Protein 2FQ1 (pdb70)

Nearest PDB structures (foldseek):
  2fq1-assembly1_B  TM=1.004E+00  e=4.757E-61  Escherichia coli
  3r77-assembly1_A  TM=9.710E-01  e=7.853E-27  Pseudomonas fluorescens
  1nf9-assembly1_A-2  TM=9.712E-01  e=9.460E-27  Pseudomonas aeruginosa
  1nf8-assembly1_A-2  TM=9.714E-01  e=1.290E-26  Pseudomonas aeruginosa
  7l6j-assembly1_A  TM=9.712E-01  e=1.363E-25  Stenotrophomonas maltophilia K279a

GO terms:
  GO:0000287 magnesium ion binding (F, IDA)
  GO:0031177 phosphopantetheine binding (F, IDA)
  GO:0008908 isochorismatase activity (F, IDA)
  GO:0009239 enterobactin biosynthetic process (P, IDA)
  GO:0047527 2,3-dihydroxybenzoate-serine ligase activity (F, IDA)
  GO:0005737 cytoplasm (C, EXP)
  GO:0008908 isochorismatase activity (F, EXP)
  GO:0047527 2,3-dihydroxybenzoate-serine ligase activity (F, EXP)
  GO:0042802 identical protein binding (F, IPI)
  GO:0005515 protein binding (F, IPI)
  GO:0005829 cytosol (C, IDA)
  GO:0005886 plasma membrane (C, IDA)
  GO:0016765 transferase activity, transferring alkyl or aryl (other than methyl) groups (F, IMP)

Secondary structure (DSSP, 8-state):
-----PPP-GGGSPPPS------GGGEEEEEE--BHHHHTTS-TT-HHHHHHHHHHHHHHHHHHHTT--EEEEE--S---HHHHTTHHHHHTTGGGG-GGG-SBPGGG---TTSEEEE--SSSTTTTSSHHHHHHHTT--EEEEEEE-IIIIIHHHHHHHHHTT-EEEEEEEEEE-SSHHHHHHHHHHHHHHT-EEE-HHHHSSSPPPSSHHHHHHHHGGG---SSPPPTTS-SGGGT--TTHHHHHHHHHTTT-TT--HHHHHTS-SHHHHHHHHH--/----------GGGSPPPS--PPP-GGGEEEEEE--BHHHHTTS-TT-HHHHHHHHHHHHHHHHHHHTT--EEEEE--S---HHHHTHHHHHHTTGGGG-GGG-SBPGGG---TTSEEEE--SSSTTTTSSHHHHHHHTT--EEEEEES-IIIIIHHHHHHHHHTT-EEEEEEEEE--SSHHHHHHHHHHHHHHT-EEE-HHHHSPPPS-SSHHHHHHHHGGG--SSSPPPTTS-STTTT--TTHHHHHHHHHTTTSTT--HHHHHTS--HHHHHHHH--

Structure (mmCIF, N/CA/C/O backbone):
data_2FQ1
#
_entry.id   2FQ1
#
_cell.length_a   50.889
_cell.length_b   82.331
_cell.length_c   164.730
_cell.angle_alpha   90.00
_cell.angle_beta   90.00
_cell.angle_gamma   90.00
#
_symmetry.space_group_name_H-M   'P 21 21 21'
#
loop_
_entity.id
_entity.type
_entity.pdbx_description
1 polymer Isochorismatase
2 non-polymer 'MAGNESIUM ION'
3 non-polymer 'CHLORIDE ION'
4 non-polymer 1,2-ETHANEDIOL
5 water water
#
loop_
_atom_site.group_PDB
_atom_site.id
_atom_site.type_symbol
_atom_site.label_atom_id
_atom_site.label_alt_id
_atom_site.label_comp_id
_atom_site.label_asym_id
_atom_site.label_entity_id
_atom_site.label_seq_id
_atom_site.pdbx_PDB_ins_code
_atom_site.Cartn_x
_atom_site.Cartn_y
_atom_site.Cartn_z
_atom_site.occupancy
_atom_site.B_iso_or_equiv
_atom_site.auth_seq_id
_atom_site.auth_comp_id
_atom_site.auth_asym_id
_atom_site.auth_atom_id
_atom_site.pdbx_PDB_model_num
ATOM 1 N N . LYS A 1 7 ? -7.311 9.268 32.745 1.00 79.33 5 LYS A N 1
ATOM 2 C CA . LYS A 1 7 ? -8.120 9.593 33.953 1.00 78.80 5 LYS A CA 1
ATOM 3 C C . LYS A 1 7 ? -9.604 9.817 33.616 1.00 77.59 5 LYS A C 1
ATOM 4 O O . LYS A 1 7 ? -9.946 10.342 32.54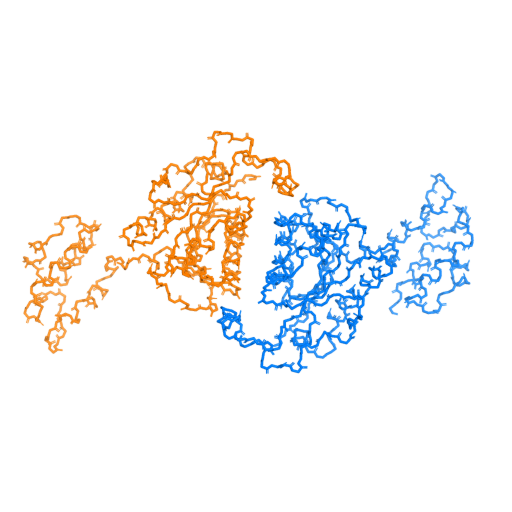8 1.00 77.27 5 LYS A O 1
ATOM 6 N N . LEU A 1 8 ? -10.469 9.389 34.536 1.00 68.61 6 LEU A N 1
ATOM 7 C CA . LEU A 1 8 ? -11.896 9.683 34.493 1.00 61.75 6 LEU A CA 1
ATOM 8 C C . LEU A 1 8 ? -12.242 10.595 35.658 1.00 61.24 6 LEU A C 1
ATOM 9 O O . LEU A 1 8 ? -11.658 10.481 36.737 1.00 60.61 6 LEU A O 1
ATOM 14 N N . GLN A 1 9 ? -13.186 11.505 35.431 1.00 63.71 7 GLN A N 1
ATOM 15 C CA . GLN A 1 9 ? -13.622 12.447 36.462 1.00 59.55 7 GLN A CA 1
ATOM 16 C C . GLN A 1 9 ? -14.959 12.022 37.067 1.00 54.52 7 GLN A C 1
ATOM 17 O O . GLN A 1 9 ? -15.873 11.626 36.347 1.00 55.35 7 GLN A O 1
ATOM 19 N N . ALA A 1 10 ? -15.053 12.095 38.392 1.00 49.94 8 ALA A N 1
ATOM 20 C CA . ALA A 1 10 ? -16.284 11.784 39.113 1.00 44.45 8 ALA A CA 1
ATOM 21 C C . ALA A 1 10 ? -17.389 12.797 38.823 1.00 42.84 8 ALA A C 1
ATOM 22 O O . ALA A 1 10 ? -17.115 13.960 38.530 1.00 45.17 8 ALA A O 1
ATOM 24 N N . TYR A 1 11 ? -18.632 12.322 38.902 1.00 41.47 9 TYR A N 1
ATOM 25 C CA . TYR A 1 11 ? -19.839 13.104 38.640 1.00 37.94 9 TYR A CA 1
ATOM 26 C C . TYR A 1 11 ? -20.937 12.763 39.663 1.00 37.19 9 TYR A C 1
ATOM 27 O O . TYR A 1 11 ? -20.782 11.844 40.462 1.00 39.51 9 TYR A O 1
ATOM 36 N N . ALA A 1 12 ? -22.038 13.509 39.648 1.00 41.41 10 ALA A N 1
ATOM 37 C CA . ALA A 1 12 ? -23.167 13.218 40.529 1.00 39.52 10 ALA A CA 1
ATOM 38 C C . ALA A 1 12 ? -23.910 11.982 40.025 1.00 38.56 10 ALA A C 1
ATOM 39 O O . ALA A 1 12 ? -24.409 11.972 38.900 1.00 44.58 10 ALA A O 1
ATOM 41 N N . LEU A 1 13 ? -23.984 10.947 40.854 1.00 41.48 11 LEU A N 1
ATOM 42 C CA . LEU A 1 13 ? -24.758 9.745 40.523 1.00 43.03 11 LEU A CA 1
ATOM 43 C C . LEU A 1 13 ? -26.249 10.055 40.362 1.00 43.17 11 LEU A C 1
ATOM 44 O O . LEU A 1 13 ? -26.760 10.966 41.005 1.00 43.26 11 LEU A O 1
ATOM 49 N N . PRO A 1 14 ? -26.947 9.309 39.484 1.00 45.25 12 PRO A N 1
ATOM 50 C CA . PRO A 1 14 ? -28.379 9.521 39.254 1.00 46.77 12 PRO A CA 1
ATOM 51 C C . PRO A 1 14 ? -29.245 9.286 40.489 1.00 46.05 12 PRO A C 1
ATOM 52 O O . PRO A 1 14 ? -28.925 8.428 41.317 1.00 47.20 12 PRO A O 1
ATOM 56 N N . GLU A 1 15 ? -30.325 10.062 40.596 1.00 44.28 13 GLU A N 1
ATOM 57 C CA . GLU A 1 15 ? -31.309 9.912 41.666 1.00 42.45 13 GLU A CA 1
ATOM 58 C C . GLU A 1 15 ? -32.647 9.460 41.097 1.00 41.97 13 GLU A C 1
ATOM 59 O O . GLU A 1 15 ? -32.816 9.424 39.881 1.00 42.15 13 GLU A O 1
ATOM 65 N N . SER A 1 16 ? -33.593 9.105 41.967 1.00 44.51 14 SER A N 1
ATOM 66 C CA . SER A 1 16 ? -34.893 8.574 41.530 1.00 46.81 14 SER A CA 1
ATOM 67 C C . SER A 1 16 ? -35.484 9.335 40.330 1.00 47.88 14 SER A C 1
ATOM 68 O O . SER A 1 16 ? -35.934 8.712 39.361 1.00 45.41 14 SER A O 1
ATOM 71 N N . HIS A 1 17 ? -35.460 10.671 40.396 1.00 44.02 15 HIS A N 1
ATOM 72 C CA . HIS A 1 17 ? -36.033 11.528 39.351 1.00 47.56 15 HIS A CA 1
ATOM 73 C C . HIS A 1 17 ? -35.270 11.488 38.012 1.00 47.54 15 HIS A C 1
ATOM 74 O O . HIS A 1 17 ? -35.802 11.911 36.983 1.00 45.51 15 HIS A O 1
ATOM 81 N N . ASP A 1 18 ? -34.040 10.966 38.038 1.00 50.10 16 ASP A N 1
ATOM 82 C CA . ASP A 1 18 ? -33.187 10.844 36.844 1.00 47.28 16 ASP A CA 1
ATOM 83 C C . ASP A 1 18 ? -33.456 9.556 36.070 1.00 51.20 16 ASP A C 1
ATOM 84 O O . ASP A 1 18 ? -32.974 9.393 34.942 1.00 52.50 16 ASP A O 1
ATOM 89 N N . ILE A 1 19 ? -34.200 8.634 36.686 1.00 50.90 17 ILE A N 1
ATOM 90 C CA . ILE A 1 19 ? -34.656 7.418 36.001 1.00 45.63 17 ILE A CA 1
ATOM 91 C C . ILE A 1 19 ? -35.905 7.762 35.189 1.00 43.78 17 ILE A C 1
ATOM 92 O O . ILE A 1 19 ? -36.926 8.184 35.759 1.00 41.23 17 ILE A O 1
ATOM 97 N N . PRO A 1 20 ? -35.835 7.563 33.861 1.00 42.56 18 PRO A N 1
ATOM 98 C CA . PRO A 1 20 ? -37.004 7.829 33.031 1.00 43.19 18 PRO A CA 1
ATOM 99 C C . PRO A 1 20 ? -38.013 6.724 33.260 1.00 42.72 18 PRO A C 1
ATOM 100 O O . PRO A 1 20 ? -37.627 5.609 33.634 1.00 50.10 18 PRO A O 1
ATOM 104 N N . GLN A 1 21 ? -39.289 7.017 33.040 1.00 43.55 19 GLN A N 1
ATOM 105 C CA . GLN A 1 21 ? -40.330 6.016 33.217 1.00 47.31 19 GLN A CA 1
ATOM 106 C C . GLN A 1 21 ? -40.048 4.777 32.364 1.00 47.23 19 GLN A C 1
ATOM 107 O O . GLN A 1 21 ? -39.778 4.883 31.167 1.00 47.11 19 GLN A O 1
ATOM 113 N N . ASN A 1 22 ? -40.091 3.611 33.005 1.00 46.44 20 ASN A N 1
ATOM 114 C CA . ASN A 1 22 ? -39.816 2.338 32.347 1.00 46.01 20 ASN A CA 1
ATOM 115 C C . ASN A 1 22 ? -41.019 1.931 31.505 1.00 45.15 20 ASN A C 1
ATOM 116 O O . ASN A 1 22 ? -42.146 2.123 31.932 1.00 40.60 20 ASN A O 1
ATOM 121 N N . LYS A 1 23 ? -40.779 1.384 30.312 1.00 48.04 21 LYS A N 1
ATOM 122 C CA . LYS A 1 23 ? -41.852 0.797 29.492 1.00 46.07 21 LYS A CA 1
ATOM 123 C C . LYS A 1 23 ? -42.520 -0.390 30.191 1.00 47.11 21 LYS A C 1
ATOM 124 O O . LYS A 1 23 ? -43.769 -0.466 30.269 1.00 40.78 21 LYS A O 1
ATOM 130 N N . VAL A 1 24 ? -41.683 -1.300 30.699 1.00 42.27 22 VAL A N 1
ATOM 131 C CA . VAL A 1 24 ? -42.155 -2.463 31.467 1.00 41.39 22 VAL A CA 1
ATOM 132 C C . VAL A 1 24 ? -42.326 -2.218 32.970 1.00 44.59 22 VAL A C 1
ATOM 133 O O . VAL A 1 24 ? -41.850 -1.209 33.504 1.00 42.21 22 VAL A O 1
ATOM 137 N N . ASP A 1 25 ? -43.003 -3.167 33.623 1.00 47.40 23 ASP A N 1
ATOM 138 C CA . ASP A 1 25 ? -43.512 -3.043 34.987 1.00 54.84 23 ASP A CA 1
ATOM 139 C C . ASP A 1 25 ? -42.984 -4.113 35.931 1.00 54.70 23 ASP A C 1
ATOM 140 O O . ASP A 1 25 ? -43.368 -4.149 37.111 1.00 53.41 23 ASP A O 1
ATOM 145 N N . TRP A 1 26 ? -42.131 -4.993 35.415 1.00 48.93 24 TRP A N 1
ATOM 146 C CA . TRP A 1 26 ? -41.779 -6.214 36.129 1.00 43.44 24 TRP A CA 1
ATOM 147 C C . TRP A 1 26 ? -41.478 -5.941 37.594 1.00 43.08 24 TRP A C 1
ATOM 148 O O . TRP A 1 26 ? -40.648 -5.095 37.917 1.00 39.40 24 TRP A O 1
ATOM 159 N N . ALA A 1 27 ? -42.195 -6.629 38.472 1.00 42.93 25 ALA A N 1
ATOM 160 C CA . ALA A 1 27 ? -41.906 -6.570 39.893 1.00 46.26 25 ALA A CA 1
ATOM 161 C C . ALA A 1 27 ? -40.688 -7.442 40.150 1.00 44.05 25 ALA A C 1
ATOM 162 O O . ALA A 1 27 ? -40.536 -8.509 39.542 1.00 40.96 25 ALA A O 1
ATOM 164 N N . PHE A 1 28 ? -39.807 -6.975 41.031 1.00 46.66 26 PHE A N 1
ATOM 165 C CA . PHE A 1 28 ? -38.650 -7.763 41.436 1.00 39.29 26 PHE A CA 1
ATOM 166 C C . PHE A 1 28 ? -39.066 -9.026 42.200 1.00 38.40 26 PHE A C 1
ATOM 167 O O . PHE A 1 28 ? -39.767 -8.943 43.212 1.00 43.72 26 PHE A O 1
ATOM 175 N N . GLU A 1 29 ? -38.640 -10.186 41.700 1.00 40.53 27 GLU A N 1
ATOM 176 C CA . GLU A 1 29 ? -38.885 -11.471 42.360 1.00 38.18 27 GLU A CA 1
ATOM 177 C C . GLU A 1 29 ? -37.578 -12.108 42.818 1.00 39.84 27 GLU A C 1
ATOM 178 O O . GLU A 1 29 ? -36.905 -12.746 42.012 1.00 37.61 27 GLU A O 1
ATOM 184 N N . PRO A 1 30 ? -37.234 -11.953 44.119 1.00 40.43 28 PRO A N 1
ATOM 185 C CA . PRO A 1 30 ? -36.041 -12.505 44.763 1.00 39.38 28 PRO A CA 1
ATOM 186 C C . PRO A 1 30 ? -35.763 -13.960 44.398 1.00 40.12 28 PRO A C 1
ATOM 187 O O . PRO A 1 30 ? -34.606 -14.333 44.190 1.00 41.35 28 PRO A O 1
ATOM 191 N N . GLN A 1 31 ? -36.822 -14.763 44.344 1.00 42.04 29 GLN A N 1
ATOM 192 C CA . GLN A 1 31 ? -36.735 -16.199 44.089 1.00 45.78 29 GLN A CA 1
ATOM 193 C C . GLN A 1 31 ? -36.411 -16.500 42.633 1.00 43.63 29 GLN A C 1
ATOM 194 O O . GLN A 1 31 ? -35.960 -17.602 42.319 1.00 47.54 29 GLN A O 1
ATOM 200 N N . ARG A 1 32 ? -36.648 -15.521 41.757 1.00 41.05 30 ARG A N 1
ATOM 201 C CA . ARG A 1 32 ? -36.348 -15.640 40.326 1.00 40.99 30 ARG A CA 1
ATOM 202 C C . ARG A 1 32 ? -35.102 -14.846 39.904 1.00 40.22 30 ARG A C 1
ATOM 203 O O . ARG A 1 32 ? -34.764 -14.818 38.722 1.00 42.34 30 ARG A O 1
ATOM 211 N N . ALA A 1 33 ? -34.420 -14.202 40.847 1.00 38.47 31 ALA A N 1
ATOM 212 C CA . ALA A 1 33 ? -33.343 -13.272 40.478 1.00 38.31 31 ALA A CA 1
ATOM 213 C C . ALA A 1 33 ? -31.933 -13.767 40.753 1.00 38.27 31 ALA A C 1
ATOM 214 O O . ALA A 1 33 ? -31.717 -14.653 41.576 1.00 39.85 31 ALA A O 1
ATOM 216 N N . ALA A 1 34 ? -30.978 -13.173 40.042 1.00 39.44 32 ALA A N 1
ATOM 217 C CA . ALA A 1 34 ? -29.566 -13.328 40.319 1.00 34.68 32 ALA A CA 1
ATOM 218 C C . ALA A 1 34 ? -28.915 -11.942 40.268 1.00 39.18 32 ALA A C 1
ATOM 219 O O . ALA A 1 34 ? -29.471 -11.015 39.666 1.00 36.49 32 ALA A O 1
ATOM 221 N N . LEU A 1 35 ? -27.757 -11.792 40.913 1.00 40.32 33 LEU A N 1
ATOM 222 C CA . LEU A 1 35 ? -27.000 -10.528 40.869 1.00 40.10 33 LEU A CA 1
ATOM 223 C C . LEU A 1 35 ? -25.751 -10.650 40.013 1.00 35.16 33 LEU A C 1
ATOM 224 O O . LEU A 1 35 ? -24.976 -11.596 40.172 1.00 36.25 33 LEU A O 1
ATOM 229 N N . LEU A 1 36 ? -25.561 -9.676 39.119 1.00 35.53 34 LEU A N 1
ATOM 230 C CA . LEU A 1 36 ? -24.324 -9.545 38.335 1.00 33.45 34 LEU A CA 1
ATOM 231 C C . LEU A 1 36 ? -23.499 -8.348 38.809 1.00 32.94 34 LEU A C 1
ATOM 232 O O . LEU A 1 36 ? -24.011 -7.236 38.924 1.00 36.14 34 LEU A O 1
ATOM 237 N N . ILE A 1 37 ? -22.231 -8.604 39.127 1.00 41.14 35 ILE A N 1
ATOM 238 C CA . ILE A 1 37 ? -21.275 -7.550 39.475 1.00 36.43 35 ILE A CA 1
ATOM 239 C C . ILE A 1 37 ? -20.276 -7.501 38.320 1.00 36.39 35 ILE A C 1
ATOM 240 O O . ILE A 1 37 ? -19.360 -8.318 38.231 1.00 35.46 35 ILE A O 1
ATOM 245 N N . HIS A 1 38 ? -20.487 -6.538 37.433 1.00 37.08 36 HIS A N 1
ATOM 246 C CA . HIS A 1 38 ? -19.856 -6.496 36.131 1.00 36.47 36 HIS A CA 1
ATOM 247 C C . HIS A 1 38 ? -18.474 -5.788 36.147 1.00 38.89 36 HIS A C 1
ATOM 248 O O . HIS A 1 38 ? -18.386 -4.576 36.351 1.00 36.77 36 HIS A O 1
ATOM 255 N N . ASP A 1 39 ? -17.410 -6.570 35.922 1.00 41.69 37 ASP A N 1
ATOM 256 C CA . ASP A 1 39 ? -16.044 -6.059 35.638 1.00 36.86 37 ASP A CA 1
ATOM 257 C C . ASP A 1 39 ? -15.527 -5.051 36.662 1.00 39.97 37 ASP A C 1
ATOM 258 O O . ASP A 1 39 ? -14.849 -4.075 36.313 1.00 42.79 37 ASP A O 1
ATOM 263 N N . MET A 1 40 ? -15.828 -5.304 37.933 1.00 41.41 38 MET A N 1
ATOM 264 C CA . MET A 1 40 ? -15.333 -4.460 39.002 1.00 40.53 38 MET A CA 1
ATOM 265 C C . MET A 1 40 ? -13.923 -4.869 39.412 1.00 38.00 38 MET A C 1
ATOM 266 O O . MET A 1 40 ? -13.675 -5.167 40.567 1.00 45.75 38 MET A O 1
ATOM 271 N N . GLN A 1 41 ? -13.010 -4.886 38.445 1.00 37.93 39 GLN A N 1
ATOM 272 C CA . GLN A 1 41 ? -11.601 -5.173 38.697 1.00 38.00 39 GLN A CA 1
ATOM 273 C C . GLN A 1 41 ? -10.835 -3.873 38.943 1.00 41.64 39 GLN A C 1
ATOM 274 O O . GLN A 1 41 ? -11.306 -2.782 38.587 1.00 47.41 39 GLN A O 1
ATOM 280 N N . ASP A 1 42 ? -9.659 -3.999 39.555 1.00 40.72 40 ASP A N 1
ATOM 281 C CA . ASP A 1 42 ? -8.792 -2.864 39.874 1.00 41.97 40 ASP A CA 1
ATOM 282 C C . ASP A 1 42 ? -8.432 -2.010 38.660 1.00 39.00 40 ASP A C 1
ATOM 283 O O . ASP A 1 42 ? -8.436 -0.778 38.738 1.00 38.79 40 ASP A O 1
ATOM 288 N N . TYR A 1 43 ? -8.115 -2.660 37.543 1.00 36.16 41 TYR A N 1
ATOM 289 C CA . TYR A 1 43 ? -7.687 -1.938 36.351 1.00 42.99 41 TYR A CA 1
ATOM 290 C C . TYR A 1 43 ? -8.767 -0.946 35.884 1.00 48.49 41 TYR A C 1
ATOM 291 O O . TYR A 1 43 ? -8.459 0.126 35.356 1.00 53.09 41 TYR A O 1
ATOM 300 N N . PHE A 1 44 ? -10.026 -1.302 36.122 1.00 49.10 42 PHE A N 1
ATOM 301 C CA . PHE A 1 44 ? -11.172 -0.510 35.667 1.00 46.51 42 PHE A CA 1
ATOM 302 C C . PHE A 1 44 ? -11.622 0.603 36.625 1.00 46.34 42 PHE A C 1
ATOM 303 O O . PHE A 1 44 ? -11.970 1.695 36.174 1.00 49.16 42 PHE A O 1
ATOM 311 N N . VAL A 1 45 ? -11.598 0.341 37.932 1.00 46.56 43 VAL A N 1
ATOM 312 C CA . VAL A 1 45 ? -11.948 1.372 38.919 1.00 47.91 43 VAL A CA 1
ATOM 313 C C . VAL A 1 45 ? -10.784 2.332 39.183 1.00 50.75 43 VAL A C 1
ATOM 314 O O . VAL A 1 45 ? -10.992 3.433 39.707 1.00 52.31 43 VAL A O 1
ATOM 318 N N . SER A 1 46 ? -9.567 1.907 38.829 1.00 53.29 44 SER A N 1
ATOM 319 C CA . SER A 1 46 ? -8.367 2.741 38.970 1.00 55.57 44 SER A CA 1
ATOM 320 C C . SER A 1 46 ? -8.280 3.868 37.943 1.00 51.44 44 SER A C 1
ATOM 321 O O . SER A 1 46 ? -7.332 4.644 37.953 1.00 57.55 44 SER A O 1
ATOM 324 N N . PHE A 1 47 ? -9.268 3.964 37.062 1.00 55.32 45 PHE A N 1
ATOM 325 C CA . PHE A 1 47 ? -9.344 5.084 36.123 1.00 57.00 45 PHE A CA 1
ATOM 326 C C . PHE A 1 47 ? -9.975 6.324 36.758 1.00 54.74 45 PHE A C 1
ATOM 327 O O . PHE A 1 47 ? -10.009 7.379 36.149 1.00 55.51 45 PHE A O 1
ATOM 335 N N . TRP A 1 48 ? -10.458 6.183 37.990 1.00 56.77 46 TRP A N 1
ATOM 336 C CA . TRP A 1 48 ? -10.957 7.309 38.780 1.00 56.45 46 TRP A CA 1
ATOM 337 C C . TRP A 1 48 ? -9.925 7.735 39.837 1.00 59.93 46 TRP A C 1
ATOM 338 O O . TRP A 1 48 ? -10.129 8.704 40.580 1.00 60.70 46 TRP A O 1
ATOM 349 N N . GLY A 1 49 ? -8.816 7.006 39.900 1.00 60.58 47 GLY A N 1
ATOM 350 C CA . GLY A 1 49 ? -7.770 7.301 40.867 1.00 62.80 47 GLY A CA 1
ATOM 351 C C . GLY A 1 49 ? -8.145 6.880 42.275 1.00 64.04 47 GLY A C 1
ATOM 352 O O . GLY A 1 49 ? -9.226 6.329 42.509 1.00 64.33 47 GLY A O 1
ATOM 353 N N . GLU A 1 50 ? -7.245 7.169 43.212 1.00 63.84 48 GLU A N 1
ATOM 354 C CA . GLU A 1 50 ? -7.333 6.698 44.588 1.00 62.14 48 GLU A CA 1
ATOM 355 C C . GLU A 1 50 ? -8.398 7.450 45.388 1.00 60.60 48 GLU A C 1
ATOM 356 O O . GLU A 1 50 ? -8.536 8.669 45.259 1.00 59.24 48 GLU A O 1
ATOM 362 N N . ASN A 1 51 ? -9.145 6.704 46.206 1.00 59.82 49 ASN A N 1
ATOM 363 C CA . ASN A 1 51 ? -10.197 7.247 47.083 1.00 57.09 49 ASN A CA 1
ATOM 364 C C . ASN A 1 51 ? -11.223 8.180 46.411 1.00 54.78 49 ASN A C 1
ATOM 365 O O . ASN A 1 51 ? -11.442 9.309 46.868 1.00 54.58 49 ASN A O 1
ATOM 370 N N . CYS A 1 52 ? -11.849 7.696 45.336 1.00 51.56 50 CYS A N 1
ATOM 371 C CA . CYS A 1 52 ? -12.896 8.451 44.636 1.00 48.03 50 CYS A CA 1
ATOM 372 C C . CYS A 1 52 ? -14.257 8.210 45.295 1.00 44.79 50 CYS A C 1
ATOM 373 O O . CYS A 1 52 ? -14.736 7.076 45.305 1.00 44.38 50 CYS A O 1
ATOM 376 N N . PRO A 1 53 ? -14.879 9.276 45.849 1.00 44.87 51 PRO A N 1
ATOM 377 C CA . PRO A 1 53 ? -16.118 9.161 46.631 1.00 43.16 51 PRO A CA 1
ATOM 378 C C . PRO A 1 53 ? -17.315 8.663 45.821 1.00 42.83 51 PRO A C 1
ATOM 379 O O . PRO A 1 53 ? -18.161 7.944 46.364 1.00 42.34 51 PRO A O 1
ATOM 383 N N . MET A 1 54 ? -17.385 9.040 44.542 1.00 42.64 52 MET A N 1
ATOM 384 C CA . MET A 1 54 ? -18.386 8.486 43.634 1.00 42.02 52 MET A CA 1
ATOM 385 C C . MET A 1 54 ? -18.230 6.958 43.481 1.00 42.08 52 MET A C 1
ATOM 386 O O . MET A 1 54 ? -19.222 6.224 43.491 1.00 38.68 52 MET A O 1
ATOM 391 N N . MET A 1 55 ? -16.993 6.484 43.342 1.00 38.26 53 MET A N 1
ATOM 392 C CA . MET A 1 55 ? -16.744 5.047 43.258 1.00 41.51 53 MET A CA 1
ATOM 393 C C . MET A 1 55 ? -16.981 4.314 44.584 1.00 45.15 53 MET A C 1
ATOM 394 O O . MET A 1 55 ? -17.516 3.199 44.584 1.00 44.78 53 MET A O 1
ATOM 399 N N . GLU A 1 56 ? -16.608 4.948 45.700 1.00 41.52 54 GLU A N 1
ATOM 400 C CA . GLU A 1 56 ? -16.879 4.406 47.027 1.00 43.39 54 GLU A CA 1
ATOM 401 C C . GLU A 1 56 ? -18.388 4.274 47.286 1.00 40.99 54 GLU A C 1
ATOM 402 O O . GLU A 1 56 ? -18.830 3.314 47.929 1.00 41.97 54 GLU A O 1
ATOM 408 N N . GLN A 1 57 ? -19.167 5.240 46.797 1.00 38.87 55 GLN A N 1
ATOM 409 C CA . GLN A 1 57 ? -20.636 5.155 46.830 1.00 40.64 55 GLN A CA 1
ATOM 410 C C . GLN A 1 57 ? -21.150 3.975 45.996 1.00 43.90 55 GLN A C 1
ATOM 411 O O . GLN A 1 57 ? -21.981 3.192 46.471 1.00 48.83 55 GLN A O 1
ATOM 417 N N . VAL A 1 58 ? -20.649 3.844 44.765 1.00 39.85 56 VAL A N 1
ATOM 418 C CA . VAL A 1 58 ? -21.053 2.757 43.863 1.00 39.09 56 VAL A CA 1
ATOM 419 C C . VAL A 1 58 ? -20.769 1.385 44.503 1.00 39.32 56 VAL A C 1
ATOM 420 O O . VAL A 1 58 ? -21.656 0.544 44.593 1.00 38.42 56 VAL A O 1
ATOM 424 N N . ILE A 1 59 ? -19.535 1.200 44.972 1.00 34.88 57 ILE A N 1
ATOM 425 C CA . ILE A 1 59 ? -19.086 -0.036 45.593 1.00 36.34 57 ILE A CA 1
ATOM 426 C C . ILE A 1 59 ? -19.902 -0.372 46.849 1.00 42.51 57 ILE A C 1
ATOM 427 O O . ILE A 1 59 ? -20.276 -1.529 47.060 1.00 41.99 57 ILE A O 1
ATOM 432 N N . ALA A 1 60 ? -20.175 0.645 47.668 1.00 41.38 58 ALA A N 1
ATOM 433 C CA . ALA A 1 60 ? -20.990 0.483 48.877 1.00 40.85 58 ALA A CA 1
ATOM 434 C C . ALA A 1 60 ? -22.402 0.002 48.537 1.00 39.95 58 ALA A C 1
ATOM 435 O O . ALA A 1 60 ? -22.994 -0.787 49.281 1.00 40.80 58 ALA A O 1
ATOM 437 N N . ASN A 1 61 ? -22.931 0.478 47.410 1.00 41.12 59 ASN A N 1
ATOM 438 C CA . ASN A 1 61 ? -24.264 0.087 46.947 1.00 40.74 59 ASN A CA 1
ATOM 439 C C . ASN A 1 61 ? -24.317 -1.349 46.454 1.00 36.14 59 ASN A C 1
ATOM 440 O O . ASN A 1 61 ? -25.261 -2.076 46.757 1.00 36.67 59 ASN A O 1
ATOM 445 N N . ILE A 1 62 ? -23.285 -1.738 45.705 1.00 40.21 60 ILE A N 1
ATOM 446 C CA . ILE A 1 62 ? -23.110 -3.095 45.206 1.00 34.00 60 ILE A CA 1
ATOM 447 C C . ILE A 1 62 ? -22.952 -4.086 46.373 1.00 38.65 60 ILE A C 1
ATOM 448 O O . ILE A 1 62 ? -23.559 -5.168 46.373 1.00 37.21 60 ILE A O 1
ATOM 453 N N . ALA A 1 63 ? -22.159 -3.692 47.368 1.00 37.15 61 ALA A N 1
ATOM 454 C CA . ALA A 1 63 ? -21.946 -4.484 48.579 1.00 39.85 61 ALA A CA 1
ATOM 455 C C . ALA A 1 63 ? -23.241 -4.705 49.374 1.00 39.51 61 ALA A C 1
ATOM 456 O O . ALA A 1 63 ? -23.510 -5.825 49.815 1.00 38.23 61 ALA A O 1
ATOM 458 N N . ALA A 1 64 ? -24.029 -3.639 49.546 1.00 36.38 62 ALA A N 1
ATOM 459 C CA . ALA A 1 64 ? -25.356 -3.725 50.172 1.00 38.22 62 ALA A CA 1
ATOM 460 C C . ALA A 1 64 ? -26.250 -4.755 49.474 1.00 39.28 62 ALA A C 1
ATOM 461 O O . ALA A 1 64 ? -26.863 -5.592 50.138 1.00 44.85 62 ALA A O 1
ATOM 463 N N . LEU A 1 65 ? -26.308 -4.678 48.141 1.00 38.56 63 LEU A N 1
ATOM 464 C CA . LEU A 1 65 ? -27.087 -5.589 47.290 1.00 37.83 63 LEU A CA 1
ATOM 465 C C . LEU A 1 65 ? -26.582 -7.024 47.363 1.00 37.46 63 LEU A C 1
ATOM 466 O O . LEU A 1 65 ? -27.374 -7.958 47.487 1.00 34.86 63 LEU A O 1
ATOM 471 N N . ARG A 1 66 ? -25.262 -7.183 47.285 1.00 35.65 64 ARG A N 1
ATOM 472 C CA . ARG A 1 66 ? -24.615 -8.476 47.448 1.00 34.68 64 ARG A CA 1
ATOM 473 C C . ARG A 1 66 ? -24.884 -9.120 48.812 1.00 36.39 64 ARG A C 1
ATOM 474 O O . ARG A 1 66 ? -25.185 -10.309 48.865 1.00 39.39 64 ARG A O 1
ATOM 482 N N . ASP A 1 67 ? -24.768 -8.349 49.903 1.00 38.83 65 ASP A N 1
ATOM 483 C CA . ASP A 1 67 ? -25.093 -8.843 51.254 1.00 34.94 65 ASP A CA 1
ATOM 484 C C . ASP A 1 67 ? -26.531 -9.333 51.342 1.00 35.78 65 ASP A C 1
ATOM 485 O O . ASP A 1 67 ? -26.769 -10.450 51.770 1.00 38.80 65 ASP A O 1
ATOM 490 N N . TYR A 1 68 ? -27.483 -8.493 50.933 1.00 38.50 66 TYR A N 1
ATOM 491 C CA . TYR A 1 68 ? -28.884 -8.895 50.824 1.00 37.19 66 TYR A CA 1
ATOM 492 C C . TYR A 1 68 ? -29.049 -10.197 50.021 1.00 38.37 66 TYR A C 1
ATOM 493 O O . TYR A 1 68 ? -29.735 -11.122 50.468 1.00 36.96 66 TYR A O 1
ATOM 502 N N . CYS A 1 69 ? -28.413 -10.264 48.850 1.00 37.55 67 CYS A N 1
ATOM 503 C CA . CYS A 1 69 ? -28.530 -11.423 47.958 1.00 33.45 67 CYS A CA 1
ATOM 504 C C . CYS A 1 69 ? -28.043 -12.725 48.594 1.00 38.61 67 CYS A C 1
ATOM 505 O O . CYS A 1 69 ? -28.780 -13.713 48.631 1.00 36.98 67 CYS A O 1
ATOM 508 N N . LYS A 1 70 ? -26.800 -12.717 49.080 1.00 37.46 68 LYS A N 1
ATOM 509 C CA . LYS A 1 70 ? -26.219 -13.861 49.769 1.00 34.96 68 LYS A CA 1
ATOM 510 C C . LYS A 1 70 ? -27.096 -14.326 50.930 1.00 33.84 68 LYS A C 1
ATOM 511 O O . LYS A 1 70 ? -27.421 -15.505 51.025 1.00 43.17 68 LYS A O 1
ATOM 517 N N . GLN A 1 71 ? -27.506 -13.397 51.789 1.00 36.59 69 GLN A N 1
ATOM 518 C CA . GLN A 1 71 ? -28.464 -13.692 52.867 1.00 39.13 69 GLN A CA 1
ATOM 519 C C . GLN A 1 71 ? -29.797 -14.314 52.383 1.00 37.34 69 GLN A C 1
ATOM 520 O O . GLN A 1 71 ? -30.390 -15.138 53.075 1.00 37.45 69 GLN A O 1
ATOM 526 N N . HIS A 1 72 ? -30.251 -13.937 51.191 1.00 40.97 70 HIS A N 1
ATOM 527 C CA . HIS A 1 72 ? -31.548 -14.392 50.697 1.00 40.32 70 HIS A CA 1
ATOM 528 C C . HIS A 1 72 ? -31.478 -15.441 49.577 1.00 40.17 70 HIS A C 1
ATOM 529 O O . HIS A 1 72 ? -32.453 -15.663 48.857 1.00 38.16 70 HIS A O 1
ATOM 536 N N . ASN A 1 73 ? -30.331 -16.110 49.473 1.00 42.66 71 ASN A N 1
ATOM 537 C CA . ASN A 1 73 ? -30.120 -17.188 48.497 1.00 44.87 71 ASN A CA 1
ATOM 538 C C . ASN A 1 73 ? -30.392 -16.749 47.056 1.00 39.93 71 ASN A C 1
ATOM 539 O O . ASN A 1 73 ? -30.969 -17.495 46.259 1.00 37.25 71 ASN A O 1
ATOM 544 N N . ILE A 1 74 ? -29.981 -15.521 46.744 1.00 39.08 72 ILE A N 1
ATOM 545 C CA . ILE A 1 74 ? -29.928 -15.033 45.367 1.00 34.29 72 ILE A CA 1
ATOM 546 C C . ILE A 1 74 ? -28.484 -15.199 44.879 1.00 34.70 72 ILE A C 1
ATOM 547 O O . ILE A 1 74 ? -27.570 -14.587 45.416 1.00 40.26 72 ILE A O 1
ATOM 552 N N . PRO A 1 75 ? -28.261 -16.075 43.891 1.00 40.57 73 PRO A N 1
ATOM 553 C CA . PRO A 1 75 ? -26.877 -16.248 43.431 1.00 37.57 73 PRO A CA 1
ATOM 554 C C . PRO A 1 75 ? -26.186 -14.950 43.010 1.00 38.05 73 PRO A C 1
ATOM 555 O O . PRO A 1 75 ? -26.809 -14.060 42.424 1.00 38.50 73 PRO A O 1
ATOM 559 N N . VAL A 1 76 ? -24.903 -14.841 43.328 1.00 38.39 74 VAL A N 1
ATOM 560 C CA . VAL A 1 76 ? -24.121 -13.662 42.932 1.00 39.10 74 VAL A CA 1
ATOM 561 C C . VAL A 1 76 ? -23.078 -14.079 41.899 1.00 40.12 74 VAL A C 1
ATOM 562 O O . VAL A 1 76 ? -22.319 -15.023 42.132 1.00 40.96 74 VAL A O 1
ATOM 566 N N . TYR A 1 77 ? -23.068 -13.381 40.763 1.00 39.77 75 TYR A N 1
ATOM 567 C CA . TYR A 1 77 ? -22.102 -13.607 39.689 1.00 40.00 75 TYR A CA 1
ATOM 568 C C . TYR A 1 77 ? -21.204 -12.394 39.507 1.00 39.23 75 TYR A C 1
ATOM 569 O O . TYR A 1 77 ? -21.681 -11.251 39.539 1.00 38.87 75 TYR A O 1
ATOM 578 N N . TYR A 1 78 ? -19.919 -12.658 39.286 1.00 36.03 76 TYR A N 1
ATOM 579 C CA . TYR A 1 78 ? -18.956 -11.644 38.861 1.00 38.46 76 TYR A CA 1
ATOM 580 C C . TYR A 1 78 ? -18.537 -11.897 37.410 1.00 38.69 76 TYR A C 1
ATOM 581 O O . TYR A 1 78 ? -18.503 -13.034 36.957 1.00 36.98 76 TYR A O 1
ATOM 590 N N . THR A 1 79 ? -18.207 -10.835 36.688 1.00 43.81 77 THR A N 1
ATOM 591 C CA . THR A 1 79 ? -17.439 -10.990 35.457 1.00 42.36 77 THR A CA 1
ATOM 592 C C . THR A 1 79 ? -16.046 -10.413 35.637 1.00 42.56 77 THR A C 1
ATOM 593 O O . THR A 1 79 ? -15.874 -9.347 36.245 1.00 39.09 77 THR A O 1
ATOM 597 N N . ALA A 1 80 ? -15.061 -11.162 35.143 1.00 36.60 78 ALA A N 1
ATOM 598 C CA . ALA A 1 80 ? -13.664 -10.756 35.183 1.00 42.02 78 ALA A CA 1
ATOM 599 C C . ALA A 1 80 ? -13.016 -10.973 33.818 1.00 41.14 78 ALA A C 1
ATOM 600 O O . ALA A 1 80 ? -13.071 -12.071 33.264 1.00 39.33 78 ALA A O 1
ATOM 602 N N . GLN A 1 81 ? -12.430 -9.915 33.266 1.00 44.62 79 GLN A N 1
ATOM 603 C CA . GLN A 1 81 ? -11.647 -10.026 32.021 1.00 44.57 79 GLN A CA 1
ATOM 604 C C . GLN A 1 81 ? -10.300 -10.693 32.301 1.00 41.19 79 GLN A C 1
ATOM 605 O O . GLN A 1 81 ? -9.595 -10.301 33.233 1.00 44.40 79 GLN A O 1
ATOM 611 N N . PRO A 1 82 ? -9.955 -11.735 31.523 1.00 43.25 80 PRO A N 1
ATOM 612 C CA . PRO A 1 82 ? -8.738 -12.512 31.798 1.00 38.62 80 PRO A CA 1
ATOM 613 C C . PRO A 1 82 ? -7.468 -11.697 31.547 1.00 39.58 80 PRO A C 1
ATOM 614 O O . PRO A 1 82 ? -7.443 -10.863 30.645 1.00 42.44 80 PRO A O 1
ATOM 618 N N . LYS A 1 83 ? -6.443 -11.936 32.358 1.00 40.49 81 LYS A N 1
ATOM 619 C CA . LYS A 1 83 ? -5.125 -11.293 32.226 1.00 43.06 81 LYS A CA 1
ATOM 620 C C . LYS A 1 83 ? -4.427 -11.595 30.882 1.00 44.15 81 LYS A C 1
ATOM 621 O O . LYS A 1 83 ? -3.928 -10.689 30.216 1.00 39.61 81 LYS A O 1
ATOM 623 N N . GLU A 1 84 ? -4.400 -12.870 30.495 1.00 49.62 82 GLU A N 1
ATOM 624 C CA . GLU A 1 84 ? -3.817 -13.289 29.221 1.00 49.25 82 GLU A CA 1
ATOM 625 C C . GLU A 1 84 ? -4.923 -13.476 28.179 1.00 49.83 82 GLU A C 1
ATOM 626 O O . GLU A 1 84 ? -5.882 -14.224 28.404 1.00 53.03 82 GLU A O 1
ATOM 632 N N . GLN A 1 85 ? -4.788 -12.774 27.054 1.00 48.15 83 GLN A N 1
ATOM 633 C CA . GLN A 1 85 ? -5.726 -12.861 25.932 1.00 45.18 83 GLN A CA 1
ATOM 634 C C . GLN A 1 85 ? -4.952 -12.884 24.624 1.00 44.22 83 GLN A C 1
ATOM 635 O O . GLN A 1 85 ? -4.345 -11.884 24.251 1.00 52.50 83 GLN A O 1
ATOM 641 N N . SER A 1 86 ? -4.979 -14.012 23.918 1.00 44.99 84 SER A N 1
ATOM 642 C CA . SER A 1 86 ? -4.328 -14.098 22.600 1.00 43.65 84 SER A CA 1
ATOM 643 C C . SER A 1 86 ? -4.992 -13.166 21.577 1.00 43.93 84 SER A C 1
ATOM 644 O O . SER A 1 86 ? -6.165 -12.796 21.723 1.00 48.06 84 SER A O 1
ATOM 647 N N . ASP A 1 87 ? -4.235 -12.787 20.548 1.00 43.60 85 ASP A N 1
ATOM 648 C CA . ASP A 1 87 ? -4.748 -11.949 19.464 1.00 42.35 85 ASP A CA 1
ATOM 649 C C . ASP A 1 87 ? -6.019 -12.520 18.817 1.00 41.73 85 ASP A C 1
ATOM 650 O O . ASP A 1 87 ? -6.928 -11.765 18.475 1.00 38.60 85 ASP A O 1
ATOM 655 N N . GLU A 1 88 ? -6.063 -13.841 18.645 1.00 38.75 86 GLU A N 1
ATOM 656 C CA . GLU A 1 88 ? -7.223 -14.528 18.095 1.00 42.38 86 GLU A CA 1
ATOM 657 C C . GLU A 1 88 ? -8.452 -14.337 18.986 1.00 41.63 86 GLU A C 1
ATOM 658 O O . GLU A 1 88 ? -9.546 -14.088 18.477 1.00 41.05 86 GLU A O 1
ATOM 664 N N . ASP A 1 89 ? -8.261 -14.448 20.305 1.00 41.56 87 ASP A N 1
ATOM 665 C CA . ASP A 1 89 ? -9.355 -14.331 21.286 1.00 42.87 87 ASP A CA 1
ATOM 666 C C . ASP A 1 89 ? -9.808 -12.901 21.518 1.00 41.92 87 ASP A C 1
ATOM 667 O O . ASP A 1 89 ? -11.015 -12.618 21.508 1.00 43.92 87 ASP A O 1
ATOM 672 N N . ARG A 1 90 ? -8.848 -12.007 21.746 1.00 42.72 88 ARG A N 1
ATOM 673 C CA . ARG A 1 90 ? -9.153 -10.583 21.929 1.00 43.06 88 ARG A CA 1
ATOM 674 C C . ARG A 1 90 ? -9.764 -9.954 20.642 1.00 42.18 88 ARG A C 1
ATOM 675 O O . ARG A 1 90 ? -10.663 -9.118 20.711 1.00 41.40 88 ARG A O 1
ATOM 683 N N . ALA A 1 91 ? -9.274 -10.389 19.483 1.00 39.54 89 ALA A N 1
ATOM 684 C CA . ALA A 1 91 ? -9.785 -9.975 18.182 1.00 38.55 89 ALA A CA 1
ATOM 685 C C . ALA A 1 91 ? -9.872 -8.454 18.042 1.00 43.45 89 ALA A C 1
ATOM 686 O O . ALA A 1 91 ? -8.886 -7.754 18.277 1.00 42.58 89 ALA A O 1
ATOM 688 N N . LEU A 1 92 ? -11.055 -7.962 17.673 1.00 39.14 90 LEU A N 1
ATOM 689 C CA . LEU A 1 92 ? -11.288 -6.558 17.310 1.00 35.96 90 LEU A CA 1
ATOM 690 C C . LEU A 1 92 ? -11.201 -5.592 18.503 1.00 33.81 90 LEU A C 1
ATOM 691 O O . LEU A 1 92 ? -11.128 -4.384 18.311 1.00 38.42 90 LEU A O 1
ATOM 696 N N . LEU A 1 93 ? -11.212 -6.128 19.724 1.00 35.79 91 LEU A N 1
ATOM 697 C CA . LEU A 1 93 ? -11.012 -5.330 20.945 1.00 34.02 91 LEU A CA 1
ATOM 698 C C . LEU A 1 93 ? -9.639 -4.664 20.988 1.00 34.79 91 LEU A C 1
ATOM 699 O O . LEU A 1 93 ? -9.494 -3.581 21.571 1.00 35.63 91 LEU A O 1
ATOM 704 N N . ASN A 1 94 ? -8.638 -5.300 20.367 1.00 33.57 92 ASN A N 1
ATOM 705 C CA . ASN A 1 94 ? -7.305 -4.710 20.269 1.00 34.27 92 ASN A CA 1
ATOM 706 C C . ASN A 1 94 ? -7.377 -3.432 19.418 1.00 37.16 92 ASN A C 1
ATOM 707 O O . ASN A 1 94 ? -6.758 -2.421 19.759 1.00 35.10 92 ASN A O 1
ATOM 712 N N . ASP A 1 95 ? -8.161 -3.475 18.332 1.00 36.58 93 ASP A N 1
ATOM 713 C CA . ASP A 1 95 ? -8.373 -2.306 17.471 1.00 36.52 93 ASP A CA 1
ATOM 714 C C . ASP A 1 95 ? -9.134 -1.184 18.190 1.00 40.24 93 ASP A C 1
ATOM 715 O O . ASP A 1 95 ? -8.889 -0.006 17.935 1.00 38.46 93 ASP A O 1
ATOM 720 N N . MET A 1 96 ? -10.065 -1.556 19.074 1.00 39.88 94 MET A N 1
ATOM 721 C CA . MET A 1 96 ? -10.959 -0.579 19.726 1.00 41.92 94 MET A CA 1
ATOM 722 C C . MET A 1 96 ? -10.380 0.064 21.002 1.00 42.01 94 MET A C 1
ATOM 723 O O . MET A 1 96 ? -10.584 1.266 21.240 1.00 36.65 94 MET A O 1
ATOM 728 N N . TRP A 1 97 ? -9.676 -0.731 21.812 1.00 34.80 95 TRP A N 1
ATOM 729 C CA . TRP A 1 97 ? -9.216 -0.275 23.126 1.00 36.65 95 TRP A CA 1
ATOM 730 C C . TRP A 1 97 ? -7.719 -0.464 23.339 1.00 39.81 95 TRP A C 1
ATOM 731 O O . TRP A 1 97 ? -7.195 -0.075 24.373 1.00 40.79 95 TRP A O 1
ATOM 742 N N . GLY A 1 98 ? -7.029 -1.037 22.356 1.00 38.84 96 GLY A N 1
ATOM 743 C CA . GLY A 1 98 ? -5.626 -1.406 22.534 1.00 41.76 96 GLY A CA 1
ATOM 744 C C . GLY A 1 98 ? -5.519 -2.579 23.497 1.00 41.82 96 GLY A C 1
ATOM 745 O O . GLY A 1 98 ? -6.496 -3.310 23.670 1.00 32.42 96 GLY A O 1
ATOM 746 N N . PRO A 1 99 ? -4.336 -2.761 24.136 1.00 41.95 97 PRO A N 1
ATOM 747 C CA . PRO A 1 99 ? -4.107 -3.923 25.010 1.00 38.89 97 PRO A CA 1
ATOM 748 C C . PRO A 1 99 ? -5.031 -4.046 26.230 1.00 42.74 97 PRO A C 1
ATOM 749 O O . PRO A 1 99 ? -5.202 -5.153 26.751 1.00 41.40 97 PRO A O 1
ATOM 753 N N . GLY A 1 100 ? -5.628 -2.937 26.665 1.00 43.99 98 GLY A N 1
ATOM 754 C CA . GLY A 1 100 ? -6.537 -2.941 27.815 1.00 42.00 98 GLY A CA 1
ATOM 755 C C . GLY A 1 100 ? -5.834 -3.371 29.092 1.00 51.48 98 GLY A C 1
ATOM 756 O O . GLY A 1 100 ? -4.722 -2.899 29.388 1.00 51.35 98 GLY A O 1
ATOM 757 N N . LEU A 1 101 ? -6.469 -4.281 29.839 1.00 53.65 99 LEU A N 1
ATOM 758 C CA . LEU A 1 101 ? -5.893 -4.795 31.082 1.00 54.67 99 LEU A CA 1
ATOM 759 C C . LEU A 1 101 ? -4.698 -5.735 30.859 1.00 59.34 99 LEU A C 1
ATOM 760 O O . LEU A 1 101 ? -3.914 -5.953 31.792 1.00 55.60 99 LEU A O 1
ATOM 765 N N . THR A 1 102 ? -4.550 -6.267 29.638 1.00 56.79 100 THR A N 1
ATOM 766 C CA . THR A 1 102 ? -3.525 -7.294 29.360 1.00 55.70 100 THR A CA 1
ATOM 767 C C . THR A 1 102 ? -2.074 -6.808 29.532 1.00 58.51 100 THR A C 1
ATOM 768 O O . THR A 1 102 ? -1.149 -7.628 29.606 1.00 57.51 100 THR A O 1
ATOM 772 N N . ARG A 1 103 ? -1.871 -5.492 29.589 1.00 58.62 101 ARG A N 1
ATOM 773 C CA . ARG A 1 103 ? -0.538 -4.953 29.899 1.00 62.02 101 ARG A CA 1
ATOM 774 C C . ARG A 1 103 ? -0.447 -4.370 31.315 1.00 61.19 101 ARG A C 1
ATOM 775 O O . ARG A 1 103 ? 0.504 -3.657 31.647 1.00 63.19 101 ARG A O 1
ATOM 783 N N . SER A 1 104 ? -1.442 -4.707 32.137 1.00 58.95 102 SER A N 1
ATOM 784 C CA . SER A 1 104 ? -1.441 -4.435 33.573 1.00 59.70 102 SER A CA 1
ATOM 785 C C . SER A 1 104 ? -1.968 -5.673 34.322 1.00 65.94 102 SER A C 1
ATOM 786 O O . SER A 1 104 ? -2.847 -5.535 35.183 1.00 66.27 102 SER A O 1
ATOM 789 N N . PRO A 1 105 ? -1.426 -6.881 34.017 1.00 71.92 103 PRO A N 1
ATOM 790 C CA . PRO A 1 105 ? -2.020 -8.136 34.519 1.00 73.90 103 PRO A CA 1
ATOM 791 C C . PRO A 1 105 ? -2.140 -8.240 36.048 1.00 72.38 103 PRO A C 1
ATOM 792 O O . PRO A 1 105 ? -2.961 -9.021 36.540 1.00 75.37 103 PRO A O 1
ATOM 796 N N . GLU A 1 106 ? -1.338 -7.458 36.776 1.00 68.41 104 GLU A N 1
ATOM 797 C CA . GLU A 1 106 ? -1.374 -7.410 38.244 1.00 64.00 104 GLU A CA 1
ATOM 798 C C . GLU A 1 106 ? -2.635 -6.728 38.798 1.00 65.61 104 GLU A C 1
ATOM 799 O O . GLU A 1 106 ? -2.950 -6.858 39.988 1.00 66.33 104 GLU A O 1
ATOM 805 N N . GLN A 1 107 ? -3.350 -6.013 37.924 1.00 63.96 105 GLN A N 1
ATOM 806 C CA . GLN A 1 107 ? -4.561 -5.264 38.287 1.00 59.23 105 GLN A CA 1
ATOM 807 C C . GLN A 1 107 ? -5.872 -5.995 37.931 1.00 57.12 105 GLN A C 1
ATOM 808 O O . GLN A 1 107 ? -6.916 -5.367 37.730 1.00 56.09 105 GLN A O 1
ATOM 814 N N . GLN A 1 108 ? -5.800 -7.323 37.892 1.00 56.58 106 GLN A N 1
ATOM 815 C CA . GLN A 1 108 ? -6.870 -8.183 37.395 1.00 54.07 106 GLN A CA 1
ATOM 816 C C . GLN A 1 108 ? -7.867 -8.617 38.483 1.00 49.81 106 GLN A C 1
ATOM 817 O O . GLN A 1 108 ? -8.956 -9.098 38.170 1.00 50.08 106 GLN A O 1
ATOM 823 N N . LYS A 1 109 ? -7.499 -8.450 39.751 1.00 43.22 107 LYS A N 1
ATOM 824 C CA . LYS A 1 109 ? -8.339 -8.878 40.870 1.00 41.36 107 LYS A CA 1
ATOM 825 C C . LYS A 1 109 ? -9.586 -7.990 40.995 1.00 40.14 107 LYS A C 1
ATOM 826 O O . LYS A 1 109 ? -9.553 -6.822 40.604 1.00 38.42 107 LYS A O 1
ATOM 828 N N . VAL A 1 110 ? -10.690 -8.549 41.503 1.00 45.53 108 VAL A N 1
ATOM 829 C CA . VAL A 1 110 ? -11.878 -7.743 41.861 1.00 41.73 108 VAL A CA 1
ATOM 830 C C . VAL A 1 110 ? -11.480 -6.791 43.000 1.00 42.81 108 VAL A C 1
ATOM 831 O O . VAL A 1 110 ? -10.694 -7.173 43.880 1.00 44.83 108 VAL A O 1
ATOM 835 N N . VAL A 1 111 ? -12.003 -5.565 42.991 1.00 42.67 109 VAL A N 1
ATOM 836 C CA . VAL A 1 111 ? -11.703 -4.599 44.070 1.00 42.76 109 VAL A CA 1
ATOM 837 C C . VAL A 1 111 ? -11.892 -5.168 45.478 1.00 43.64 109 VAL A C 1
ATOM 838 O O . VAL A 1 111 ? -12.859 -5.886 45.738 1.00 45.68 109 VAL A O 1
ATOM 842 N N . ASP A 1 112 ? -10.964 -4.826 46.375 1.00 41.80 110 ASP A N 1
ATOM 843 C CA . ASP A 1 112 ? -10.943 -5.324 47.753 1.00 39.13 110 ASP A CA 1
ATOM 844 C C . ASP A 1 112 ? -12.301 -5.441 48.441 1.00 42.57 110 ASP A C 1
ATOM 845 O O . ASP A 1 112 ? -12.603 -6.465 49.056 1.00 46.10 110 ASP A O 1
ATOM 850 N N . ARG A 1 113 ? -13.108 -4.392 48.345 1.00 41.68 111 ARG A N 1
ATOM 851 C CA . ARG A 1 113 ? -14.318 -4.281 49.146 1.00 41.48 111 ARG A CA 1
ATOM 852 C C . ARG A 1 113 ? -15.488 -5.043 48.514 1.00 44.93 111 ARG A C 1
ATOM 853 O O . ARG A 1 113 ? -16.570 -5.122 49.092 1.00 50.30 111 ARG A O 1
ATOM 861 N N . LEU A 1 114 ? -15.254 -5.621 47.336 1.00 42.47 112 LEU A N 1
ATOM 862 C CA . LEU A 1 114 ? -16.215 -6.511 46.677 1.00 39.81 112 LEU A CA 1
ATOM 863 C C . LEU A 1 114 ? -15.703 -7.949 46.505 1.00 35.94 112 LEU A C 1
ATOM 864 O O . LEU A 1 114 ? -16.271 -8.729 45.750 1.00 45.30 112 LEU A O 1
ATOM 869 N N . THR A 1 115 ? -14.641 -8.284 47.224 1.00 39.18 113 THR A N 1
ATOM 870 C CA . THR A 1 115 ? -14.006 -9.611 47.219 1.00 42.23 113 THR A CA 1
ATOM 871 C C . THR A 1 115 ? -14.989 -10.793 47.204 1.00 46.25 113 THR A C 1
ATOM 872 O O . THR A 1 115 ? -15.801 -10.940 48.133 1.00 43.58 113 THR A O 1
ATOM 876 N N . PRO A 1 116 ? -14.905 -11.644 46.153 1.00 43.71 114 PRO A N 1
ATOM 877 C CA . PRO A 1 116 ? -15.705 -12.870 46.093 1.00 39.04 114 PRO A CA 1
ATOM 878 C C . PRO A 1 116 ? -15.304 -13.892 47.159 1.00 38.83 114 PRO A C 1
ATOM 879 O O . PRO A 1 116 ? -14.129 -13.940 47.586 1.00 33.64 114 PRO A O 1
ATOM 883 N N . ASP A 1 117 ? -16.282 -14.687 47.592 1.00 36.66 115 ASP A N 1
ATOM 884 C CA . ASP A 1 117 ? -15.990 -15.921 48.307 1.00 31.61 115 ASP A CA 1
ATOM 885 C C . ASP A 1 117 ? -16.317 -17.126 47.416 1.00 35.29 115 ASP A C 1
ATOM 886 O O . ASP A 1 117 ? -16.650 -16.955 46.228 1.00 38.82 115 ASP A O 1
ATOM 891 N N . ALA A 1 118 ? -16.205 -18.336 47.968 1.00 30.00 116 ALA A N 1
ATOM 892 C CA . ALA A 1 118 ? -16.375 -19.554 47.170 1.00 31.45 116 ALA A CA 1
ATOM 893 C C . ALA A 1 118 ? -17.836 -19.840 46.795 1.00 33.59 116 ALA A C 1
ATOM 894 O O . ALA A 1 118 ? -18.084 -20.612 45.884 1.00 34.54 116 ALA A O 1
ATOM 896 N N . ASP A 1 119 ? -18.787 -19.219 47.504 1.00 35.80 117 ASP A N 1
ATOM 897 C CA . ASP A 1 119 ? -20.223 -19.320 47.202 1.00 35.63 117 ASP A CA 1
ATOM 898 C C . ASP A 1 119 ? -20.717 -18.386 46.087 1.00 35.73 117 ASP A C 1
ATOM 899 O O . ASP A 1 119 ? -21.903 -18.398 45.739 1.00 39.29 117 ASP A O 1
ATOM 904 N N . ASP A 1 120 ? -19.817 -17.567 45.547 1.00 35.88 118 ASP A N 1
ATOM 905 C CA . ASP A 1 120 ? -20.119 -16.729 44.373 1.00 30.45 118 ASP A CA 1
ATOM 906 C C . ASP A 1 120 ? -19.546 -17.400 43.146 1.00 29.95 118 ASP A C 1
ATOM 907 O O . ASP A 1 120 ? -18.736 -18.319 43.249 1.00 36.34 118 ASP A O 1
ATOM 912 N N . THR A 1 121 ? -19.957 -16.923 41.984 1.00 34.54 119 THR A N 1
ATOM 913 C CA . THR A 1 121 ? -19.509 -17.449 40.713 1.00 36.14 119 THR A CA 1
ATOM 914 C C . THR A 1 121 ? -18.795 -16.349 39.937 1.00 34.43 119 THR A C 1
ATOM 915 O O . THR A 1 121 ? -19.390 -15.307 39.641 1.00 34.28 119 THR A O 1
ATOM 919 N N . VAL A 1 122 ? -17.534 -16.611 39.603 1.00 31.22 120 VAL A N 1
ATOM 920 C CA . VAL A 1 122 ? -16.717 -15.720 38.800 1.00 37.05 120 VAL A CA 1
ATOM 921 C C . VAL A 1 122 ? -16.532 -16.268 37.379 1.00 39.89 120 VAL A C 1
ATOM 922 O O . VAL A 1 122 ? -15.925 -17.324 37.176 1.00 35.55 120 VAL A O 1
ATOM 926 N N . LEU A 1 123 ? -17.057 -15.518 36.412 1.00 40.25 121 LEU A N 1
ATOM 927 C CA . LEU A 1 123 ? -17.007 -15.865 34.999 1.00 40.63 121 LEU A CA 1
ATOM 928 C C . LEU A 1 123 ? -15.890 -15.109 34.298 1.00 40.07 121 LEU A C 1
ATOM 929 O O . LEU A 1 123 ? -15.672 -13.927 34.548 1.00 41.31 121 LEU A O 1
ATOM 934 N N . VAL A 1 124 ? -15.178 -15.801 33.417 1.00 44.09 122 VAL A N 1
ATOM 935 C CA . VAL A 1 124 ? -14.255 -15.140 32.493 1.00 41.71 122 VAL A CA 1
ATOM 936 C C . VAL A 1 124 ? -15.060 -14.342 31.450 1.00 43.64 122 VAL A C 1
ATOM 937 O O . VAL A 1 124 ? -15.960 -14.883 30.784 1.00 36.70 122 VAL A O 1
ATOM 941 N N . LYS A 1 125 ? -14.710 -13.061 31.328 1.00 39.40 123 LYS A N 1
ATOM 942 C CA . LYS A 1 125 ? -15.398 -12.104 30.480 1.00 33.86 123 LYS A CA 1
ATOM 943 C C . LYS A 1 125 ? -14.566 -11.859 29.225 1.00 37.07 123 LYS A C 1
ATOM 944 O O . LYS A 1 125 ? -13.461 -11.331 29.308 1.00 37.78 123 LYS A O 1
ATOM 950 N N . TRP A 1 126 ? -15.087 -12.245 28.061 1.00 37.33 124 TRP A N 1
ATOM 951 C CA . TRP A 1 126 ? -14.346 -12.098 26.793 1.00 35.63 124 TRP A CA 1
ATOM 952 C C . TRP A 1 126 ? -14.836 -10.935 25.934 1.00 38.78 124 TRP A C 1
ATOM 953 O O . TRP A 1 126 ? -14.117 -10.461 25.076 1.00 41.28 124 TRP A O 1
ATOM 964 N N . ARG A 1 127 ? -16.073 -10.496 26.171 1.00 43.22 125 ARG A N 1
ATOM 965 C CA . ARG A 1 127 ? -16.773 -9.542 25.320 1.00 41.15 125 ARG A CA 1
ATOM 966 C C . ARG A 1 127 ? -17.668 -8.647 26.193 1.00 41.80 125 ARG A C 1
ATOM 967 O O . ARG A 1 127 ? -17.890 -8.944 27.374 1.00 41.13 125 ARG A O 1
ATOM 975 N N . TYR A 1 128 ? -18.190 -7.562 25.616 1.00 36.86 126 TYR A N 1
ATOM 976 C CA . TYR A 1 128 ? -19.092 -6.647 26.345 1.00 39.71 126 TYR A CA 1
ATOM 977 C C . TYR A 1 128 ? -20.238 -7.353 27.074 1.00 39.64 126 TYR A C 1
ATOM 978 O O . TYR A 1 128 ? -20.548 -7.005 28.198 1.00 40.27 126 TYR A O 1
ATOM 987 N N . SER A 1 129 ? -20.861 -8.331 26.418 1.00 37.60 127 SER A N 1
ATOM 988 C CA . SER A 1 129 ? -21.958 -9.075 26.996 1.00 34.86 127 SER A CA 1
ATOM 989 C C . SER A 1 129 ? -21.449 -10.229 27.840 1.00 41.29 127 SER A C 1
ATOM 990 O O . SER A 1 129 ? -20.695 -11.079 27.346 1.00 41.46 127 SER A O 1
ATOM 993 N N . ALA A 1 130 ? -21.880 -10.265 29.103 1.00 36.93 128 ALA A N 1
ATOM 994 C CA . ALA A 1 130 ? -21.498 -11.314 30.040 1.00 32.88 128 ALA A CA 1
ATOM 995 C C . ALA A 1 130 ? -21.955 -12.687 29.561 1.00 37.12 128 ALA A C 1
ATOM 996 O O . ALA A 1 130 ? -21.426 -13.705 30.017 1.00 40.59 128 ALA A O 1
ATOM 998 N N . PHE A 1 131 ? -22.925 -12.707 28.636 1.00 41.91 129 PHE A N 1
ATOM 999 C CA . PHE A 1 131 ? -23.445 -13.948 28.035 1.00 39.29 129 PHE A CA 1
ATOM 1000 C C . PHE A 1 131 ? -22.546 -14.526 26.933 1.00 36.20 129 PHE A C 1
ATOM 1001 O O . PHE A 1 131 ? -22.544 -15.740 26.697 1.00 34.95 129 PHE A O 1
ATOM 1009 N N . HIS A 1 132 ? -21.796 -13.673 26.252 1.00 37.47 130 HIS A N 1
ATOM 1010 C CA . HIS A 1 132 ? -20.916 -14.137 25.162 1.00 45.87 130 HIS A CA 1
ATOM 1011 C C . HIS A 1 132 ? -19.754 -14.984 25.673 1.00 47.85 130 HIS A C 1
ATOM 1012 O O . HIS A 1 132 ? -19.020 -14.571 26.587 1.00 49.77 130 HIS A O 1
ATOM 1019 N N . ARG A 1 133 ? -19.611 -16.174 25.084 1.00 48.66 131 ARG A N 1
ATOM 1020 C CA . ARG A 1 133 ? -18.503 -17.096 25.381 1.00 47.50 131 ARG A CA 1
ATOM 1021 C C . ARG A 1 133 ? -18.438 -17.473 26.849 1.00 48.43 131 ARG A C 1
ATOM 1022 O O . ARG A 1 133 ? -17.363 -17.780 27.379 1.00 51.49 131 ARG A O 1
ATOM 1030 N N . SER A 1 134 ? -19.604 -17.459 27.499 1.00 46.92 132 SER A N 1
ATOM 1031 C CA . SER A 1 134 ? -19.714 -17.800 28.913 1.00 41.16 132 SER A CA 1
ATOM 1032 C C . SER A 1 134 ? -20.865 -18.789 29.174 1.00 44.36 132 SER A C 1
ATOM 1033 O O . SER A 1 134 ? -21.739 -18.976 28.307 1.00 37.15 132 SER A O 1
ATOM 1036 N N . PRO A 1 135 ? -20.840 -19.472 30.345 1.00 42.54 133 PRO A N 1
ATOM 1037 C CA . PRO A 1 135 ? -21.979 -20.304 30.745 1.00 35.44 133 PRO A CA 1
ATOM 1038 C C . PRO A 1 135 ? -23.185 -19.577 31.395 1.00 39.24 133 PRO A C 1
ATOM 1039 O O . PRO A 1 135 ? -24.121 -20.249 31.868 1.00 37.09 133 PRO A O 1
ATOM 1043 N N . LEU A 1 136 ? -23.185 -18.237 31.377 1.00 39.50 134 LEU A N 1
ATOM 1044 C CA . LEU A 1 136 ? -24.194 -17.443 32.093 1.00 38.72 134 LEU A CA 1
ATOM 1045 C C . LEU A 1 136 ? -25.660 -17.784 31.778 1.00 39.39 134 LEU A C 1
ATOM 1046 O O . LEU A 1 136 ? -26.452 -17.967 32.702 1.00 42.06 134 LEU A O 1
ATOM 1051 N N . GLU A 1 137 ? -26.025 -17.858 30.500 1.00 42.43 135 GLU A N 1
ATOM 1052 C CA . GLU A 1 137 ? -27.439 -18.110 30.143 1.00 40.64 135 GLU A CA 1
ATOM 1053 C C . GLU A 1 137 ? -27.951 -19.428 30.702 1.00 33.86 135 GLU A C 1
ATOM 1054 O O . GLU A 1 137 ? -29.065 -19.502 31.222 1.00 40.75 135 GLU A O 1
ATOM 1060 N N . GLN A 1 138 ? -27.122 -20.460 30.553 1.00 36.64 136 GLN A N 1
ATOM 1061 C CA . GLN A 1 138 ? -27.411 -21.819 30.964 1.00 36.73 136 GLN A CA 1
ATOM 1062 C C . GLN A 1 138 ? -27.409 -21.965 32.479 1.00 37.96 136 GLN A C 1
ATOM 1063 O O . GLN A 1 138 ? -28.206 -22.712 33.024 1.00 45.59 136 GLN A O 1
ATOM 1069 N N . MET A 1 139 ? -26.518 -21.256 33.162 1.00 39.65 137 MET A N 1
ATOM 1070 C CA . MET A 1 139 ? -26.531 -21.242 34.624 1.00 39.04 137 MET A CA 1
ATOM 1071 C C . MET A 1 139 ? -27.838 -20.695 35.168 1.00 37.53 137 MET A C 1
ATOM 1072 O O . MET A 1 139 ? -28.388 -21.243 36.110 1.00 40.13 137 MET A O 1
ATOM 1077 N N . LEU A 1 140 ? -28.340 -19.626 34.551 1.00 41.36 138 LEU A N 1
ATOM 1078 C CA . LEU A 1 140 ? -29.559 -18.948 35.005 1.00 39.74 138 LEU A CA 1
ATOM 1079 C C . LEU A 1 140 ? -30.824 -19.753 34.731 1.00 37.89 138 LEU A C 1
ATOM 1080 O O . LEU A 1 140 ? -31.650 -19.924 35.628 1.00 39.87 138 LEU A O 1
ATOM 1085 N N . LYS A 1 141 ? -30.964 -20.245 33.498 1.00 39.56 139 LYS A N 1
ATOM 1086 C CA . LYS A 1 141 ? -32.086 -21.101 33.104 1.00 41.00 139 LYS A CA 1
ATOM 1087 C C . LYS A 1 141 ? -32.168 -22.386 33.924 1.00 42.91 139 LYS A C 1
ATOM 1088 O O . LYS A 1 141 ? -33.268 -22.836 34.265 1.00 46.15 139 LYS A O 1
ATOM 1090 N N . GLU A 1 142 ? -31.014 -22.980 34.228 1.00 41.85 140 GLU A N 1
ATOM 1091 C CA . GLU A 1 142 ? -30.962 -24.203 35.030 1.00 42.00 140 GLU A CA 1
ATOM 1092 C C . GLU A 1 142 ? -31.355 -23.958 36.483 1.00 41.59 140 GLU A C 1
ATOM 1093 O O . GLU A 1 142 ? -31.900 -24.849 37.135 1.00 42.13 140 GLU A O 1
ATOM 1099 N N . SER A 1 143 ? -31.060 -22.761 36.989 1.00 41.54 141 SER A N 1
ATOM 1100 C CA . SER A 1 143 ? -31.386 -22.404 38.360 1.00 41.60 141 SER A CA 1
ATOM 1101 C C . SER A 1 143 ? -32.791 -21.802 38.493 1.00 42.83 141 SER A C 1
ATOM 1102 O O . SER A 1 143 ? -33.240 -21.502 39.595 1.00 45.52 141 SER A O 1
ATOM 1105 N N . GLY A 1 144 ? -33.485 -21.657 37.367 1.00 44.23 142 GLY A N 1
ATOM 1106 C CA . GLY A 1 144 ? -34.834 -21.082 37.335 1.00 39.08 142 GLY A CA 1
ATOM 1107 C C . GLY A 1 144 ? -34.890 -19.574 37.546 1.00 42.29 142 GLY A C 1
ATOM 1108 O O . GLY A 1 144 ? -35.937 -19.036 37.910 1.00 39.66 142 GLY A O 1
ATOM 1109 N N . ARG A 1 145 ? -33.768 -18.891 37.305 1.00 43.66 143 ARG A N 1
ATOM 1110 C CA . ARG A 1 145 ? -33.672 -17.441 37.481 1.00 40.67 143 ARG A CA 1
ATOM 1111 C C . ARG A 1 145 ? -33.861 -16.701 36.157 1.00 43.05 143 ARG A C 1
ATOM 1112 O O . ARG A 1 145 ? -33.083 -16.887 35.223 1.00 47.63 143 ARG A O 1
ATOM 1120 N N . ASN A 1 146 ? -34.904 -15.872 36.074 1.00 40.87 144 ASN A N 1
ATOM 1121 C CA . ASN A 1 146 ? -35.168 -15.074 34.864 1.00 42.59 144 ASN A CA 1
ATOM 1122 C C . ASN A 1 146 ? -35.081 -13.552 35.047 1.00 43.97 144 ASN A C 1
ATOM 1123 O O . ASN A 1 146 ? -35.556 -12.793 34.208 1.00 44.13 144 ASN A O 1
ATOM 1128 N N . GLN A 1 147 ? -34.468 -13.122 36.147 1.00 43.54 145 GLN A N 1
ATOM 1129 C CA . GLN A 1 147 ? -34.203 -11.712 36.418 1.00 37.17 145 GLN A CA 1
ATOM 1130 C C . GLN A 1 147 ? -32.723 -11.544 36.766 1.00 41.56 145 GLN A C 1
ATOM 1131 O O . GLN A 1 147 ? -32.196 -12.292 37.577 1.00 40.47 145 GLN A O 1
ATOM 1137 N N . LEU A 1 148 ? -32.058 -10.586 36.124 1.00 43.19 146 LEU A N 1
ATOM 1138 C CA . LEU A 1 148 ? -30.650 -10.312 36.369 1.00 40.84 146 LEU A CA 1
ATOM 1139 C C . LEU A 1 148 ? -30.490 -8.862 36.831 1.00 41.87 146 LEU A C 1
ATOM 1140 O O . LEU A 1 148 ? -30.797 -7.924 36.092 1.00 37.91 146 LEU A O 1
ATOM 1145 N N . ILE A 1 149 ? -30.023 -8.702 38.066 1.00 38.50 147 ILE A N 1
ATOM 1146 C CA . ILE A 1 149 ? -29.676 -7.396 38.623 1.00 39.98 147 ILE A CA 1
ATOM 1147 C C . ILE A 1 149 ? -28.293 -7.024 38.099 1.00 35.22 147 ILE A C 1
ATOM 1148 O O . ILE A 1 149 ? -27.341 -7.791 38.246 1.00 41.34 147 ILE A O 1
ATOM 1153 N N . ILE A 1 150 ? -28.188 -5.863 37.458 1.00 35.19 148 ILE A N 1
ATOM 1154 C CA . ILE A 1 150 ? -26.921 -5.456 36.833 1.00 41.15 148 ILE A CA 1
ATOM 1155 C C . ILE A 1 150 ? -26.259 -4.252 37.514 1.00 40.81 148 ILE A C 1
ATOM 1156 O O . ILE A 1 150 ? -26.865 -3.201 37.671 1.00 38.66 148 ILE A O 1
ATOM 1161 N N . THR A 1 151 ? -25.007 -4.441 37.914 1.00 40.53 149 THR A N 1
ATOM 1162 C CA . THR A 1 151 ? -24.228 -3.423 38.618 1.00 38.28 149 THR A CA 1
ATOM 1163 C C . THR A 1 151 ? -22.799 -3.434 38.050 1.00 40.17 149 THR A C 1
ATOM 1164 O O . THR A 1 151 ? -22.416 -4.400 37.388 1.00 37.74 149 THR A O 1
ATOM 1168 N N . GLY A 1 152 ? -22.041 -2.353 38.260 1.00 38.71 150 GLY A N 1
ATOM 1169 C CA . GLY A 1 152 ? -20.635 -2.283 37.844 1.00 35.67 150 GLY A CA 1
ATOM 1170 C C . GLY A 1 152 ? -20.288 -1.190 36.829 1.00 41.52 150 GLY A C 1
ATOM 1171 O O . GLY A 1 152 ? -20.992 -0.185 36.714 1.00 43.16 150 GLY A O 1
ATOM 1172 N N . VAL A 1 153 ? -19.197 -1.406 36.093 1.00 36.77 151 VAL A N 1
ATOM 1173 C CA . VAL A 1 153 ? -18.651 -0.448 35.123 1.00 36.16 151 VAL A CA 1
ATOM 1174 C C . VAL A 1 153 ? -18.413 -1.172 33.783 1.00 39.15 151 VAL A C 1
ATOM 1175 O O . VAL A 1 153 ? -18.156 -2.369 33.784 1.00 43.00 151 VAL A O 1
ATOM 1179 N N . TYR A 1 154 ? -18.555 -0.504 32.634 1.00 40.77 152 TYR A N 1
ATOM 1180 C CA . TYR A 1 154 ? -19.015 0.875 32.499 1.00 37.37 152 TYR A CA 1
ATOM 1181 C C . TYR A 1 154 ? -20.444 0.868 31.991 1.00 37.27 152 TYR A C 1
ATOM 1182 O O . TYR A 1 154 ? -20.746 0.154 31.044 1.00 42.13 152 TYR A O 1
ATOM 1191 N N . ALA A 1 155 ? -21.311 1.670 32.612 1.00 39.25 153 ALA A N 1
ATOM 1192 C CA . ALA A 1 155 ? -22.759 1.622 32.362 1.00 33.62 153 ALA A CA 1
ATOM 1193 C C . ALA A 1 155 ? -23.181 1.423 30.907 1.00 37.23 153 ALA A C 1
ATOM 1194 O O . ALA A 1 155 ? -23.889 0.462 30.600 1.00 40.01 153 ALA A O 1
ATOM 1196 N N . HIS A 1 156 ? -22.762 2.322 30.016 1.00 39.67 154 HIS A N 1
ATOM 1197 C CA . HIS A 1 156 ? -23.241 2.311 28.623 1.00 37.16 154 HIS A CA 1
ATOM 1198 C C . HIS A 1 156 ? -22.604 1.251 27.701 1.00 43.18 154 HIS A C 1
ATOM 1199 O O . HIS A 1 156 ? -23.105 1.020 26.593 1.00 42.41 154 HIS A O 1
ATOM 1206 N N . ILE A 1 157 ? -21.502 0.630 28.139 1.00 38.46 155 ILE A N 1
ATOM 1207 C CA . ILE A 1 157 ? -20.789 -0.372 27.323 1.00 37.33 155 ILE A CA 1
ATOM 1208 C C . ILE A 1 157 ? -21.196 -1.821 27.706 1.00 40.17 155 ILE A C 1
ATOM 1209 O O . ILE A 1 157 ? -22.252 -2.310 27.289 1.00 43.64 155 ILE A O 1
ATOM 1214 N N . GLY A 1 158 ? -20.387 -2.498 28.512 1.00 37.12 156 GLY A N 1
ATOM 1215 C CA . GLY A 1 158 ? -20.696 -3.857 28.925 1.00 38.71 156 GLY A CA 1
ATOM 1216 C C . GLY A 1 158 ? -21.971 -4.070 29.740 1.00 40.45 156 GLY A C 1
ATOM 1217 O O . GLY A 1 158 ? -22.660 -5.082 29.570 1.00 42.83 156 GLY A O 1
ATOM 1218 N N . CYS A 1 159 ? -22.286 -3.146 30.642 1.00 36.92 157 CYS A N 1
ATOM 1219 C CA . CYS A 1 159 ? -23.482 -3.307 31.453 1.00 37.26 157 CYS A CA 1
ATOM 1220 C C . CYS A 1 159 ? -24.731 -3.205 30.598 1.00 38.82 157 CYS A C 1
ATOM 1221 O O . CYS A 1 159 ? -25.667 -3.997 30.753 1.00 44.33 157 CYS A O 1
ATOM 1224 N N . MET A 1 160 ? -24.757 -2.207 29.719 1.00 42.17 158 MET A N 1
ATOM 1225 C CA . MET A 1 160 ? -25.920 -1.962 28.861 1.00 40.61 158 MET A CA 1
ATOM 1226 C C . MET A 1 160 ? -26.088 -3.056 27.796 1.00 41.72 158 MET A C 1
ATOM 1227 O O . MET A 1 160 ? -27.207 -3.438 27.487 1.00 38.99 158 MET A O 1
ATOM 1232 N N . THR A 1 161 ? -24.969 -3.562 27.273 1.00 37.86 159 THR A N 1
ATOM 1233 C CA . THR A 1 161 ? -24.942 -4.677 26.319 1.00 40.69 159 THR A CA 1
ATOM 1234 C C . THR A 1 161 ? -25.443 -5.999 26.917 1.00 41.43 159 THR A C 1
ATOM 1235 O O . THR A 1 161 ? -26.257 -6.693 26.311 1.00 41.53 159 THR A O 1
ATOM 1239 N N . THR A 1 162 ? -24.962 -6.327 28.109 1.00 37.71 160 THR A N 1
ATOM 1240 C CA . THR A 1 162 ? -25.457 -7.464 28.869 1.00 35.96 160 THR A CA 1
ATOM 1241 C C . THR A 1 162 ? -26.977 -7.355 29.111 1.00 39.53 160 THR A C 1
ATOM 1242 O O . THR A 1 162 ? -27.696 -8.365 29.028 1.00 39.35 160 THR A O 1
ATOM 1246 N N . ALA A 1 163 ? -27.453 -6.139 29.400 1.00 33.59 161 ALA A N 1
ATOM 1247 C CA . ALA A 1 163 ? -28.882 -5.873 29.636 1.00 34.53 161 ALA A CA 1
ATOM 1248 C C . ALA A 1 163 ? -29.699 -6.235 28.402 1.00 34.99 161 ALA A C 1
ATOM 1249 O O . ALA A 1 163 ? -30.670 -6.988 28.492 1.00 39.58 161 ALA A O 1
ATOM 1251 N N . THR A 1 164 ? -29.285 -5.713 27.245 1.00 37.27 162 THR A N 1
ATOM 1252 C CA . THR A 1 164 ? -29.972 -5.979 25.983 1.00 32.50 162 THR A CA 1
ATOM 1253 C C . THR A 1 164 ? -29.898 -7.469 25.658 1.00 34.60 162 THR A C 1
ATOM 1254 O O . THR A 1 164 ? -30.899 -8.089 25.298 1.00 34.19 162 THR A O 1
ATOM 1258 N N . ASP A 1 165 ? -28.708 -8.039 25.806 1.00 29.59 163 ASP A N 1
ATOM 1259 C CA . ASP A 1 165 ? -28.504 -9.461 25.566 1.00 32.59 163 ASP A CA 1
ATOM 1260 C C . ASP A 1 165 ? -29.386 -10.362 26.444 1.00 34.68 163 ASP A C 1
ATOM 1261 O O . ASP A 1 165 ? -30.060 -11.263 25.923 1.00 42.00 163 ASP A O 1
ATOM 1266 N N . ALA A 1 166 ? -29.379 -10.124 27.761 1.00 35.92 164 ALA A N 1
ATOM 1267 C CA . ALA A 1 166 ? -30.324 -10.773 28.704 1.00 32.73 164 ALA A CA 1
ATOM 1268 C C . ALA A 1 166 ? -31.787 -10.749 28.207 1.00 35.77 164 ALA A C 1
ATOM 1269 O O . ALA A 1 166 ? -32.377 -11.793 27.972 1.00 43.95 164 ALA A O 1
ATOM 1271 N N . PHE A 1 167 ? -32.345 -9.547 28.041 1.00 35.51 165 PHE A N 1
ATOM 1272 C CA . PHE A 1 167 ? -33.621 -9.285 27.371 1.00 33.12 165 PHE A CA 1
ATOM 1273 C C . PHE A 1 167 ? -33.900 -10.194 26.169 1.00 36.73 165 PHE A C 1
ATOM 1274 O O . PHE A 1 167 ? -34.993 -10.802 26.080 1.00 34.01 165 PHE A O 1
ATOM 1282 N N . MET A 1 168 ? -32.928 -10.295 25.256 1.00 34.54 166 MET A N 1
ATOM 1283 C CA . MET A 1 168 ? -33.073 -11.138 24.054 1.00 36.49 166 MET A CA 1
ATOM 1284 C C . MET A 1 168 ? -33.126 -12.625 24.414 1.00 41.15 166 MET A C 1
ATOM 1285 O O . MET A 1 168 ? -33.800 -13.411 23.735 1.00 38.66 166 MET A O 1
ATOM 1290 N N . ARG A 1 169 ? -32.435 -12.986 25.500 1.00 36.53 167 ARG A N 1
ATOM 1291 C CA . ARG A 1 169 ? -32.396 -14.363 26.019 1.00 30.77 167 ARG A CA 1
ATOM 1292 C C . ARG A 1 169 ? -33.527 -14.687 27.042 1.00 36.17 167 ARG A C 1
ATOM 1293 O O . ARG A 1 169 ? -33.473 -15.703 27.731 1.00 39.46 167 ARG A O 1
ATOM 1301 N N . ASP A 1 170 ? -34.555 -13.834 27.100 1.00 39.23 168 ASP A N 1
ATOM 1302 C CA . ASP A 1 170 ? -35.764 -14.014 27.945 1.00 34.82 168 ASP A CA 1
ATOM 1303 C C . ASP A 1 170 ? -35.517 -13.806 29.444 1.00 37.79 168 ASP A C 1
ATOM 1304 O O . ASP A 1 170 ? -36.301 -14.237 30.294 1.00 41.95 168 ASP A O 1
ATOM 1309 N N . ILE A 1 171 ? -34.424 -13.116 29.742 1.00 39.50 169 ILE A N 1
ATOM 1310 C CA . ILE A 1 171 ? -34.061 -12.721 31.096 1.00 37.37 169 ILE A CA 1
ATOM 1311 C C . ILE A 1 171 ? -34.365 -11.228 31.286 1.00 43.59 169 ILE A C 1
ATOM 1312 O O . ILE A 1 171 ? -33.969 -10.387 30.475 1.00 48.64 169 ILE A O 1
ATOM 1317 N N . LYS A 1 172 ? -35.080 -10.919 32.363 1.00 40.35 170 LYS A N 1
ATOM 1318 C CA . LYS A 1 172 ? -35.438 -9.559 32.721 1.00 35.29 170 LYS A CA 1
ATOM 1319 C C . LYS A 1 172 ? -34.282 -8.828 33.432 1.00 38.66 170 LYS A C 1
ATOM 1320 O O . LYS A 1 172 ? -33.984 -9.115 34.597 1.00 40.30 170 LYS A O 1
ATOM 1326 N N . PRO A 1 173 ? -33.628 -7.875 32.729 1.00 40.92 171 PRO A N 1
ATOM 1327 C CA . PRO A 1 173 ? -32.606 -7.035 33.350 1.00 38.77 171 PRO A CA 1
ATOM 1328 C C . PRO A 1 173 ? -33.158 -5.993 34.326 1.00 37.75 171 PRO A C 1
ATOM 1329 O O . PRO A 1 173 ? -34.213 -5.407 34.080 1.00 38.18 171 PRO A O 1
ATOM 1333 N N . PHE A 1 174 ? -32.452 -5.808 35.443 1.00 38.27 172 PHE A N 1
ATOM 1334 C CA . PHE A 1 174 ? -32.703 -4.710 36.371 1.00 37.36 172 PHE A CA 1
ATOM 1335 C C . PHE A 1 174 ? -31.406 -3.913 36.491 1.00 39.66 172 PHE A C 1
ATOM 1336 O O . PHE A 1 174 ? -30.519 -4.297 37.253 1.00 43.18 172 PHE A O 1
ATOM 1344 N N . MET A 1 175 ? -31.270 -2.848 35.691 1.00 41.36 173 MET A N 1
ATOM 1345 C CA . MET A 1 175 ? -30.106 -1.947 35.771 1.00 40.62 173 MET A CA 1
ATOM 1346 C C . MET A 1 175 ? -30.247 -1.131 37.026 1.00 36.02 173 MET A C 1
ATOM 1347 O O . MET A 1 175 ? -31.275 -0.499 37.223 1.00 40.47 173 MET A O 1
ATOM 1352 N N . VAL A 1 176 ? -29.219 -1.149 37.872 1.00 38.81 174 VAL A N 1
ATOM 1353 C CA . VAL A 1 176 ? -29.223 -0.376 39.107 1.00 33.59 174 VAL A CA 1
ATOM 1354 C C . VAL A 1 176 ? -28.485 0.960 38.970 1.00 37.71 174 VAL A C 1
ATOM 1355 O O . VAL A 1 176 ? -27.245 1.021 39.030 1.00 38.18 174 VAL A O 1
ATOM 1359 N N . ALA A 1 177 ? -29.287 2.020 38.823 1.00 34.42 175 ALA A N 1
ATOM 1360 C CA . ALA A 1 177 ? -28.847 3.371 38.446 1.00 28.51 175 ALA A CA 1
ATOM 1361 C C . ALA A 1 177 ? -27.640 3.926 39.215 1.00 38.10 175 ALA A C 1
ATOM 1362 O O . ALA A 1 177 ? -26.710 4.512 38.614 1.00 32.48 175 ALA A O 1
ATOM 1364 N N . ASP A 1 178 ? -27.669 3.737 40.537 1.00 33.85 176 ASP A N 1
ATOM 1365 C CA . ASP A 1 178 ? -26.649 4.255 41.435 1.00 32.38 176 ASP A CA 1
ATOM 1366 C C . ASP A 1 178 ? -25.683 3.165 41.932 1.00 34.72 176 ASP A C 1
ATOM 1367 O O . ASP A 1 178 ? -24.946 3.372 42.891 1.00 36.67 176 ASP A O 1
ATOM 1372 N N . ALA A 1 179 ? -25.721 1.992 41.307 1.00 37.50 177 ALA A N 1
ATOM 1373 C CA . ALA A 1 179 ? -24.707 0.958 41.539 1.00 38.52 177 ALA A CA 1
ATOM 1374 C C . ALA A 1 179 ? -23.973 0.690 40.218 1.00 41.26 177 ALA A C 1
ATOM 1375 O O . ALA A 1 179 ? -23.504 -0.425 39.966 1.00 43.46 177 ALA A O 1
ATOM 1377 N N . LEU A 1 180 ? -23.899 1.735 39.384 1.00 40.63 178 LEU A N 1
ATOM 1378 C CA . LEU A 1 180 ? -23.175 1.738 38.117 1.00 36.50 178 LEU A CA 1
ATOM 1379 C C . LEU A 1 180 ? -22.316 2.988 38.059 1.00 38.20 178 LEU A C 1
ATOM 1380 O O . LEU A 1 180 ? -22.624 3.979 38.707 1.00 37.63 178 LEU A O 1
ATOM 1385 N N . ALA A 1 181 ? -21.233 2.940 37.290 1.00 36.89 179 ALA A N 1
ATOM 1386 C CA . ALA A 1 181 ? -20.525 4.159 36.909 1.00 39.10 179 ALA A CA 1
ATOM 1387 C C . ALA A 1 181 ? -20.182 4.090 35.425 1.00 37.63 179 ALA A C 1
ATOM 1388 O O . ALA A 1 181 ? -20.271 3.024 34.811 1.00 38.63 179 ALA A O 1
ATOM 1390 N N . ASP A 1 182 ? -19.813 5.226 34.848 1.00 34.24 180 ASP A N 1
ATOM 1391 C CA . ASP A 1 182 ? -19.506 5.289 33.432 1.00 39.54 180 ASP A CA 1
ATOM 1392 C C . ASP A 1 182 ? -18.376 6.274 33.204 1.00 43.98 180 ASP A C 1
ATOM 1393 O O . ASP A 1 182 ? -17.860 6.848 34.159 1.00 46.06 180 ASP A O 1
ATOM 1398 N N . PHE A 1 183 ? -18.011 6.465 31.936 1.00 41.80 181 PHE A N 1
ATOM 1399 C CA . PHE A 1 183 ? -16.988 7.428 31.535 1.00 39.16 181 PHE A CA 1
ATOM 1400 C C . PHE A 1 183 ? -17.419 8.844 31.864 1.00 41.69 181 PHE A C 1
ATOM 1401 O O . PHE A 1 183 ? -16.579 9.730 32.072 1.00 38.51 181 PHE A O 1
ATOM 1409 N N . SER A 1 184 ? -18.735 9.057 31.857 1.00 36.28 182 SER A N 1
ATOM 1410 C CA . SER A 1 184 ? -19.315 10.391 31.945 1.00 37.30 182 SER A CA 1
ATOM 1411 C C . SER A 1 184 ? -20.767 10.269 32.386 1.00 34.36 182 SER A C 1
ATOM 1412 O O . SER A 1 184 ? -21.375 9.213 32.238 1.00 32.14 182 SER A O 1
ATOM 1415 N N . ARG A 1 185 ? -21.318 11.356 32.915 1.00 43.42 183 ARG A N 1
ATOM 1416 C CA . ARG A 1 185 ? -22.700 11.382 33.405 1.00 44.81 183 ARG A CA 1
ATOM 1417 C C . ARG A 1 185 ? -23.734 11.219 32.294 1.00 44.92 183 ARG A C 1
ATOM 1418 O O . ARG A 1 185 ? -24.694 10.458 32.454 1.00 46.68 183 ARG A O 1
ATOM 1426 N N . ASP A 1 186 ? -23.531 11.932 31.182 1.00 42.79 184 ASP A N 1
ATOM 1427 C CA . ASP A 1 186 ? -24.385 11.813 29.992 1.00 42.28 184 ASP A CA 1
ATOM 1428 C C . ASP A 1 186 ? -24.460 10.388 29.471 1.00 40.40 184 ASP A C 1
ATOM 1429 O O . ASP A 1 186 ? -25.553 9.883 29.187 1.00 37.89 184 ASP A O 1
ATOM 1434 N N . GLU A 1 187 ? -23.299 9.755 29.325 1.00 31.95 185 GLU A N 1
ATOM 1435 C CA . GLU A 1 187 ? -23.248 8.340 28.942 1.00 38.15 185 GLU A CA 1
ATOM 1436 C C . GLU A 1 187 ? -23.951 7.394 29.929 1.00 32.87 185 GLU A C 1
ATOM 1437 O O . GLU A 1 187 ? -24.677 6.495 29.518 1.00 39.48 185 GLU A O 1
ATOM 1443 N N . HIS A 1 188 ? -23.711 7.591 31.221 1.00 35.83 186 HIS A N 1
ATOM 1444 C CA . HIS A 1 188 ? -24.415 6.878 32.300 1.00 36.71 186 HIS A CA 1
ATOM 1445 C C . HIS A 1 188 ? -25.950 7.043 32.188 1.00 35.53 186 HIS A C 1
ATOM 1446 O O . HIS A 1 188 ? -26.687 6.074 32.252 1.00 36.08 186 HIS A O 1
ATOM 1453 N N . LEU A 1 189 ? -26.417 8.276 32.026 1.00 34.68 187 LEU A N 1
ATOM 1454 C CA . LEU A 1 189 ? -27.852 8.565 31.951 1.00 39.27 187 LEU A CA 1
ATOM 1455 C C . LEU A 1 189 ? -28.505 8.034 30.670 1.00 39.72 187 LEU A C 1
ATOM 1456 O O . LEU A 1 189 ? -29.659 7.601 30.706 1.00 41.04 187 LEU A O 1
ATOM 1461 N N . MET A 1 190 ? -27.772 8.088 29.551 1.00 35.92 188 MET A N 1
ATOM 1462 C CA . MET A 1 190 ? -28.211 7.489 28.295 1.00 35.48 188 MET A CA 1
ATOM 1463 C C . MET A 1 190 ? -28.459 5.985 28.476 1.00 40.81 188 MET A C 1
ATOM 1464 O O . MET A 1 190 ? -29.483 5.463 28.002 1.00 42.50 188 MET A O 1
ATOM 1469 N N . SER A 1 191 ? -27.548 5.298 29.176 1.00 38.35 189 SER A N 1
ATOM 1470 C CA . SER A 1 191 ? -27.698 3.853 29.388 1.00 36.76 189 SER A CA 1
ATOM 1471 C C . SER A 1 191 ? -29.016 3.517 30.107 1.00 40.63 189 SER A C 1
ATOM 1472 O O . SER A 1 191 ? -29.645 2.494 29.811 1.00 42.03 189 SER A O 1
ATOM 1475 N N . LEU A 1 192 ? -29.431 4.390 31.030 1.00 41.42 190 LEU A N 1
ATOM 1476 C CA . LEU A 1 192 ? -30.683 4.217 31.783 1.00 39.57 190 LEU A CA 1
ATOM 1477 C C . LEU A 1 192 ? -31.909 4.484 30.907 1.00 44.58 190 LEU A C 1
ATOM 1478 O O . LEU A 1 192 ? -32.916 3.773 31.000 1.00 47.38 190 LEU A O 1
ATOM 1483 N N . LYS A 1 193 ? -31.820 5.516 30.066 1.00 44.26 191 LYS A N 1
ATOM 1484 C CA . LYS A 1 193 ? -32.875 5.846 29.113 1.00 43.05 191 LYS A CA 1
ATOM 1485 C C . LYS A 1 193 ? -33.049 4.710 28.097 1.00 40.59 191 LYS A C 1
ATOM 1486 O O . LYS A 1 193 ? -34.188 4.378 27.700 1.00 36.88 191 LYS A O 1
ATOM 1492 N N . TYR A 1 194 ? -31.918 4.114 27.706 1.00 37.26 192 TYR A N 1
ATOM 1493 C CA . TYR A 1 194 ? -31.889 2.999 26.761 1.00 34.94 192 TYR A CA 1
ATOM 1494 C C . TYR A 1 194 ? -32.578 1.747 27.299 1.00 39.57 192 TYR A C 1
ATOM 1495 O O . TYR A 1 194 ? -33.443 1.164 26.643 1.00 40.39 192 TYR A O 1
ATOM 1504 N N . VAL A 1 195 ? -32.188 1.335 28.500 1.00 40.64 193 VAL A N 1
ATOM 1505 C CA . VAL A 1 195 ? -32.788 0.165 29.129 1.00 36.70 193 VAL A CA 1
ATOM 1506 C C . VAL A 1 195 ? -34.262 0.413 29.446 1.00 40.47 193 VAL A C 1
ATOM 1507 O O . VAL A 1 195 ? -35.105 -0.424 29.124 1.00 48.33 193 VAL A O 1
ATOM 1511 N N . ALA A 1 196 ? -34.571 1.566 30.048 1.00 37.92 194 ALA A N 1
ATOM 1512 C CA . ALA A 1 196 ? -35.952 1.915 30.418 1.00 40.01 194 ALA A CA 1
ATOM 1513 C C . ALA A 1 196 ? -36.925 1.814 29.239 1.00 41.46 194 ALA A C 1
ATOM 1514 O O . ALA A 1 196 ? -38.099 1.470 29.415 1.00 40.95 194 ALA A O 1
ATOM 1516 N N . GLY A 1 197 ? -36.420 2.117 28.040 1.00 46.38 195 GLY A N 1
ATOM 1517 C CA . GLY A 1 197 ? -37.224 2.143 26.815 1.00 35.31 195 GLY A CA 1
ATOM 1518 C C . GLY A 1 197 ? -37.066 0.949 25.885 1.00 39.27 195 GLY A C 1
ATOM 1519 O O . GLY A 1 197 ? -37.903 0.748 25.003 1.00 38.66 195 GLY A O 1
ATOM 1520 N N . ARG A 1 198 ? -35.998 0.158 26.043 1.00 39.31 196 ARG A N 1
ATOM 1521 C CA . ARG A 1 198 ? -35.712 -0.875 25.039 1.00 38.71 196 ARG A CA 1
ATOM 1522 C C . ARG A 1 198 ? -35.483 -2.288 25.549 1.00 39.37 196 ARG A C 1
ATOM 1523 O O . ARG A 1 198 ? -35.591 -3.231 24.761 1.00 39.01 196 ARG A O 1
ATOM 1531 N N . SER A 1 199 ? -35.179 -2.453 26.834 1.00 38.54 197 SER A N 1
ATOM 1532 C CA . SER A 1 199 ? -34.710 -3.768 27.295 1.00 40.54 197 SER A CA 1
ATOM 1533 C C . SER A 1 199 ? -34.986 -4.177 28.751 1.00 36.53 197 SER A C 1
ATOM 1534 O O . SER A 1 199 ? -34.821 -5.344 29.093 1.00 42.80 197 SER A O 1
ATOM 1537 N N . GLY A 1 200 ? -35.388 -3.252 29.615 1.00 41.35 198 GLY A N 1
ATOM 1538 C CA . GLY A 1 200 ? -35.825 -3.673 30.946 1.00 38.31 198 GLY A CA 1
ATOM 1539 C C . GLY A 1 200 ? -36.078 -2.617 31.996 1.00 42.27 198 GLY A C 1
ATOM 1540 O O . GLY A 1 200 ? -36.353 -1.466 31.678 1.00 41.26 198 GLY A O 1
ATOM 1541 N N . ARG A 1 201 ? -35.994 -3.035 33.259 1.00 41.06 199 ARG A N 1
ATOM 1542 C CA . ARG A 1 201 ? -36.242 -2.156 34.389 1.00 42.28 199 ARG A CA 1
ATOM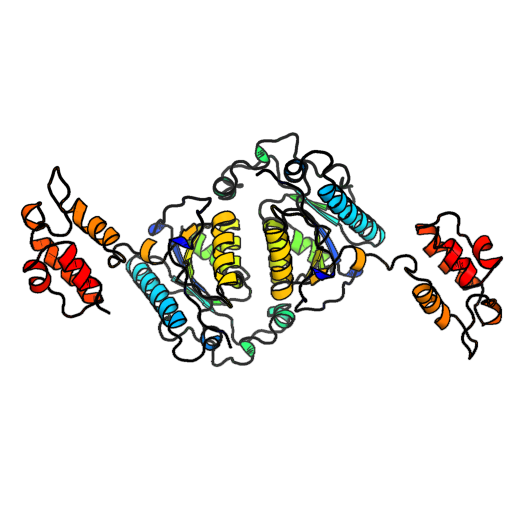 1543 C C . ARG A 1 201 ? -34.962 -1.449 34.768 1.00 39.12 199 ARG A C 1
ATOM 1544 O O . ARG A 1 201 ? -33.888 -2.044 34.711 1.00 40.77 199 ARG A O 1
ATOM 1552 N N . VAL A 1 202 ? -35.098 -0.180 35.150 1.00 39.60 200 VAL A N 1
ATOM 1553 C CA . VAL A 1 202 ? -34.024 0.598 35.756 1.00 35.23 200 VAL A CA 1
ATOM 1554 C C . VAL A 1 202 ? -34.509 1.008 37.140 1.00 38.90 200 VAL A C 1
ATOM 1555 O O . VAL A 1 202 ? -35.575 1.625 37.281 1.00 35.07 200 VAL A O 1
ATOM 1559 N N . VAL A 1 203 ? -33.738 0.658 38.161 1.00 34.85 201 VAL A N 1
ATOM 1560 C CA . VAL A 1 203 ? -34.148 0.924 39.544 1.00 35.30 201 VAL A CA 1
ATOM 1561 C C . VAL A 1 203 ? -33.024 1.570 40.359 1.00 34.20 201 VAL A C 1
ATOM 1562 O O . VAL A 1 203 ? -31.875 1.612 39.915 1.00 42.01 201 VAL A O 1
ATOM 1566 N N . MET A 1 204 ? -33.377 2.099 41.534 1.00 39.97 202 MET A N 1
ATOM 1567 C CA . MET A 1 204 ? -32.409 2.555 42.532 1.00 34.11 202 MET A CA 1
ATOM 1568 C C . MET A 1 204 ? -32.088 1.386 43.455 1.00 33.44 202 MET A C 1
ATOM 1569 O O . MET A 1 204 ? -32.963 0.561 43.716 1.00 38.51 202 MET A O 1
ATOM 1574 N N . THR A 1 205 ? -30.841 1.301 43.928 1.00 33.33 203 THR A N 1
ATOM 1575 C CA . THR A 1 205 ? -30.429 0.284 44.922 1.00 37.52 203 THR A CA 1
ATOM 1576 C C . THR A 1 205 ? -31.478 0.051 46.041 1.00 40.74 203 THR A C 1
ATOM 1577 O O . THR A 1 205 ? -31.908 -1.079 46.261 1.00 40.50 203 THR A O 1
ATOM 1581 N N . GLU A 1 206 ? -31.897 1.123 46.711 1.00 43.45 204 GLU A N 1
ATOM 1582 C CA . GLU A 1 206 ? -32.891 1.050 47.804 1.00 47.84 204 GLU A CA 1
ATOM 1583 C C . GLU A 1 206 ? -34.225 0.393 47.428 1.00 45.89 204 GLU A C 1
ATOM 1584 O O . GLU A 1 206 ? -34.997 0.007 48.318 1.00 47.10 204 GLU A O 1
ATOM 1590 N N . GLU A 1 207 ? -34.499 0.289 46.125 1.00 43.54 205 GLU A N 1
ATOM 1591 C CA . GLU A 1 207 ? -35.763 -0.278 45.635 1.00 45.35 205 GLU A CA 1
ATOM 1592 C C . GLU A 1 207 ? -35.734 -1.802 45.670 1.00 45.34 205 GLU A C 1
ATOM 1593 O O . GLU A 1 207 ? -36.785 -2.456 45.717 1.00 45.62 205 GLU A O 1
ATOM 1599 N N . LEU A 1 208 ? -34.530 -2.362 45.649 1.00 42.15 206 LEU A N 1
ATOM 1600 C CA . LEU A 1 208 ? -34.362 -3.810 45.695 1.00 46.73 206 LEU A CA 1
ATOM 1601 C C . LEU A 1 208 ? -34.165 -4.322 47.122 1.00 46.61 206 LEU A C 1
ATOM 1602 O O . LEU A 1 208 ? -34.384 -5.509 47.400 1.00 50.73 206 LEU A O 1
ATOM 1607 N N . LEU A 1 209 ? -33.755 -3.428 48.021 1.00 42.60 207 LEU A N 1
ATOM 1608 C CA . LEU A 1 209 ? -33.498 -3.795 49.406 1.00 41.78 207 LEU A CA 1
ATOM 1609 C C . LEU A 1 209 ? -34.810 -3.834 50.201 1.00 45.72 207 LEU A C 1
ATOM 1610 O O . LEU A 1 209 ? -35.667 -2.969 50.011 1.00 52.37 207 LEU A O 1
ATOM 1615 N N . PRO A 1 210 ? -34.980 -4.845 51.080 1.00 46.41 208 PRO A N 1
ATOM 1616 C CA . PRO A 1 210 ? -36.266 -5.048 51.766 1.00 49.46 208 PRO A CA 1
ATOM 1617 C C . PRO A 1 210 ? -36.572 -4.044 52.890 1.00 49.55 208 PRO A C 1
ATOM 1618 O O . PRO A 1 210 ? -37.747 -3.768 53.158 1.00 49.66 208 PRO A O 1
ATOM 1622 N N . ALA A 1 211 ? -35.536 -3.515 53.542 1.00 48.22 209 ALA A N 1
ATOM 1623 C CA . ALA A 1 211 ? -35.722 -2.581 54.665 1.00 48.29 209 ALA A CA 1
ATOM 1624 C C . ALA A 1 211 ? -34.612 -1.518 54.773 1.00 46.73 209 ALA A C 1
ATOM 1625 O O . ALA A 1 211 ? -33.922 -1.445 55.796 1.00 45.56 209 ALA A O 1
ATOM 1627 N N . PRO A 1 212 ? -34.446 -0.679 53.727 1.00 48.64 210 PRO A N 1
ATOM 1628 C CA . PRO A 1 212 ? -33.368 0.308 53.783 1.00 50.06 210 PRO A CA 1
ATOM 1629 C C . PRO A 1 212 ? -33.741 1.456 54.716 1.00 52.97 210 PRO A C 1
ATOM 1630 O O . PRO A 1 212 ? -34.929 1.628 55.028 1.00 53.41 210 PRO A O 1
ATOM 1634 N N . ILE A 1 213 ? -32.747 2.224 55.166 1.00 56.08 211 ILE A N 1
ATOM 1635 C CA . ILE A 1 213 ? -33.029 3.408 55.994 1.00 63.99 211 ILE A CA 1
ATOM 1636 C C . ILE A 1 213 ? -33.815 4.438 55.186 1.00 60.89 211 ILE A C 1
ATOM 1637 O O . ILE A 1 213 ? -33.544 4.618 53.998 1.00 61.52 211 ILE A O 1
ATOM 1642 N N . PRO A 1 214 ? -34.819 5.084 55.814 1.00 61.37 212 PRO A N 1
ATOM 1643 C CA . PRO A 1 214 ? -35.542 6.166 55.150 1.00 58.60 212 PRO A CA 1
ATOM 1644 C C . PRO A 1 214 ? -34.590 7.182 54.528 1.00 58.81 212 PRO A C 1
ATOM 1645 O O . PRO A 1 214 ? -33.724 7.723 55.216 1.00 60.88 212 PRO A O 1
ATOM 1649 N N . ALA A 1 215 ? -34.739 7.393 53.222 1.00 59.84 213 ALA A N 1
ATOM 1650 C CA . ALA A 1 215 ? -33.932 8.350 52.477 1.00 61.39 213 ALA A CA 1
ATOM 1651 C C . ALA A 1 215 ? -34.534 9.763 52.540 1.00 60.41 213 ALA A C 1
ATOM 1652 O O . ALA A 1 215 ? -33.880 10.745 52.187 1.00 61.83 213 ALA A O 1
ATOM 1654 N N . SER A 1 216 ? -35.784 9.849 52.987 1.00 57.17 214 SER A N 1
ATOM 1655 C CA . SER A 1 216 ? -36.490 11.112 53.125 1.00 56.68 214 SER A CA 1
ATOM 1656 C C . SER A 1 216 ? -37.452 11.030 54.304 1.00 55.02 214 SER A C 1
ATOM 1657 O O . SER A 1 216 ? -37.754 9.944 54.785 1.00 51.59 214 SER A O 1
ATOM 1660 N N . LYS A 1 217 ? -37.917 12.184 54.776 1.00 57.20 215 LYS A N 1
ATOM 1661 C CA . LYS A 1 217 ? -38.916 12.242 55.838 1.00 58.83 215 LYS A CA 1
ATOM 1662 C C . LYS A 1 217 ? -40.237 11.644 55.328 1.00 57.56 215 LYS A C 1
ATOM 1663 O O . LYS A 1 217 ? -41.039 11.113 56.105 1.00 60.95 215 LYS A O 1
ATOM 1669 N N . ALA A 1 218 ? -40.440 11.727 54.015 1.00 53.45 216 ALA A N 1
ATOM 1670 C CA . ALA A 1 218 ? -41.601 11.146 53.356 1.00 53.34 216 ALA A CA 1
ATOM 1671 C C . ALA A 1 218 ? -41.543 9.629 53.435 1.00 53.22 216 ALA A C 1
ATOM 1672 O O . ALA A 1 218 ? -42.558 8.976 53.684 1.00 51.90 216 ALA A O 1
ATOM 1674 N N . ALA A 1 219 ? -40.347 9.078 53.219 1.00 56.36 217 ALA A N 1
ATOM 1675 C CA . ALA A 1 219 ? -40.115 7.636 53.313 1.00 54.83 217 ALA A CA 1
ATOM 1676 C C . ALA A 1 219 ? -40.292 7.156 54.738 1.00 50.82 217 ALA A C 1
ATOM 1677 O O . ALA A 1 219 ? -40.873 6.099 54.961 1.00 56.19 217 ALA A O 1
ATOM 1679 N N . LEU A 1 220 ? -39.798 7.937 55.699 1.00 50.03 218 LEU A N 1
ATOM 1680 C CA . LEU A 1 220 ? -39.986 7.631 57.125 1.00 50.02 218 LEU A CA 1
ATOM 1681 C C . LEU A 1 220 ? -41.466 7.540 57.523 1.00 49.54 218 LEU A C 1
ATOM 1682 O O . LEU A 1 220 ? -41.858 6.565 58.149 1.00 54.29 218 LEU A O 1
ATOM 1687 N N . ARG A 1 221 ? -42.282 8.528 57.146 1.00 50.68 219 ARG A N 1
ATOM 1688 C CA . ARG A 1 221 ? -43.732 8.453 57.375 1.00 50.64 219 ARG A CA 1
ATOM 1689 C C . ARG A 1 221 ? -44.303 7.132 56.859 1.00 51.52 219 ARG A C 1
ATOM 1690 O O . ARG A 1 221 ? -45.187 6.546 57.487 1.00 51.95 219 ARG A O 1
ATOM 1698 N N . GLU A 1 222 ? -43.765 6.672 55.728 1.00 49.18 220 GLU A N 1
ATOM 1699 C CA . GLU A 1 222 ? -44.217 5.465 55.033 1.00 50.95 220 GLU A CA 1
ATOM 1700 C C . GLU A 1 222 ? -43.883 4.174 55.799 1.00 51.08 220 GLU A C 1
ATOM 1701 O O . GLU A 1 222 ? -44.578 3.158 55.665 1.00 47.88 220 GLU A O 1
ATOM 1707 N N . VAL A 1 223 ? -42.811 4.222 56.586 1.00 52.41 221 VAL A N 1
ATOM 1708 C CA . VAL A 1 223 ? -42.451 3.127 57.490 1.00 53.55 221 VAL A CA 1
ATOM 1709 C C . VAL A 1 223 ? -43.352 3.133 58.740 1.00 50.67 221 VAL A C 1
ATOM 1710 O O . VAL A 1 223 ? -43.833 2.089 59.176 1.00 51.32 221 VAL A O 1
ATOM 1714 N N . ILE A 1 224 ? -43.607 4.323 59.274 1.00 48.44 222 ILE A N 1
ATOM 1715 C CA . ILE A 1 224 ? -44.334 4.472 60.531 1.00 49.90 222 ILE A CA 1
ATOM 1716 C C . ILE A 1 224 ? -45.874 4.353 60.412 1.00 51.02 222 ILE A C 1
ATOM 1717 O O . ILE A 1 224 ? -46.509 3.742 61.268 1.00 51.42 222 ILE A O 1
ATOM 1722 N N . LEU A 1 225 ? -46.470 4.912 59.360 1.00 49.59 223 LEU A N 1
ATOM 1723 C CA . LEU A 1 225 ? -47.943 4.984 59.262 1.00 53.49 223 LEU A CA 1
ATOM 1724 C C . LEU A 1 225 ? -48.737 3.655 59.387 1.00 55.72 223 LEU A C 1
ATOM 1725 O O . LEU A 1 225 ? -49.782 3.636 60.054 1.00 54.83 223 LEU A O 1
ATOM 1730 N N . PRO A 1 226 ? -48.276 2.559 58.729 1.00 56.65 224 PRO A N 1
ATOM 1731 C CA . PRO A 1 226 ? -48.927 1.257 58.958 1.00 56.07 224 PRO A CA 1
ATOM 1732 C C . PRO A 1 226 ? -48.747 0.639 60.355 1.00 57.04 224 PRO A C 1
ATOM 1733 O O . PRO A 1 226 ? -49.401 -0.357 60.664 1.00 58.29 224 PRO A O 1
ATOM 1737 N N . LEU A 1 227 ? -47.888 1.220 61.189 1.00 53.89 225 LEU A N 1
ATOM 1738 C CA . LEU A 1 227 ? -47.696 0.731 62.555 1.00 51.80 225 LEU A CA 1
ATOM 1739 C C . LEU A 1 227 ? -48.672 1.367 63.566 1.00 51.60 225 LEU A C 1
ATOM 1740 O O . LEU A 1 227 ? -48.670 1.010 64.741 1.00 53.98 225 LEU A O 1
ATOM 1745 N N . LEU A 1 228 ? -49.520 2.281 63.097 1.00 52.27 226 LEU A N 1
ATOM 1746 C CA . LEU A 1 228 ? -50.447 3.003 63.966 1.00 54.84 226 LEU A CA 1
ATOM 1747 C C . LEU A 1 228 ? -51.887 2.500 63.838 1.00 58.04 226 LEU A C 1
ATOM 1748 O O . LEU A 1 228 ? -52.330 2.166 62.750 1.00 59.24 226 LEU A O 1
ATOM 1753 N N . ASP A 1 229 ? -52.602 2.429 64.961 1.00 68.44 227 ASP A N 1
ATOM 1754 C CA . ASP A 1 229 ? -54.043 2.141 64.959 1.00 74.43 227 ASP A CA 1
ATOM 1755 C C . ASP A 1 229 ? -54.766 3.478 65.032 1.00 77.89 227 ASP A C 1
ATOM 1756 O O . ASP A 1 229 ? -54.731 4.139 66.085 1.00 79.10 227 ASP A O 1
ATOM 1761 N N . GLU A 1 230 ? -55.413 3.883 63.938 1.00 76.77 228 GLU A N 1
ATOM 1762 C CA . GLU A 1 230 ? -56.086 5.188 63.896 1.00 81.94 228 GLU A CA 1
ATOM 1763 C C . GLU A 1 230 ? -56.950 5.392 62.656 1.00 82.99 228 GLU A C 1
ATOM 1764 O O . GLU A 1 230 ? -56.758 4.728 61.636 1.00 85.79 228 GLU A O 1
ATOM 1770 N N . SER A 1 231 ? -57.903 6.316 62.765 1.00 83.72 229 SER A N 1
ATOM 1771 C CA . SER A 1 231 ? -58.682 6.789 61.622 1.00 83.27 229 SER A CA 1
ATOM 1772 C C . SER A 1 231 ? -57.996 7.995 60.975 1.00 80.91 229 SER A C 1
ATOM 1773 O O . SER A 1 231 ? -58.141 8.225 59.774 1.00 81.56 229 SER A O 1
ATOM 1776 N N . ASP A 1 232 ? -57.249 8.753 61.781 1.00 77.64 230 ASP A N 1
ATOM 1777 C CA . ASP A 1 232 ? -56.534 9.948 61.320 1.00 72.94 230 ASP A CA 1
ATOM 1778 C C . ASP A 1 232 ? -55.023 9.771 61.372 1.00 67.13 230 ASP A C 1
ATOM 1779 O O . ASP A 1 232 ? -54.484 9.268 62.351 1.00 63.42 230 ASP A O 1
ATOM 1784 N N . GLU A 1 233 ? -54.344 10.195 60.311 1.00 64.82 231 GLU A N 1
ATOM 1785 C CA . GLU A 1 233 ? -52.884 10.208 60.288 1.00 62.69 231 GLU A CA 1
ATOM 1786 C C . GLU A 1 233 ? -52.364 11.308 61.227 1.00 61.22 231 GLU A C 1
ATOM 1787 O O . GLU A 1 233 ? -53.006 12.358 61.363 1.00 60.32 231 GLU A O 1
ATOM 1793 N N . PRO A 1 234 ? -51.211 11.069 61.892 1.00 60.23 232 PRO A N 1
ATOM 1794 C CA . PRO A 1 234 ? -50.654 12.092 62.776 1.00 60.18 232 PRO A CA 1
ATOM 1795 C C . PRO A 1 234 ? -49.869 13.159 62.016 1.00 60.06 232 PRO A C 1
ATOM 1796 O O . PRO A 1 234 ? -49.376 12.908 60.915 1.00 60.04 232 PRO A O 1
ATOM 1800 N N . PHE A 1 235 ? -49.761 14.346 62.602 1.00 61.13 233 PHE A N 1
ATOM 1801 C CA . PHE A 1 235 ? -48.840 15.343 62.084 1.00 59.19 233 PHE A CA 1
ATOM 1802 C C . PHE A 1 235 ? -47.421 14.944 62.485 1.00 56.93 233 PHE A C 1
ATOM 1803 O O . PHE A 1 235 ? -47.232 14.111 63.378 1.00 57.48 233 PHE A O 1
ATOM 1811 N N . ASP A 1 236 ? -46.434 15.529 61.810 1.00 54.88 234 ASP A N 1
ATOM 1812 C CA . ASP A 1 236 ? -45.019 15.191 62.002 1.00 51.74 234 ASP A CA 1
ATOM 1813 C C . ASP A 1 236 ? -44.505 15.475 63.420 1.00 50.35 234 ASP A C 1
ATOM 1814 O O . ASP A 1 236 ? -43.505 14.893 63.847 1.00 48.17 234 ASP A O 1
ATOM 1819 N N . ASP A 1 237 ? -45.188 16.368 64.139 1.00 47.66 235 ASP A N 1
ATOM 1820 C CA . ASP A 1 237 ? -44.805 16.722 65.503 1.00 51.56 235 ASP A CA 1
ATOM 1821 C C . ASP A 1 237 ? -45.737 16.128 66.573 1.00 52.08 235 ASP A C 1
ATOM 1822 O O . ASP A 1 237 ? -45.707 16.542 67.741 1.00 50.87 235 ASP A O 1
ATOM 1827 N N . ASP A 1 238 ? -46.552 15.152 66.157 1.00 52.72 236 ASP A N 1
ATOM 1828 C CA . ASP A 1 238 ? -47.449 14.411 67.059 1.00 47.60 236 ASP A CA 1
ATOM 1829 C C . ASP A 1 238 ? -46.740 13.219 67.667 1.00 43.38 236 ASP A C 1
ATOM 1830 O O . ASP A 1 238 ? -45.969 12.529 66.993 1.00 39.25 236 ASP A O 1
ATOM 1835 N N . ASN A 1 239 ? -47.017 12.996 68.949 1.00 45.97 237 ASN A N 1
ATOM 1836 C CA . ASN A 1 239 ? -46.596 11.804 69.677 1.00 47.43 237 ASN A CA 1
ATOM 1837 C C . ASN A 1 239 ? -47.179 10.529 69.053 1.00 47.25 237 ASN A C 1
ATOM 1838 O O . ASN A 1 239 ? -48.401 10.375 68.945 1.00 46.98 237 ASN A O 1
ATOM 1843 N N . LEU A 1 240 ? -46.290 9.621 68.658 1.00 47.94 238 LEU A N 1
ATOM 1844 C CA . LEU A 1 240 ? -46.665 8.417 67.911 1.00 47.29 238 LEU A CA 1
ATOM 1845 C C . LEU A 1 240 ? -47.329 7.349 68.765 1.00 47.25 238 LEU A C 1
ATOM 1846 O O . LEU A 1 240 ? -48.139 6.561 68.258 1.00 47.03 238 LEU A O 1
ATOM 1851 N N . ILE A 1 241 ? -46.986 7.343 70.052 1.00 48.08 239 ILE A N 1
ATOM 1852 C CA . ILE A 1 241 ? -47.596 6.460 71.046 1.00 45.82 239 ILE A CA 1
ATOM 1853 C C . ILE A 1 241 ? -49.074 6.812 71.260 1.00 47.07 239 ILE A C 1
ATOM 1854 O O . ILE A 1 241 ? -49.896 5.916 71.441 1.00 46.82 239 ILE A O 1
ATOM 1859 N N . ASP A 1 242 ? -49.400 8.114 71.234 1.00 51.58 240 ASP A N 1
ATOM 1860 C CA . ASP A 1 242 ? -50.795 8.602 71.251 1.00 47.40 240 ASP A CA 1
ATOM 1861 C C . ASP A 1 242 ? -51.627 8.049 70.087 1.00 46.17 240 ASP A C 1
ATOM 1862 O O . ASP A 1 242 ? -52.862 7.981 70.169 1.00 39.10 240 ASP A O 1
ATOM 1867 N N . TYR A 1 243 ? -50.930 7.665 69.014 1.00 47.78 241 TYR A N 1
ATOM 1868 C CA . TYR A 1 243 ? -51.536 7.207 67.758 1.00 49.65 241 TYR A CA 1
ATOM 1869 C C . TYR A 1 243 ? -51.522 5.687 67.557 1.00 50.79 241 TYR A C 1
ATOM 1870 O O . TYR A 1 243 ? -51.768 5.199 66.448 1.00 50.28 241 TYR A O 1
ATOM 1879 N N . GLY A 1 244 ? -51.241 4.948 68.626 1.00 44.64 242 GLY A N 1
ATOM 1880 C CA . GLY A 1 244 ? -51.297 3.490 68.578 1.00 46.91 242 GLY A CA 1
ATOM 1881 C C . GLY A 1 244 ? -49.982 2.751 68.376 1.00 48.18 242 GLY A C 1
ATOM 1882 O O . GLY A 1 244 ? -49.972 1.520 68.375 1.00 49.88 242 GLY A O 1
ATOM 1883 N N . LEU A 1 245 ? -48.875 3.481 68.209 1.00 50.67 243 LEU A N 1
ATOM 1884 C CA . LEU A 1 245 ? -47.550 2.852 68.116 1.00 46.54 243 LEU A CA 1
ATOM 1885 C C . LEU A 1 245 ? -47.250 2.062 69.380 1.00 48.39 243 LEU A C 1
ATOM 1886 O O . LEU A 1 245 ? -47.291 2.606 70.502 1.00 46.22 243 LEU A O 1
ATOM 1891 N N . ASP A 1 246 ? -47.003 0.766 69.189 1.00 46.22 244 ASP A N 1
ATOM 1892 C CA . ASP A 1 246 ? -46.539 -0.100 70.255 1.00 46.92 244 ASP A CA 1
ATOM 1893 C C . ASP A 1 246 ? -45.107 0.313 70.546 1.00 43.41 244 ASP A C 1
ATOM 1894 O O . ASP A 1 246 ? -44.251 0.288 69.657 1.00 41.72 244 ASP A O 1
ATOM 1899 N N . SER A 1 247 ? -44.871 0.703 71.793 1.00 42.80 245 SER A N 1
ATOM 1900 C CA . SER A 1 247 ? -43.561 1.128 72.283 1.00 46.69 245 SER A CA 1
ATOM 1901 C C . SER A 1 247 ? -42.414 0.181 71.937 1.00 46.92 245 SER A C 1
ATOM 1902 O O . SER A 1 247 ? -41.295 0.635 71.713 1.00 51.94 245 SER A O 1
ATOM 1905 N N . VAL A 1 248 ? -42.697 -1.126 71.922 1.00 45.48 246 VAL A N 1
ATOM 1906 C CA . VAL A 1 248 ? -41.709 -2.167 71.655 1.00 48.98 246 VAL A CA 1
ATOM 1907 C C . VAL A 1 248 ? -41.144 -2.105 70.225 1.00 50.98 246 VAL A C 1
ATOM 1908 O O . VAL A 1 248 ? -40.046 -2.601 69.974 1.00 55.63 246 VAL A O 1
ATOM 1912 N N . ARG A 1 249 ? -41.881 -1.479 69.306 1.00 49.72 247 ARG A N 1
ATOM 1913 C CA . ARG A 1 249 ? -41.428 -1.318 67.923 1.00 51.59 247 ARG A CA 1
ATOM 1914 C C . ARG A 1 249 ? -40.157 -0.486 67.825 1.00 52.63 247 ARG A C 1
ATOM 1915 O O . ARG A 1 249 ? -39.335 -0.721 66.943 1.00 49.60 247 ARG A O 1
ATOM 1923 N N . MET A 1 250 ? -39.996 0.457 68.759 1.00 52.78 248 MET A N 1
ATOM 1924 C CA . MET A 1 250 ? -38.809 1.309 68.845 1.00 50.38 248 MET A CA 1
ATOM 1925 C C . MET A 1 250 ? -37.494 0.565 69.109 1.00 53.33 248 MET A C 1
ATOM 1926 O O . MET A 1 250 ? -36.415 1.105 68.852 1.00 57.25 248 MET A O 1
ATOM 1931 N N . MET A 1 251 ? -37.576 -0.654 69.641 1.00 50.66 249 MET A N 1
ATOM 1932 C CA . MET A 1 251 ? -36.392 -1.499 69.790 1.00 48.95 249 MET A CA 1
ATOM 1933 C C . MET A 1 251 ? -35.860 -1.939 68.415 1.00 43.57 249 MET A C 1
ATOM 1934 O O . MET A 1 251 ? -34.646 -1.916 68.177 1.00 45.08 249 MET A O 1
ATOM 1939 N N . ALA A 1 252 ? -36.769 -2.338 67.523 1.00 41.22 250 ALA A N 1
ATOM 1940 C CA . ALA A 1 252 ? -36.405 -2.771 66.156 1.00 42.16 250 ALA A CA 1
ATOM 1941 C C . ALA A 1 252 ? -35.992 -1.607 65.262 1.00 42.89 250 ALA A C 1
ATOM 1942 O O . ALA A 1 252 ? -35.073 -1.722 64.456 1.00 48.36 250 ALA A O 1
ATOM 1944 N N . LEU A 1 253 ? -36.694 -0.486 65.407 1.00 48.54 251 LEU A N 1
ATOM 1945 C CA . LEU A 1 253 ? -36.364 0.749 64.715 1.00 45.97 251 LEU A CA 1
ATOM 1946 C C . LEU A 1 253 ? -34.961 1.244 65.073 1.00 47.87 251 LEU A C 1
ATOM 1947 O O . LEU A 1 253 ? -34.158 1.497 64.181 1.00 51.74 251 LEU A O 1
ATOM 1952 N N . ALA A 1 254 ? -34.662 1.346 66.367 1.00 46.88 252 ALA A N 1
ATOM 1953 C CA . ALA A 1 254 ? -33.332 1.746 66.835 1.00 48.63 252 ALA A CA 1
ATOM 1954 C C . ALA A 1 254 ? -32.219 0.823 66.350 1.00 51.49 252 ALA A C 1
ATOM 1955 O O . ALA A 1 254 ? -31.155 1.300 65.956 1.00 52.36 252 ALA A O 1
ATOM 1957 N N . ALA A 1 255 ? -32.464 -0.489 66.394 1.00 53.22 253 ALA A N 1
ATOM 1958 C CA . ALA A 1 255 ? -31.480 -1.486 65.974 1.00 50.50 253 ALA A CA 1
ATOM 1959 C C . ALA A 1 255 ? -31.177 -1.389 64.484 1.00 54.08 253 ALA A C 1
ATOM 1960 O O . ALA A 1 255 ? -30.025 -1.568 64.066 1.00 51.37 253 ALA A O 1
ATOM 1962 N N . ARG A 1 256 ? -32.210 -1.105 63.690 1.00 53.80 254 ARG A N 1
ATOM 1963 C CA . ARG A 1 256 ? -32.042 -0.851 62.264 1.00 53.86 254 ARG A CA 1
ATOM 1964 C C . ARG A 1 256 ? -31.279 0.447 62.025 1.00 54.80 254 ARG A C 1
ATOM 1965 O O . ARG A 1 256 ? -30.374 0.492 61.192 1.00 59.69 254 ARG A O 1
ATOM 1973 N N . TRP A 1 257 ? -31.625 1.488 62.779 1.00 55.80 255 TRP A N 1
ATOM 1974 C CA . TRP A 1 257 ? -31.046 2.819 62.575 1.00 55.92 255 TRP A CA 1
ATOM 1975 C C . TRP A 1 257 ? -29.673 3.030 63.240 1.00 57.89 255 TRP A C 1
ATOM 1976 O O . TRP A 1 257 ? -28.998 4.030 62.961 1.00 57.50 255 TRP A O 1
ATOM 1987 N N . ARG A 1 258 ? -29.267 2.093 64.103 1.00 55.16 256 ARG A N 1
ATOM 1988 C CA . ARG A 1 258 ? -27.898 2.058 64.640 1.00 53.83 256 ARG A CA 1
ATOM 1989 C C . ARG A 1 258 ? -26.847 1.763 63.576 1.00 53.86 256 ARG A C 1
ATOM 1990 O O . ARG A 1 258 ? -25.686 2.156 63.729 1.00 52.40 256 ARG A O 1
ATOM 1998 N N . LYS A 1 259 ? -27.259 1.069 62.512 1.00 54.73 257 LYS A N 1
ATOM 1999 C CA . LYS A 1 259 ? -26.376 0.721 61.395 1.00 55.84 257 LYS A CA 1
ATOM 2000 C C . LYS A 1 259 ? -25.809 1.964 60.700 1.00 57.13 257 LYS A C 1
ATOM 2001 O O . LYS A 1 259 ? -24.779 1.886 60.025 1.00 53.41 257 LYS A O 1
ATOM 2003 N N . VAL A 1 260 ? -26.483 3.103 60.880 1.00 59.96 258 VAL A N 1
ATOM 2004 C CA . VAL A 1 260 ? -26.010 4.396 60.366 1.00 61.58 258 VAL A CA 1
ATOM 2005 C C . VAL A 1 260 ? -25.403 5.247 61.489 1.00 58.76 258 VAL A C 1
ATOM 2006 O O . VAL A 1 260 ? -24.283 5.743 61.355 1.00 54.16 258 VAL A O 1
ATOM 2010 N N . HIS A 1 261 ? -26.140 5.405 62.589 1.00 57.63 259 HIS A N 1
ATOM 2011 C CA . HIS A 1 261 ? -25.660 6.170 63.747 1.00 58.22 259 HIS A CA 1
ATOM 2012 C C . HIS A 1 261 ? -25.578 5.307 65.002 1.00 57.10 259 HIS A C 1
ATOM 2013 O O . HIS A 1 261 ? -26.596 5.046 65.643 1.00 59.34 259 HIS A O 1
ATOM 2020 N N . GLY A 1 262 ? -24.359 4.902 65.360 1.00 55.23 260 GLY A N 1
ATOM 2021 C CA . GLY A 1 262 ? -24.112 3.962 66.457 1.00 52.86 260 GLY A CA 1
ATOM 2022 C C . GLY A 1 262 ? -24.652 4.332 67.831 1.00 52.90 260 GLY A C 1
ATOM 2023 O O . GLY A 1 262 ? -24.646 3.499 68.744 1.00 48.83 260 GLY A O 1
ATOM 2024 N N . ASP A 1 263 ? -25.128 5.571 67.972 1.00 52.73 261 ASP A N 1
ATOM 2025 C CA . ASP A 1 263 ? -25.613 6.092 69.255 1.00 54.00 261 ASP A CA 1
ATOM 2026 C C . ASP A 1 263 ? -27.146 6.012 69.459 1.00 55.47 261 ASP A C 1
ATOM 2027 O O . ASP A 1 263 ? -27.629 6.114 70.598 1.00 54.81 261 ASP A O 1
ATOM 2032 N N . ILE A 1 264 ? -27.891 5.825 68.363 1.00 53.22 262 ILE A N 1
ATOM 2033 C CA . ILE A 1 264 ? -29.358 5.755 68.401 1.00 52.87 262 ILE A CA 1
ATOM 2034 C C . ILE A 1 264 ? -29.855 4.472 69.076 1.00 54.76 262 ILE A C 1
ATOM 2035 O O . ILE A 1 264 ? -29.694 3.375 68.537 1.00 58.73 262 ILE A O 1
ATOM 2040 N N . ASP A 1 265 ? -30.460 4.618 70.252 1.00 51.55 263 ASP A N 1
ATOM 2041 C CA . ASP A 1 265 ? -31.076 3.483 70.946 1.00 52.21 263 ASP A CA 1
ATOM 2042 C C . ASP A 1 265 ? -32.556 3.734 71.257 1.00 50.98 263 ASP A C 1
ATOM 2043 O O . ASP A 1 265 ? -33.117 4.755 70.843 1.00 48.14 263 ASP A O 1
ATOM 2048 N N . PHE A 1 266 ? -33.177 2.790 71.971 1.00 54.71 264 PHE A N 1
ATOM 2049 C CA . PHE A 1 266 ? -34.570 2.904 72.414 1.00 46.88 264 PHE A CA 1
ATOM 2050 C C . PHE A 1 266 ? -34.840 4.212 73.171 1.00 48.08 264 PHE A C 1
ATOM 2051 O O . PHE A 1 266 ? -35.861 4.859 72.919 1.00 51.20 264 PHE A O 1
ATOM 2059 N N . VAL A 1 267 ? -33.933 4.594 74.080 1.00 43.97 265 VAL A N 1
ATOM 2060 C CA . VAL A 1 267 ? -34.064 5.838 74.876 1.00 42.64 265 VAL A CA 1
ATOM 2061 C C . VAL A 1 267 ? -34.153 7.102 74.007 1.00 43.60 265 VAL A C 1
ATOM 2062 O O . VAL A 1 267 ? -35.071 7.908 74.181 1.00 49.71 265 VAL A O 1
ATOM 2066 N N . MET A 1 268 ? -33.199 7.255 73.086 1.00 43.61 266 MET A N 1
ATOM 2067 C CA . MET A 1 268 ? -33.148 8.360 72.116 1.00 44.70 266 MET A CA 1
ATOM 2068 C C . MET A 1 268 ? -34.408 8.517 71.264 1.00 42.20 266 MET A C 1
ATOM 2069 O O . MET A 1 268 ? -34.837 9.629 70.960 1.00 48.64 266 MET A O 1
ATOM 2074 N N . LEU A 1 269 ? -34.981 7.395 70.860 1.00 45.93 267 LEU A N 1
ATOM 2075 C CA . LEU A 1 269 ? -36.252 7.389 70.150 1.00 48.50 267 LEU A CA 1
ATOM 2076 C C . LEU A 1 269 ? -37.454 7.708 71.063 1.00 49.98 267 LEU A C 1
ATOM 2077 O O . LEU A 1 269 ? -38.291 8.537 70.712 1.00 50.62 267 LEU A O 1
ATOM 2082 N N . ALA A 1 270 ? -37.502 7.059 72.234 1.00 51.73 268 ALA A N 1
ATOM 2083 C CA . ALA A 1 270 ? -38.639 7.091 73.169 1.00 48.56 268 ALA A CA 1
ATOM 2084 C C . ALA A 1 270 ? -38.927 8.428 73.881 1.00 50.95 268 ALA A C 1
ATOM 2085 O O . ALA A 1 270 ? -40.089 8.725 74.191 1.00 51.23 268 ALA A O 1
ATOM 2087 N N . LYS A 1 271 ? -37.879 9.218 74.134 1.00 49.32 269 LYS A N 1
ATOM 2088 C CA . LYS A 1 271 ? -37.985 10.513 74.829 1.00 46.38 269 LYS A CA 1
ATOM 2089 C C . LYS A 1 271 ? -38.682 11.610 74.016 1.00 48.89 269 LYS A C 1
ATOM 2090 O O . LYS A 1 271 ? -39.116 12.632 74.573 1.00 46.98 269 LYS A O 1
ATOM 2096 N N . ASN A 1 272 ? -38.755 11.407 72.703 1.00 49.63 270 ASN A N 1
ATOM 2097 C CA . ASN A 1 272 ? -39.420 12.333 71.791 1.00 47.90 270 ASN A CA 1
ATOM 2098 C C . ASN A 1 272 ? -39.877 11.557 70.552 1.00 49.21 270 ASN A C 1
ATOM 2099 O O . ASN A 1 272 ? -39.245 11.645 69.490 1.00 51.01 270 ASN A O 1
ATOM 2104 N N . PRO A 1 273 ? -40.980 10.789 70.686 1.00 48.53 271 PRO A N 1
ATOM 2105 C CA . PRO A 1 273 ? -41.423 9.875 69.629 1.00 48.97 271 PRO A CA 1
ATOM 2106 C C . PRO A 1 273 ? -42.269 10.567 68.545 1.00 50.99 271 PRO A C 1
ATOM 2107 O O . PRO A 1 273 ? -43.491 10.389 68.492 1.00 51.53 271 PRO A O 1
ATOM 2111 N N . THR A 1 274 ? -41.612 11.359 67.698 1.00 48.33 272 THR A N 1
ATOM 2112 C CA . THR A 1 274 ? -42.285 12.050 66.592 1.00 48.14 272 THR A CA 1
ATOM 2113 C C . THR A 1 274 ? -41.540 11.835 65.270 1.00 50.80 272 THR A C 1
ATOM 2114 O O . THR A 1 274 ? -40.329 11.603 65.263 1.00 53.17 272 THR A O 1
ATOM 2118 N N . ILE A 1 275 ? -42.268 11.907 64.157 1.00 50.44 273 ILE A N 1
ATOM 2119 C CA . ILE A 1 275 ? -41.664 11.838 62.824 1.00 45.25 273 ILE A CA 1
ATOM 2120 C C . ILE A 1 275 ? -40.620 12.954 62.643 1.00 46.90 273 ILE A C 1
ATOM 2121 O O . ILE A 1 275 ? -39.548 12.717 62.077 1.00 49.35 273 ILE A O 1
ATOM 2126 N N . ASP A 1 276 ? -40.920 14.146 63.160 1.00 39.74 274 ASP A N 1
ATOM 2127 C CA . ASP A 1 276 ? -39.974 15.270 63.151 1.00 46.57 274 ASP A CA 1
ATOM 2128 C C . ASP A 1 276 ? -38.652 14.977 63.866 1.00 47.55 274 ASP A C 1
ATOM 2129 O O . ASP A 1 276 ? -37.581 15.275 63.328 1.00 47.25 274 ASP A O 1
ATOM 2134 N N . ALA A 1 277 ? -38.742 14.414 65.076 1.00 48.64 275 ALA A N 1
ATOM 2135 C CA . ALA A 1 277 ? -37.579 14.152 65.939 1.00 49.14 275 ALA A CA 1
ATOM 2136 C C . ALA A 1 277 ? -36.702 13.015 65.423 1.00 52.96 275 ALA A C 1
ATOM 2137 O O . ALA A 1 277 ? -35.463 13.062 65.526 1.00 52.87 275 ALA A O 1
ATOM 2139 N N . TRP A 1 278 ? -37.358 11.997 64.873 1.00 53.83 276 TRP A N 1
ATOM 2140 C CA . TRP A 1 278 ? -36.676 10.822 64.344 1.00 54.37 276 TRP A CA 1
ATOM 2141 C C . TRP A 1 278 ? -36.001 11.099 63.012 1.00 54.95 276 TRP A C 1
ATOM 2142 O O . TRP A 1 278 ? -34.889 10.625 62.786 1.00 57.01 276 TRP A O 1
ATOM 2153 N N . TRP A 1 279 ? -36.654 11.868 62.140 1.00 57.97 277 TRP A N 1
ATOM 2154 C CA . TRP A 1 279 ? -36.025 12.257 60.879 1.00 58.80 277 TRP A CA 1
ATOM 2155 C C . TRP A 1 279 ? -34.785 13.118 61.121 1.00 58.70 277 TRP A C 1
ATOM 2156 O O . TRP A 1 279 ? -33.761 12.940 60.456 1.00 63.97 277 TRP A O 1
ATOM 2167 N N . LYS A 1 280 ? -34.890 14.042 62.072 1.00 54.67 278 LYS A N 1
ATOM 2168 C CA . LYS A 1 280 ? -33.768 14.879 62.495 1.00 54.73 278 LYS A CA 1
ATOM 2169 C C . LYS A 1 280 ? -32.581 14.035 62.995 1.00 56.35 278 LYS A C 1
ATOM 2170 O O . LYS A 1 280 ? -31.417 14.380 62.751 1.00 56.96 278 LYS A O 1
ATOM 2176 N N . LEU A 1 281 ? -32.890 12.930 63.677 1.00 59.48 279 LEU A N 1
ATOM 2177 C CA . LEU A 1 281 ? -31.886 11.976 64.156 1.00 59.76 279 LEU A CA 1
ATOM 2178 C C . LEU A 1 281 ? -31.218 11.184 63.028 1.00 62.60 279 LEU A C 1
ATOM 2179 O O . LEU A 1 281 ? -30.022 10.897 63.092 1.00 64.84 279 LEU A O 1
ATOM 2184 N N . LEU A 1 282 ? -31.995 10.822 62.010 1.00 61.19 280 LEU A N 1
ATOM 2185 C CA . LEU A 1 282 ? -31.478 10.050 60.882 1.00 60.17 280 LEU A CA 1
ATOM 2186 C C . LEU A 1 282 ? -30.671 10.900 59.912 1.00 58.80 280 LEU A C 1
ATOM 2187 O O . LEU A 1 282 ? -29.801 10.383 59.216 1.00 61.99 280 LEU A O 1
ATOM 2192 N N . SER A 1 283 ? -30.959 12.201 59.883 1.00 59.84 281 SER A N 1
ATOM 2193 C CA . SER A 1 283 ? -30.368 13.127 58.909 1.00 56.05 281 SER A CA 1
ATOM 2194 C C . SER A 1 283 ? -28.885 13.429 59.141 1.00 57.61 281 SER A C 1
ATOM 2195 O O . SER A 1 283 ? -28.099 13.427 58.190 1.00 59.59 281 SER A O 1
ATOM 2198 N N . ARG A 1 284 ? -28.514 13.689 60.398 1.00 58.68 282 ARG A N 1
ATOM 2199 C CA . ARG A 1 284 ? -27.158 14.155 60.764 1.00 60.99 282 ARG A CA 1
ATOM 2200 C C . ARG A 1 284 ? -26.011 13.400 60.068 1.00 61.35 282 ARG A C 1
ATOM 2201 O O . ARG A 1 284 ? -25.969 12.171 60.078 1.00 61.94 282 ARG A O 1
ATOM 2209 N N . GLU A 1 285 ? -25.095 14.151 59.455 1.00 61.96 283 GLU A N 1
ATOM 2210 C CA . GLU A 1 285 ? -24.030 13.585 58.618 1.00 59.87 283 GLU A CA 1
ATOM 2211 C C . GLU A 1 285 ? -23.007 12.752 59.396 1.00 59.58 283 GLU A C 1
ATOM 2212 O O . GLU A 1 285 ? -23.020 12.708 60.627 1.00 59.42 283 GLU A O 1
ATOM 2214 N N . PRO B 1 6 ? -44.666 5.677 16.484 1.00 78.06 4 PRO B N 1
ATOM 2215 C CA . PRO B 1 6 ? -45.211 6.162 17.739 1.00 76.75 4 PRO B CA 1
ATOM 2216 C C . PRO B 1 6 ? -46.030 7.481 17.766 1.00 75.53 4 PRO B C 1
ATOM 2217 O O . PRO B 1 6 ? -46.524 7.823 18.849 1.00 73.95 4 PRO B O 1
ATOM 2221 N N . LYS B 1 7 ? -46.225 8.221 16.663 1.00 74.16 5 LYS B N 1
ATOM 2222 C CA . LYS B 1 7 ? -45.758 7.952 15.297 1.00 71.47 5 LYS B CA 1
ATOM 2223 C C . LYS B 1 7 ? -44.598 8.885 14.934 1.00 69.77 5 LYS B C 1
ATOM 2224 O O . LYS B 1 7 ? -44.182 9.722 15.748 1.00 69.70 5 LYS B O 1
ATOM 2226 N N . LEU B 1 8 ? -44.093 8.756 13.707 1.00 62.78 6 LEU B N 1
ATOM 2227 C CA . LEU B 1 8 ? -42.784 9.320 13.359 1.00 57.47 6 LEU B CA 1
ATOM 2228 C C . LEU B 1 8 ? -42.806 10.425 12.302 1.00 56.49 6 LEU B C 1
ATOM 2229 O O . LEU B 1 8 ? -43.575 10.366 11.339 1.00 52.23 6 LEU B O 1
ATOM 2234 N N . GLN B 1 9 ? -41.950 11.428 12.502 1.00 54.97 7 GLN B N 1
ATOM 2235 C CA . GLN B 1 9 ? -41.768 12.519 11.544 1.00 54.89 7 GLN B CA 1
ATOM 2236 C C . GLN B 1 9 ? -40.328 12.568 11.024 1.00 53.61 7 GLN B C 1
ATOM 2237 O O . GLN B 1 9 ? -39.381 12.306 11.765 1.00 53.86 7 GLN B O 1
ATOM 2239 N N . ALA B 1 10 ? -40.172 12.904 9.746 1.00 52.32 8 ALA B N 1
ATOM 2240 C CA . ALA B 1 10 ? -38.850 13.083 9.140 1.00 47.84 8 ALA B CA 1
ATOM 2241 C C . ALA B 1 10 ? -37.968 14.077 9.907 1.00 44.12 8 ALA B C 1
ATOM 2242 O O . ALA B 1 10 ? -38.453 14.920 10.674 1.00 41.92 8 ALA B O 1
ATOM 2244 N N . TYR B 1 11 ? -36.666 13.973 9.683 1.00 35.06 9 TYR B N 1
ATOM 2245 C CA . TYR B 1 11 ? -35.696 14.852 10.316 1.00 32.80 9 TYR B CA 1
ATOM 2246 C C . TYR B 1 11 ? -34.529 15.045 9.343 1.00 35.72 9 TYR B C 1
ATOM 2247 O O . TYR B 1 11 ? -34.507 14.435 8.283 1.00 35.60 9 TYR B O 1
ATOM 2256 N N . ALA B 1 12 ? -33.557 15.882 9.687 1.00 45.14 10 ALA B N 1
ATOM 2257 C CA . ALA B 1 12 ? -32.419 16.099 8.788 1.00 43.22 10 ALA B CA 1
ATOM 2258 C C . ALA B 1 12 ? -31.408 14.960 8.890 1.00 43.17 10 ALA B C 1
ATOM 2259 O O . ALA B 1 12 ? -30.684 14.856 9.881 1.00 42.63 10 ALA B O 1
ATOM 2261 N N . LEU B 1 13 ? -31.365 14.106 7.866 1.00 38.92 11 LEU B N 1
ATOM 2262 C CA . LEU B 1 13 ? -30.366 13.027 7.778 1.00 45.73 11 LEU B CA 1
ATOM 2263 C C . LEU B 1 13 ? -28.941 13.510 8.019 1.00 47.94 11 LEU B C 1
ATOM 2264 O O . LEU B 1 13 ? -28.583 14.610 7.587 1.00 50.58 11 LEU B O 1
ATOM 2269 N N . PRO B 1 14 ? -28.126 12.688 8.719 1.00 50.60 12 PRO B N 1
ATOM 2270 C CA . PRO B 1 14 ? -26.706 12.981 8.916 1.00 49.03 12 PRO B CA 1
ATOM 2271 C C . PRO B 1 14 ? -25.933 13.125 7.607 1.00 47.95 12 PRO B C 1
ATOM 2272 O O . PRO B 1 14 ? -26.173 12.372 6.647 1.00 44.98 12 PRO B O 1
ATOM 2276 N N . GLU B 1 15 ? -25.041 14.117 7.593 1.00 45.90 13 GLU B N 1
ATOM 2277 C CA . GLU B 1 15 ? -24.082 14.357 6.522 1.00 47.96 13 GLU B CA 1
ATOM 2278 C C . GLU B 1 15 ? -22.677 13.966 6.997 1.00 48.98 13 GLU B C 1
ATOM 2279 O O . GLU B 1 15 ? -22.497 13.601 8.152 1.00 48.54 13 GLU B O 1
ATOM 2285 N N . SER B 1 16 ? -21.686 14.047 6.111 1.00 51.88 14 SER B N 1
ATOM 2286 C CA . SER B 1 16 ? -20.316 13.623 6.429 1.00 51.34 14 SER B CA 1
ATOM 2287 C C . SER B 1 16 ? -19.735 14.235 7.703 1.00 46.74 14 SER B C 1
ATOM 2288 O O . SER B 1 16 ? -18.987 13.577 8.425 1.00 48.96 14 SER B O 1
ATOM 2291 N N . HIS B 1 17 ? -20.077 15.495 7.961 1.00 47.09 15 HIS B N 1
ATOM 2292 C CA . HIS B 1 17 ? -19.527 16.246 9.086 1.00 44.72 15 HIS B CA 1
ATOM 2293 C C . HIS B 1 17 ? -20.221 15.889 10.402 1.00 45.15 15 HIS B C 1
ATOM 2294 O O . HIS B 1 17 ? -19.681 16.142 11.474 1.00 47.40 15 HIS B O 1
ATOM 2301 N N . ASP B 1 18 ? -21.404 15.274 10.301 1.00 45.42 16 ASP B N 1
ATOM 2302 C CA . ASP B 1 18 ? -22.171 14.791 11.454 1.00 45.80 16 ASP B CA 1
ATOM 2303 C C . ASP 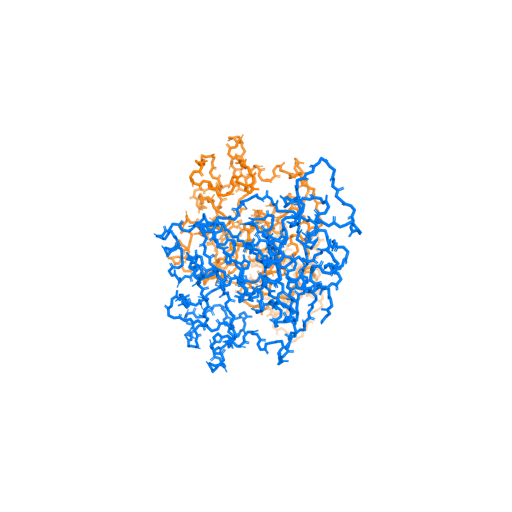B 1 18 ? -21.638 13.452 11.967 1.00 48.11 16 ASP B C 1
ATOM 2304 O O . ASP B 1 18 ? -21.954 13.051 13.092 1.00 48.16 16 ASP B O 1
ATOM 2309 N N . ILE B 1 19 ? -20.850 12.761 11.145 1.00 42.37 17 ILE B N 1
ATOM 2310 C CA . ILE B 1 19 ? -20.210 11.519 11.582 1.00 46.81 17 ILE B CA 1
ATOM 2311 C C . ILE B 1 19 ? -19.063 11.800 12.572 1.00 46.92 17 ILE B C 1
ATOM 2312 O O . ILE B 1 19 ? -18.094 12.495 12.220 1.00 43.26 17 ILE B O 1
ATOM 2317 N N . PRO B 1 20 ? -19.169 11.254 13.807 1.00 45.98 18 PRO B N 1
ATOM 2318 C CA . PRO B 1 20 ? -18.115 11.418 14.807 1.00 44.39 18 PRO B CA 1
ATOM 2319 C C . PRO B 1 20 ? -16.880 10.605 14.425 1.00 45.06 18 PRO B C 1
ATOM 2320 O O . PRO B 1 20 ? -16.999 9.565 13.771 1.00 49.54 18 PRO B O 1
ATOM 2324 N N . GLN B 1 21 ? -15.712 11.083 14.836 1.00 41.63 19 GLN B N 1
ATOM 2325 C CA . GLN B 1 21 ? -14.446 10.439 14.512 1.00 46.55 19 GLN B CA 1
ATOM 2326 C C . GLN B 1 21 ? -14.461 8.987 14.982 1.00 43.55 19 GLN B C 1
ATOM 2327 O O . GLN B 1 21 ? -14.708 8.704 16.158 1.00 47.03 19 GLN B O 1
ATOM 2333 N N . ASN B 1 22 ? -14.213 8.068 14.055 1.00 37.55 20 ASN B N 1
ATOM 2334 C CA . ASN B 1 22 ? -14.121 6.648 14.384 1.00 40.58 20 ASN B CA 1
ATOM 2335 C C . ASN B 1 22 ? -12.813 6.306 15.104 1.00 37.98 20 ASN B C 1
ATOM 2336 O O . ASN B 1 22 ? -11.759 6.771 14.706 1.00 42.04 20 ASN B O 1
ATOM 2341 N N . LYS B 1 23 ? -12.899 5.490 16.151 1.00 42.40 21 LYS B N 1
ATOM 2342 C CA . LYS B 1 23 ? -11.731 4.896 16.804 1.00 46.76 21 LYS B CA 1
ATOM 2343 C C . LYS B 1 23 ? -10.931 3.981 15.862 1.00 44.50 21 LYS B C 1
ATOM 2344 O O . LYS B 1 23 ? -9.708 4.069 15.824 1.00 49.90 21 LYS B O 1
ATOM 2350 N N . VAL B 1 24 ? -11.612 3.106 15.116 1.00 44.48 22 VAL B N 1
ATOM 2351 C CA . VAL B 1 24 ? -10.936 2.201 14.163 1.00 43.49 22 VAL B CA 1
ATOM 2352 C C . VAL B 1 24 ? -10.896 2.745 12.730 1.00 42.66 22 VAL B C 1
ATOM 2353 O O . VAL B 1 24 ? -11.618 3.679 12.389 1.00 45.76 22 VAL B O 1
ATOM 2357 N N . ASP B 1 25 ? -10.048 2.155 11.898 1.00 39.75 23 ASP B N 1
ATOM 2358 C CA . ASP B 1 25 ? -9.911 2.602 10.513 1.00 45.87 23 ASP B CA 1
ATOM 2359 C C . ASP B 1 25 ? -9.874 1.444 9.513 1.00 43.90 23 ASP B C 1
ATOM 2360 O O . ASP B 1 25 ? -9.229 1.534 8.473 1.00 46.16 23 ASP B O 1
ATOM 2365 N N . TRP B 1 26 ? -10.590 0.366 9.823 1.00 45.33 24 TRP B N 1
ATOM 2366 C CA . TRP B 1 26 ? -10.685 -0.763 8.910 1.00 41.38 24 TRP B CA 1
ATOM 2367 C C . TRP B 1 26 ? -11.117 -0.253 7.536 1.00 41.84 24 TRP B C 1
ATOM 2368 O O . TRP B 1 26 ? -12.171 0.376 7.398 1.00 41.75 24 TRP B O 1
ATOM 2379 N N . ALA B 1 27 ? -10.278 -0.487 6.534 1.00 40.52 25 ALA B N 1
ATOM 2380 C CA . ALA B 1 27 ? -10.628 -0.165 5.165 1.00 39.48 25 ALA B CA 1
ATOM 2381 C C . ALA B 1 27 ? -11.703 -1.137 4.736 1.00 38.11 25 ALA B C 1
ATOM 2382 O O . ALA B 1 27 ? -11.649 -2.321 5.060 1.00 45.97 25 ALA B O 1
ATOM 2384 N N . PHE B 1 28 ? -12.706 -0.621 4.044 1.00 40.66 26 PHE B N 1
ATOM 2385 C CA . PHE B 1 28 ? -13.732 -1.457 3.457 1.00 42.74 26 PHE B CA 1
ATOM 2386 C C . PHE B 1 28 ? -13.066 -2.388 2.436 1.00 40.14 26 PHE B C 1
ATOM 2387 O O . PHE B 1 28 ? -12.249 -1.950 1.641 1.00 41.78 26 PHE B O 1
ATOM 2395 N N . GLU B 1 29 ? -13.376 -3.681 2.518 1.00 41.00 27 GLU B N 1
ATOM 2396 C CA . GLU B 1 29 ? -12.910 -4.660 1.545 1.00 39.78 27 GLU B CA 1
ATOM 2397 C C . GLU B 1 29 ? -14.108 -5.417 0.967 1.00 37.30 27 GLU B C 1
ATOM 2398 O O . GLU B 1 29 ? -14.677 -6.274 1.642 1.00 39.42 27 GLU B O 1
ATOM 2404 N N . PRO B 1 30 ? -14.496 -5.093 -0.281 1.00 38.18 28 PRO B N 1
ATOM 2405 C CA . PRO B 1 30 ? -15.655 -5.665 -1.003 1.00 39.37 28 PRO B CA 1
ATOM 2406 C C . PRO B 1 30 ? -15.719 -7.203 -0.963 1.00 41.49 28 PRO B C 1
ATOM 2407 O O . PRO B 1 30 ? -16.800 -7.794 -0.819 1.00 38.47 28 PRO B O 1
ATOM 2411 N N . GLN B 1 31 ? -14.552 -7.825 -1.098 1.00 44.41 29 GLN B N 1
ATOM 2412 C CA . GLN B 1 31 ? -14.386 -9.277 -1.179 1.00 45.88 29 GLN B CA 1
ATOM 2413 C C . GLN B 1 31 ? -14.590 -9.958 0.174 1.00 44.26 29 GLN B C 1
ATOM 2414 O O . GLN B 1 31 ? -14.767 -11.180 0.253 1.00 42.65 29 GLN B O 1
ATOM 2420 N N . ARG B 1 32 ? -14.554 -9.156 1.234 1.00 40.09 30 ARG B N 1
ATOM 2421 C CA . ARG B 1 32 ? -14.721 -9.654 2.589 1.00 41.16 30 ARG B CA 1
ATOM 2422 C C . ARG B 1 32 ? -16.048 -9.216 3.222 1.00 37.95 30 ARG B C 1
ATOM 2423 O O . ARG B 1 32 ? -16.335 -9.563 4.362 1.00 43.16 30 ARG B O 1
ATOM 2431 N N . ALA B 1 33 ? -16.863 -8.488 2.461 1.00 34.39 31 ALA B N 1
ATOM 2432 C CA . ALA B 1 33 ? -18.043 -7.815 2.995 1.00 31.41 31 ALA B CA 1
ATOM 2433 C C . ALA B 1 33 ? -19.373 -8.456 2.599 1.00 41.53 31 ALA B C 1
ATOM 2434 O O . ALA B 1 33 ? -19.457 -9.246 1.627 1.00 36.85 31 ALA B O 1
ATOM 2436 N N . ALA B 1 34 ? -20.399 -8.115 3.386 1.00 37.54 32 ALA B N 1
ATOM 2437 C CA . ALA B 1 34 ? -21.784 -8.478 3.114 1.00 40.20 32 ALA B CA 1
ATOM 2438 C C . ALA B 1 34 ? -22.694 -7.306 3.480 1.00 38.06 32 ALA B C 1
ATOM 2439 O O . ALA B 1 34 ? -22.309 -6.408 4.231 1.00 31.88 32 ALA B O 1
ATOM 2441 N N . LEU B 1 35 ? -23.899 -7.308 2.930 1.00 37.57 33 LEU B N 1
ATOM 2442 C CA . LEU B 1 35 ? -24.836 -6.217 3.182 1.00 35.63 33 LEU B CA 1
ATOM 2443 C C . LEU B 1 35 ? -26.021 -6.746 3.941 1.00 38.13 33 LEU B C 1
ATOM 2444 O O . LEU B 1 35 ? -26.632 -7.749 3.543 1.00 37.77 33 LEU B O 1
ATOM 2449 N N . LEU B 1 36 ? -26.317 -6.081 5.055 1.00 39.65 34 LEU B N 1
ATOM 2450 C CA . LEU B 1 36 ? -27.542 -6.316 5.788 1.00 36.47 34 LEU B CA 1
ATOM 2451 C C . LEU B 1 36 ? -28.546 -5.206 5.494 1.00 36.85 34 LEU B C 1
ATOM 2452 O O . LEU B 1 36 ? -28.237 -4.021 5.641 1.00 36.49 34 LEU B O 1
ATOM 2457 N N . ILE B 1 37 ? -29.742 -5.604 5.065 1.00 37.21 35 ILE B N 1
ATOM 2458 C CA . ILE B 1 37 ? -30.864 -4.691 4.941 1.00 32.94 35 ILE B CA 1
ATOM 2459 C C . ILE B 1 37 ? -31.814 -4.998 6.087 1.00 33.75 35 ILE B C 1
ATOM 2460 O O . ILE B 1 37 ? -32.577 -5.946 6.040 1.00 39.11 35 ILE B O 1
ATOM 2465 N N . HIS B 1 38 ? -31.732 -4.179 7.127 1.00 38.08 36 HIS B N 1
ATOM 2466 C CA . HIS B 1 38 ? -32.310 -4.498 8.422 1.00 38.91 36 HIS B CA 1
ATOM 2467 C C . HIS B 1 38 ? -33.774 -4.059 8.597 1.00 41.81 36 HIS B C 1
ATOM 2468 O O . HIS B 1 38 ? -34.069 -2.856 8.720 1.00 41.03 36 HIS B O 1
ATOM 2475 N N . ASP B 1 39 ? -34.672 -5.049 8.586 1.00 40.56 37 ASP B N 1
ATOM 2476 C CA . ASP B 1 39 ? -36.102 -4.904 8.953 1.00 42.45 37 ASP B CA 1
ATOM 2477 C C . ASP B 1 39 ? -36.868 -3.843 8.170 1.00 43.83 37 ASP B C 1
ATOM 2478 O O . ASP B 1 39 ? -37.684 -3.098 8.729 1.00 41.52 37 ASP B O 1
ATOM 2483 N N . MET B 1 40 ? -36.642 -3.822 6.863 1.00 38.22 38 MET B N 1
ATOM 2484 C CA . MET B 1 40 ? -37.207 -2.794 6.039 1.00 33.76 38 MET B CA 1
ATOM 2485 C C . MET B 1 40 ? -38.576 -3.209 5.509 1.00 37.43 38 MET B C 1
ATOM 2486 O O . MET B 1 40 ? -38.793 -3.283 4.297 1.00 38.03 38 MET B O 1
ATOM 2491 N N . GLN B 1 41 ? -39.490 -3.485 6.444 1.00 36.71 39 GLN B N 1
ATOM 2492 C CA . GLN B 1 41 ? -40.831 -3.991 6.118 1.00 40.11 39 GLN B CA 1
ATOM 2493 C C . GLN B 1 41 ? -41.853 -2.869 6.160 1.00 36.91 39 GLN B C 1
ATOM 2494 O O . GLN B 1 41 ? -41.687 -1.905 6.899 1.00 43.69 39 GLN B O 1
ATOM 2500 N N . ASP B 1 42 ? -42.903 -3.005 5.359 1.00 37.40 40 ASP B N 1
ATOM 2501 C CA . ASP B 1 42 ? -43.987 -2.021 5.295 1.00 41.08 40 ASP B CA 1
ATOM 2502 C C . ASP B 1 42 ? -44.482 -1.541 6.659 1.00 38.86 40 ASP B C 1
ATOM 2503 O O . ASP B 1 42 ? -44.735 -0.355 6.843 1.00 42.04 40 ASP B O 1
ATOM 2508 N N . TYR B 1 43 ? -44.616 -2.461 7.606 1.00 36.29 41 TYR B N 1
ATOM 2509 C CA . TYR B 1 43 ? -45.063 -2.111 8.952 1.00 39.22 41 TYR B CA 1
ATOM 2510 C C . TYR B 1 43 ? -44.215 -1.002 9.588 1.00 39.75 41 TYR B C 1
ATOM 2511 O O . TYR B 1 43 ? -44.746 -0.011 10.077 1.00 34.67 41 TYR B O 1
ATOM 2520 N N . PHE B 1 44 ? -42.898 -1.178 9.563 1.00 38.59 42 PHE B N 1
ATOM 2521 C CA . PHE B 1 44 ? -41.980 -0.264 10.220 1.00 38.25 42 PHE B CA 1
ATOM 2522 C C . PHE B 1 44 ? -41.818 1.055 9.481 1.00 41.64 42 PHE B C 1
ATOM 2523 O O . PHE B 1 44 ? -41.719 2.114 10.108 1.00 46.58 42 PHE B O 1
ATOM 2531 N N . VAL B 1 45 ? -41.799 0.976 8.152 1.00 41.77 43 VAL B N 1
ATOM 2532 C CA . VAL B 1 45 ? -41.605 2.134 7.281 1.00 39.38 43 VAL B CA 1
ATOM 2533 C C . VAL B 1 45 ? -42.874 3.005 7.186 1.00 42.28 43 VAL B C 1
ATOM 2534 O O . VAL B 1 45 ? -42.786 4.225 7.040 1.00 43.27 43 VAL B O 1
ATOM 2538 N N . SER B 1 46 ? -44.050 2.386 7.294 1.00 46.92 44 SER B N 1
ATOM 2539 C CA . SER B 1 46 ? -45.317 3.114 7.170 1.00 52.55 44 SER B CA 1
ATOM 2540 C C . SER B 1 46 ? -45.660 3.945 8.400 1.00 53.17 44 SER B C 1
ATOM 2541 O O . SER B 1 46 ? -46.679 4.647 8.415 1.00 57.56 44 SER B O 1
ATOM 2544 N N . PHE B 1 47 ? -44.808 3.865 9.420 1.00 50.61 45 PHE B N 1
ATOM 2545 C CA . PHE B 1 47 ? -44.896 4.746 10.587 1.00 53.34 45 PHE B CA 1
ATOM 2546 C C . PHE B 1 47 ? -44.476 6.188 10.280 1.00 51.09 45 PHE B C 1
ATOM 2547 O O . PHE B 1 47 ? -44.728 7.094 11.080 1.00 45.36 45 PHE B O 1
ATOM 2555 N N . TRP B 1 48 ? -43.847 6.378 9.115 1.00 52.69 46 TRP B N 1
ATOM 2556 C CA . TRP B 1 48 ? -43.436 7.688 8.602 1.00 51.08 46 TRP B CA 1
ATOM 2557 C C . TRP B 1 48 ? -44.458 8.293 7.641 1.00 56.50 46 TRP B C 1
ATOM 2558 O O . TRP B 1 48 ? -44.382 9.486 7.304 1.00 59.11 46 TRP B O 1
ATOM 2569 N N . GLY B 1 49 ? -45.409 7.475 7.198 1.00 57.33 47 GLY B N 1
ATOM 2570 C CA . GLY B 1 49 ? -46.451 7.946 6.293 1.00 57.84 47 GLY B CA 1
ATOM 2571 C C . GLY B 1 49 ? -46.029 7.849 4.842 1.00 58.22 47 GLY B C 1
ATOM 2572 O O . GLY B 1 49 ? -44.840 7.685 4.529 1.00 55.01 47 GLY B O 1
ATOM 2573 N N . GLU B 1 50 ? -47.017 7.948 3.956 1.00 62.82 48 GLU B N 1
ATOM 2574 C CA . GLU B 1 50 ? -46.804 7.791 2.519 1.00 63.74 48 GLU B CA 1
ATOM 2575 C C . GLU B 1 50 ? -45.917 8.905 1.986 1.00 61.84 48 GLU B C 1
ATOM 2576 O O . GLU B 1 50 ? -46.027 10.052 2.429 1.00 61.74 48 GLU B O 1
ATOM 2578 N N . ASN B 1 51 ? -45.026 8.550 1.058 1.00 59.39 49 ASN B N 1
ATOM 2579 C CA . ASN B 1 51 ? -44.193 9.517 0.334 1.00 59.27 49 ASN B CA 1
ATOM 2580 C C . ASN B 1 51 ? -43.368 10.425 1.248 1.00 57.46 49 ASN B C 1
ATOM 2581 O O . ASN B 1 51 ? -43.329 11.644 1.061 1.00 55.52 49 ASN B O 1
ATOM 2586 N N . CYS B 1 52 ? -42.718 9.823 2.242 1.00 54.04 50 CYS B N 1
ATOM 2587 C CA . CYS B 1 52 ? -41.823 10.551 3.127 1.00 50.86 50 CYS B CA 1
ATOM 2588 C C . CYS B 1 52 ? -40.501 10.805 2.401 1.00 49.91 50 CYS B C 1
ATOM 2589 O O . CYS B 1 52 ? -39.801 9.850 2.055 1.00 54.49 50 CYS B O 1
ATOM 2592 N N . PRO B 1 53 ? -40.164 12.090 2.143 1.00 48.78 51 PRO B N 1
ATOM 2593 C CA . PRO B 1 53 ? -38.914 12.430 1.438 1.00 49.00 51 PRO B CA 1
ATOM 2594 C C . PRO B 1 53 ? -37.632 11.925 2.120 1.00 44.10 51 PRO B C 1
ATOM 2595 O O . PRO B 1 53 ? -36.649 11.648 1.442 1.00 45.29 51 PRO B O 1
ATOM 2599 N N . MET B 1 54 ? -37.648 11.788 3.440 1.00 45.43 52 MET B N 1
ATOM 2600 C CA . MET B 1 54 ? -36.472 11.316 4.149 1.00 39.24 52 MET B CA 1
ATOM 2601 C C . MET B 1 54 ? -36.301 9.826 3.965 1.00 38.26 52 MET B C 1
ATOM 2602 O O . MET B 1 54 ? -35.194 9.349 3.702 1.00 39.94 52 MET B O 1
ATOM 2607 N N . MET B 1 55 ? -37.401 9.099 4.116 1.00 35.52 53 MET B N 1
ATOM 2608 C CA . MET B 1 55 ? -37.394 7.653 3.951 1.00 38.99 53 MET B CA 1
ATOM 2609 C C . MET B 1 55 ? -37.162 7.260 2.491 1.00 41.59 53 MET B C 1
ATOM 2610 O O . MET B 1 55 ? -36.602 6.201 2.212 1.00 37.62 53 MET B O 1
ATOM 2615 N N . GLU B 1 56 ? -37.593 8.122 1.570 1.00 45.78 54 GLU B N 1
ATOM 2616 C CA . GLU B 1 56 ? -37.314 7.934 0.146 1.00 47.17 54 GLU B CA 1
ATOM 2617 C C . GLU B 1 56 ? -35.828 8.032 -0.153 1.00 44.55 54 GLU B C 1
ATOM 2618 O O . GLU B 1 56 ? -35.314 7.248 -0.942 1.00 44.46 54 GLU B O 1
ATOM 2624 N N . GLN B 1 57 ? -35.145 8.992 0.476 1.00 45.13 55 GLN B N 1
ATOM 2625 C CA . GLN B 1 57 ? -33.681 9.085 0.397 1.00 46.64 55 GLN B CA 1
ATOM 2626 C C . GLN B 1 57 ? -32.981 7.868 1.049 1.00 40.10 55 GLN B C 1
ATOM 2627 O O . GLN B 1 57 ? -32.001 7.352 0.523 1.00 40.41 55 GLN B O 1
ATOM 2633 N N . VAL B 1 58 ? -33.497 7.411 2.183 1.00 35.84 56 VAL B N 1
ATOM 2634 C CA . VAL B 1 58 ? -32.914 6.270 2.885 1.00 39.44 56 VAL B CA 1
ATOM 2635 C C . VAL B 1 58 ? -32.995 5.015 2.011 1.00 38.42 56 VAL B C 1
ATOM 2636 O O . VAL B 1 58 ? -31.992 4.328 1.801 1.00 36.69 56 VAL B O 1
ATOM 2640 N N . ILE B 1 59 ? -34.194 4.735 1.507 1.00 39.30 57 ILE B N 1
ATOM 2641 C CA . ILE B 1 59 ? -34.433 3.614 0.586 1.00 39.15 57 ILE B CA 1
ATOM 2642 C C . ILE B 1 59 ? -33.599 3.701 -0.714 1.00 36.05 57 ILE B C 1
ATOM 2643 O O . ILE B 1 59 ? -33.141 2.686 -1.222 1.00 40.84 57 ILE B O 1
ATOM 2648 N N . ALA B 1 60 ? -33.410 4.909 -1.241 1.00 32.82 58 ALA B N 1
ATOM 2649 C CA . ALA B 1 60 ? -32.609 5.123 -2.456 1.00 32.50 58 ALA B CA 1
ATOM 2650 C C . ALA B 1 60 ? -31.112 4.794 -2.271 1.00 35.76 58 ALA B C 1
ATOM 2651 O O . ALA B 1 60 ? -30.468 4.273 -3.184 1.00 40.43 58 ALA B O 1
ATOM 2653 N N . ASN B 1 61 ? -30.567 5.116 -1.096 1.00 35.78 59 ASN B N 1
ATOM 2654 C CA . ASN B 1 61 ? -29.173 4.806 -0.757 1.00 37.56 59 ASN B CA 1
ATOM 2655 C C . ASN B 1 61 ? -28.940 3.321 -0.507 1.00 35.50 59 ASN B C 1
ATOM 2656 O O . ASN B 1 61 ? -27.905 2.778 -0.886 1.00 42.66 59 ASN B O 1
ATOM 2661 N N . ILE B 1 62 ? -29.902 2.682 0.153 1.00 38.62 60 ILE B N 1
ATOM 2662 C CA . ILE B 1 62 ? -29.897 1.237 0.326 1.00 38.75 60 ILE B CA 1
ATOM 2663 C C . ILE B 1 62 ? -29.973 0.532 -1.038 1.00 42.00 60 ILE B C 1
ATOM 2664 O O . ILE B 1 62 ? -29.205 -0.402 -1.295 1.00 40.81 60 ILE B O 1
ATOM 2669 N N . ALA B 1 63 ? -30.890 0.993 -1.896 1.00 39.02 61 ALA B N 1
ATOM 2670 C CA . ALA B 1 63 ? -31.037 0.455 -3.247 1.00 35.86 61 ALA B CA 1
ATOM 2671 C C . ALA B 1 63 ? -29.756 0.579 -4.067 1.00 30.57 61 ALA B C 1
ATOM 2672 O O . ALA B 1 63 ? -29.380 -0.360 -4.756 1.00 33.59 61 ALA B O 1
ATOM 2674 N N . ALA B 1 64 ? -29.100 1.737 -3.985 1.00 37.51 62 ALA B N 1
ATOM 2675 C CA . ALA B 1 64 ? -27.793 1.970 -4.607 1.00 40.12 62 ALA B CA 1
ATOM 2676 C C . ALA B 1 64 ? -26.718 1.036 -4.040 1.00 39.74 62 ALA B C 1
ATOM 2677 O O . ALA B 1 64 ? -25.848 0.558 -4.767 1.00 41.09 62 ALA B O 1
ATOM 2679 N N . LEU B 1 65 ? -26.776 0.783 -2.738 1.00 41.00 63 LEU B N 1
ATOM 2680 C CA . LEU B 1 65 ? -25.832 -0.132 -2.099 1.00 39.84 63 LEU B CA 1
ATOM 2681 C C . LEU B 1 65 ? -26.061 -1.580 -2.517 1.00 36.73 63 LEU B C 1
ATOM 2682 O O . LEU B 1 65 ? -25.108 -2.329 -2.724 1.00 40.64 63 LEU B O 1
ATOM 2687 N N . ARG B 1 66 ? -27.324 -1.972 -2.656 1.00 39.50 64 ARG B N 1
ATOM 2688 C CA . ARG B 1 66 ? -27.662 -3.343 -3.013 1.00 36.24 64 ARG B CA 1
ATOM 2689 C C . ARG B 1 66 ? -27.346 -3.644 -4.487 1.00 37.98 64 ARG B C 1
ATOM 2690 O O . ARG B 1 66 ? -26.852 -4.722 -4.804 1.00 36.49 64 ARG B O 1
ATOM 2698 N N . ASP B 1 67 ? -27.610 -2.684 -5.373 1.00 38.11 65 ASP B N 1
ATOM 2699 C CA . ASP B 1 67 ? -27.175 -2.760 -6.779 1.00 36.46 65 ASP B CA 1
ATOM 2700 C C . ASP B 1 67 ? -25.664 -2.959 -6.894 1.00 35.68 65 ASP B C 1
ATOM 2701 O O . ASP B 1 67 ? -25.214 -3.871 -7.578 1.00 38.71 65 ASP B O 1
ATOM 2706 N N . TYR B 1 68 ? -24.895 -2.106 -6.219 1.00 37.16 66 TYR B N 1
ATOM 2707 C CA . TYR B 1 68 ? -23.442 -2.206 -6.199 1.00 37.87 66 TYR B CA 1
ATOM 2708 C C . TYR B 1 68 ? -22.990 -3.571 -5.682 1.00 37.56 66 TYR B C 1
ATOM 2709 O O . TYR B 1 68 ? -22.140 -4.213 -6.288 1.00 40.69 66 TYR B O 1
ATOM 2718 N N . CYS B 1 69 ? -23.583 -4.009 -4.573 1.00 38.58 67 CYS B N 1
ATOM 2719 C CA . CYS B 1 69 ? -23.284 -5.312 -3.969 1.00 35.83 67 CYS B CA 1
ATOM 2720 C C . CYS B 1 69 ? -23.546 -6.493 -4.892 1.00 34.76 67 CYS B C 1
ATOM 2721 O O . CYS B 1 69 ? -22.651 -7.318 -5.114 1.00 37.78 67 CYS B O 1
ATOM 2724 N N . LYS B 1 70 ? -24.766 -6.573 -5.424 1.00 37.01 68 LYS B N 1
ATOM 2725 C CA . LYS B 1 70 ? -25.170 -7.666 -6.319 1.00 35.30 68 LYS B CA 1
ATOM 2726 C C . LYS B 1 70 ? -24.297 -7.709 -7.577 1.00 34.39 68 LYS B C 1
ATOM 2727 O O . LYS B 1 70 ? -24.006 -8.771 -8.119 1.00 39.69 68 LYS B O 1
ATOM 2733 N N . GLN B 1 71 ? -23.873 -6.541 -8.028 1.00 38.24 69 GLN B N 1
ATOM 2734 C CA . GLN B 1 71 ? -22.998 -6.436 -9.187 1.00 40.29 69 GLN B CA 1
ATOM 2735 C C . GLN B 1 71 ? -21.560 -6.863 -8.865 1.00 40.44 69 GLN B C 1
ATOM 2736 O O . GLN B 1 71 ? -20.868 -7.418 -9.719 1.00 40.73 69 GLN B O 1
ATOM 2742 N N . HIS B 1 72 ? -21.122 -6.625 -7.633 1.00 37.42 70 HIS B N 1
ATOM 2743 C CA . HIS B 1 72 ? -19.746 -6.937 -7.244 1.00 40.26 70 HIS B CA 1
ATOM 2744 C C . HIS B 1 72 ? -19.583 -8.174 -6.356 1.00 41.47 70 HIS B C 1
ATOM 2745 O O . HIS B 1 72 ? -18.566 -8.320 -5.668 1.00 45.52 70 HIS B O 1
ATOM 2752 N N . ASN B 1 73 ? -20.581 -9.061 -6.396 1.00 43.83 71 ASN B N 1
ATOM 2753 C CA . ASN B 1 73 ? -20.558 -10.342 -5.672 1.00 42.50 71 ASN B CA 1
ATOM 2754 C C . ASN B 1 73 ? -20.513 -10.261 -4.151 1.00 40.17 71 ASN B C 1
ATOM 2755 O O . ASN B 1 73 ? -19.949 -11.139 -3.489 1.00 40.61 71 ASN B O 1
ATOM 2760 N N . ILE B 1 74 ? -21.086 -9.194 -3.607 1.00 41.62 72 ILE B N 1
ATOM 2761 C CA . ILE B 1 74 ? -21.238 -9.027 -2.172 1.00 40.03 72 ILE B CA 1
ATOM 2762 C C . ILE B 1 74 ? -22.648 -9.511 -1.814 1.00 44.21 72 ILE B C 1
ATOM 2763 O O . ILE B 1 74 ? -23.630 -8.934 -2.298 1.00 43.76 72 ILE B O 1
ATOM 2768 N N . PRO B 1 75 ? -22.750 -10.588 -0.996 1.00 43.68 73 PRO B N 1
ATOM 2769 C CA . PRO B 1 75 ? -24.046 -11.156 -0.586 1.00 39.66 73 PRO B CA 1
ATOM 2770 C C . PRO B 1 75 ? -24.959 -10.147 0.124 1.00 39.65 73 PRO B C 1
ATOM 2771 O O . PRO B 1 75 ? -24.485 -9.329 0.909 1.00 37.00 73 PRO B O 1
ATOM 2775 N N . VAL B 1 76 ? -26.257 -10.200 -0.172 1.00 39.95 74 VAL B N 1
ATOM 2776 C CA . VAL B 1 76 ? -27.224 -9.270 0.423 1.00 36.69 74 VAL B CA 1
ATOM 2777 C C . VAL B 1 76 ? -28.154 -10.095 1.312 1.00 41.14 74 VAL B C 1
ATOM 2778 O O . VAL B 1 76 ? -28.700 -11.116 0.867 1.00 38.72 74 VAL B O 1
ATOM 2782 N N . TYR B 1 77 ? -28.292 -9.653 2.569 1.00 37.84 75 TYR B N 1
ATOM 2783 C CA . TYR B 1 77 ? -29.124 -10.300 3.574 1.00 34.16 75 TYR B CA 1
ATOM 2784 C C . TYR B 1 77 ? -30.244 -9.356 4.003 1.00 40.18 75 TYR B C 1
ATOM 2785 O O . TYR B 1 77 ? -30.018 -8.170 4.185 1.00 34.98 75 TYR B O 1
ATOM 2794 N N . TYR B 1 78 ? -31.451 -9.894 4.156 1.00 34.77 76 TYR B N 1
ATOM 2795 C CA . TYR B 1 78 ? -32.553 -9.145 4.723 1.00 36.26 76 TYR B CA 1
ATOM 2796 C C . TYR B 1 78 ? -32.917 -9.809 6.035 1.00 35.70 76 TYR B C 1
ATOM 2797 O O . TYR B 1 78 ? -32.910 -11.025 6.130 1.00 41.52 76 TYR B O 1
ATOM 2806 N N . THR B 1 79 ? -33.212 -9.024 7.060 1.00 32.67 77 THR B N 1
ATOM 2807 C CA . THR B 1 79 ? -33.886 -9.581 8.214 1.00 37.12 77 THR B CA 1
ATOM 2808 C C . THR B 1 79 ? -35.344 -9.163 8.132 1.00 42.94 77 THR B C 1
ATOM 2809 O O . THR B 1 79 ? -35.647 -7.992 7.844 1.00 43.85 77 THR B O 1
ATOM 2813 N N . ALA B 1 80 ? -36.241 -10.131 8.341 1.00 41.71 78 ALA B N 1
ATOM 2814 C CA . ALA B 1 80 ? -37.681 -9.878 8.335 1.00 36.21 78 ALA B CA 1
ATOM 2815 C C . ALA B 1 80 ? -38.357 -10.526 9.558 1.00 41.24 78 ALA B C 1
ATOM 2816 O O . ALA B 1 80 ? -38.231 -11.730 9.784 1.00 44.05 78 ALA B O 1
ATOM 2818 N N . GLN B 1 81 ? -39.068 -9.722 10.347 1.00 41.23 79 GLN B N 1
ATOM 2819 C CA . GLN B 1 81 ? -39.810 -10.228 11.504 1.00 43.51 79 GLN B CA 1
ATOM 2820 C C . GLN B 1 81 ? -41.053 -10.993 11.048 1.00 45.73 79 GLN B C 1
ATOM 2821 O O . GLN B 1 81 ? -41.829 -10.497 10.220 1.00 44.83 79 GLN B O 1
ATOM 2827 N N . PRO B 1 82 ? -41.241 -12.218 11.579 1.00 46.50 80 PRO B N 1
ATOM 2828 C CA . PRO B 1 82 ? -42.346 -13.099 11.177 1.00 40.77 80 PRO B CA 1
ATOM 2829 C C . PRO B 1 82 ? -43.739 -12.591 11.620 1.00 44.11 80 PRO B C 1
ATOM 2830 O O . PRO B 1 82 ? -43.827 -11.880 12.631 1.00 34.93 80 PRO B O 1
ATOM 2834 N N . LYS B 1 83 ? -44.796 -12.934 10.858 1.00 44.31 81 LYS B N 1
ATOM 2835 C CA . LYS B 1 83 ? -46.195 -12.607 11.232 1.00 47.80 81 LYS B CA 1
ATOM 2836 C C . LYS B 1 83 ? -46.632 -13.419 12.429 1.00 45.57 81 LYS B C 1
ATOM 2837 O O . LYS B 1 83 ? -47.338 -12.921 13.300 1.00 41.79 81 LYS B O 1
ATOM 2843 N N . GLU B 1 84 ? -46.236 -14.690 12.421 1.00 49.53 82 GLU B N 1
ATOM 2844 C CA . GLU B 1 84 ? -46.627 -15.676 13.425 1.00 54.16 82 GLU B CA 1
ATOM 2845 C C . GLU B 1 84 ? -45.659 -15.621 14.596 1.00 43.71 82 GLU B C 1
ATOM 2846 O O . GLU B 1 84 ? -44.498 -15.979 14.434 1.00 47.00 82 GLU B O 1
ATOM 2852 N N . GLN B 1 85 ? -46.120 -15.169 15.765 1.00 41.73 83 GLN B N 1
ATOM 2853 C CA . GLN B 1 85 ? -45.250 -15.074 16.959 1.00 44.16 83 GLN B CA 1
ATOM 2854 C C . GLN B 1 85 ? -45.961 -15.435 18.268 1.00 44.54 83 GLN B C 1
ATOM 2855 O O . GLN B 1 85 ? -46.618 -14.581 18.891 1.00 41.90 83 GLN B O 1
ATOM 2861 N N . SER B 1 86 ? -45.803 -16.687 18.702 1.00 43.91 84 SER B N 1
ATOM 2862 C CA . SER B 1 86 ? -46.426 -17.154 19.953 1.00 45.38 84 SER B CA 1
ATOM 2863 C C . SER B 1 86 ? -45.922 -16.324 21.129 1.00 42.71 84 SER B C 1
ATOM 2864 O O . SER B 1 86 ? -44.939 -15.596 20.991 1.00 40.75 84 SER B O 1
ATOM 2867 N N . ASP B 1 87 ? -46.606 -16.414 22.268 1.00 42.30 85 ASP B N 1
ATOM 2868 C CA . ASP B 1 87 ? -46.192 -15.682 23.466 1.00 47.19 85 ASP B CA 1
ATOM 2869 C C . ASP B 1 87 ? -44.850 -16.182 24.014 1.00 51.62 85 ASP B C 1
ATOM 2870 O O . ASP B 1 87 ? -44.063 -15.391 24.552 1.00 48.12 85 ASP B O 1
ATOM 2875 N N . GLU B 1 88 ? -44.605 -17.485 23.851 1.00 51.33 86 GLU B N 1
ATOM 2876 C CA . GLU B 1 88 ? -43.349 -18.124 24.223 1.00 54.96 86 GLU B CA 1
ATOM 2877 C C . GLU B 1 88 ? -42.174 -17.617 23.382 1.00 52.69 86 GLU B C 1
ATOM 2878 O O . GLU B 1 88 ? -41.135 -17.259 23.942 1.00 46.65 86 GLU B O 1
ATOM 2884 N N . ASP B 1 89 ? -42.347 -17.591 22.054 1.00 49.61 87 ASP B N 1
ATOM 2885 C CA . ASP B 1 89 ? -41.315 -17.099 21.115 1.00 45.25 87 ASP B CA 1
ATOM 2886 C C . ASP B 1 89 ? -41.087 -15.588 21.186 1.00 40.18 87 ASP B C 1
ATOM 2887 O O . ASP B 1 89 ? -39.943 -15.115 21.180 1.00 36.94 87 ASP B O 1
ATOM 2892 N N . ARG B 1 90 ? -42.181 -14.832 21.219 1.00 37.88 88 ARG B N 1
ATOM 2893 C CA . ARG B 1 90 ? -42.106 -13.373 21.271 1.00 41.35 88 ARG B CA 1
ATOM 2894 C C . ARG B 1 90 ? -41.603 -12.902 22.631 1.00 42.40 88 ARG B C 1
ATOM 2895 O O . ARG B 1 90 ? -40.873 -11.920 22.714 1.00 45.96 88 ARG B O 1
ATOM 2903 N N . ALA B 1 91 ? -42.015 -13.604 23.686 1.00 42.35 89 ALA B N 1
ATOM 2904 C CA . ALA B 1 91 ? -41.515 -13.389 25.048 1.00 44.59 89 ALA B CA 1
ATOM 2905 C C . ALA B 1 91 ? -41.624 -11.926 25.524 1.00 46.37 89 ALA B C 1
ATOM 2906 O O . ALA B 1 91 ? -42.716 -11.340 25.514 1.00 46.18 89 ALA B O 1
ATOM 2908 N N . LEU B 1 92 ? -40.495 -11.336 25.914 1.00 39.28 90 LEU B N 1
ATOM 2909 C CA . LEU B 1 92 ? -40.499 -10.026 26.563 1.00 38.79 90 LEU B CA 1
ATOM 2910 C C . LEU B 1 92 ? -40.736 -8.844 25.621 1.00 37.94 90 LEU B C 1
ATOM 2911 O O . LEU B 1 92 ? -41.039 -7.742 26.085 1.00 42.69 90 LEU B O 1
ATOM 2916 N N . LEU B 1 93 ? -40.599 -9.068 24.316 1.00 34.70 91 LEU B N 1
ATOM 2917 C CA . LEU B 1 93 ? -40.970 -8.058 23.312 1.00 35.69 91 LEU B CA 1
ATOM 2918 C C . LEU B 1 93 ? -42.445 -7.648 23.387 1.00 32.97 91 LEU B C 1
ATOM 2919 O O . LEU B 1 93 ? -42.774 -6.526 23.024 1.00 42.69 91 LEU B O 1
ATOM 2924 N N . ASN B 1 94 ? -43.316 -8.558 23.842 1.00 30.46 92 ASN B N 1
ATOM 2925 C CA . ASN B 1 94 ? -44.727 -8.255 24.113 1.00 36.81 92 ASN B CA 1
ATOM 2926 C C . ASN B 1 94 ? -44.874 -7.239 25.231 1.00 37.34 92 ASN B C 1
ATOM 2927 O O . ASN B 1 94 ? -45.699 -6.322 25.153 1.00 35.52 92 ASN B O 1
ATOM 2932 N N . ASP B 1 95 ? -44.097 -7.443 26.287 1.00 31.91 93 ASP B N 1
ATOM 2933 C CA . ASP B 1 95 ? -44.040 -6.516 27.403 1.00 39.61 93 ASP B CA 1
ATOM 2934 C C . ASP B 1 95 ? -43.511 -5.148 26.923 1.00 40.62 93 ASP B C 1
ATOM 2935 O O . ASP B 1 95 ? -44.069 -4.102 27.261 1.00 40.06 93 ASP B O 1
ATOM 2940 N N . MET B 1 96 ? -42.443 -5.172 26.129 1.00 39.05 94 MET B N 1
ATOM 2941 C CA . MET B 1 96 ? -41.771 -3.949 25.660 1.00 38.75 94 MET B CA 1
ATOM 2942 C C . MET B 1 96 ? -42.558 -3.168 24.578 1.00 44.89 94 MET B C 1
ATOM 2943 O O . MET B 1 96 ? -42.675 -1.941 24.664 1.00 44.39 94 MET B O 1
ATOM 2948 N N . TRP B 1 97 ? -43.099 -3.879 23.583 1.00 42.58 95 TRP B N 1
ATOM 2949 C CA . TRP B 1 97 ? -43.666 -3.248 22.378 1.00 45.61 95 TRP B CA 1
ATOM 2950 C C . TRP B 1 97 ? -45.148 -3.530 22.109 1.00 43.06 95 TRP B C 1
ATOM 2951 O O . TRP B 1 97 ? -45.740 -2.935 21.213 1.00 43.16 95 TRP B O 1
ATOM 2962 N N . GLY B 1 98 ? -45.745 -4.414 22.898 1.00 42.73 96 GLY B N 1
ATOM 2963 C CA . GLY B 1 98 ? -47.051 -4.975 22.570 1.00 34.90 96 GLY B CA 1
ATOM 2964 C C . GLY B 1 98 ? -46.952 -5.910 21.366 1.00 40.16 96 GLY B C 1
ATOM 2965 O O . GLY B 1 98 ? -45.892 -6.515 21.121 1.00 25.50 96 GLY B O 1
ATOM 2966 N N . PRO B 1 99 ? -48.054 -6.039 20.595 1.00 38.81 97 PRO B N 1
ATOM 2967 C CA . PRO B 1 99 ? -48.060 -7.008 19.494 1.00 39.80 97 PRO B CA 1
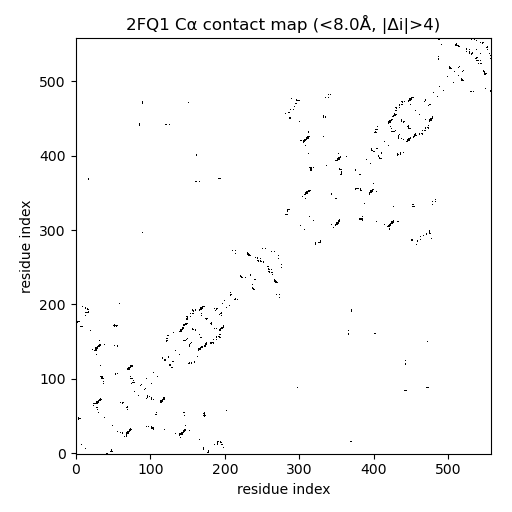ATOM 2968 C C . PRO B 1 99 ? -47.068 -6.752 18.340 1.00 36.71 97 PRO B C 1
ATOM 2969 O O . PRO B 1 99 ? -46.697 -7.687 17.632 1.00 32.58 97 PRO B O 1
ATOM 2973 N N . GLY B 1 100 ? -46.630 -5.511 18.155 1.00 40.55 98 GLY B N 1
ATOM 2974 C CA . GLY B 1 100 ? -45.694 -5.209 17.066 1.00 43.42 98 GLY B CA 1
ATOM 2975 C C . GLY B 1 100 ? -46.378 -5.489 15.741 1.00 45.01 98 GLY B C 1
ATOM 2976 O O . GLY B 1 100 ? -47.586 -5.270 15.610 1.00 44.65 98 GLY B O 1
ATOM 2977 N N . LEU B 1 101 ? -45.631 -6.001 14.766 1.00 46.97 99 LEU B N 1
ATOM 2978 C CA . LEU B 1 101 ? -46.207 -6.260 13.435 1.00 47.52 99 LEU B CA 1
ATOM 2979 C C . LEU B 1 101 ? -47.191 -7.419 13.354 1.00 46.98 99 LEU B C 1
ATOM 2980 O O . LEU B 1 101 ? -47.933 -7.524 12.381 1.00 49.24 99 LEU B O 1
ATOM 2985 N N . THR B 1 102 ? -47.195 -8.279 14.369 1.00 45.16 100 THR B N 1
ATOM 2986 C CA . THR B 1 102 ? -47.989 -9.514 14.354 1.00 45.31 100 THR B CA 1
ATOM 2987 C C . THR B 1 102 ? -49.506 -9.282 14.195 1.00 43.90 100 THR B C 1
ATOM 2988 O O . THR B 1 102 ? -50.249 -10.207 13.836 1.00 39.49 100 THR B O 1
ATOM 2992 N N . ARG B 1 103 ? -49.953 -8.053 14.464 1.00 44.76 101 ARG B N 1
ATOM 2993 C CA . ARG B 1 103 ? -51.366 -7.681 14.308 1.00 50.05 101 ARG B CA 1
ATOM 2994 C C . ARG B 1 103 ? -51.668 -7.120 12.908 1.00 50.04 101 ARG B C 1
ATOM 2995 O O . ARG B 1 103 ? -52.771 -6.632 12.656 1.00 48.55 101 ARG B O 1
ATOM 3003 N N . SER B 1 104 ? -50.687 -7.207 12.008 1.00 52.78 102 SER B N 1
ATOM 3004 C CA . SER B 1 104 ? -50.762 -6.604 10.677 1.00 53.32 102 SER B CA 1
ATOM 3005 C C . SER B 1 104 ? -50.310 -7.559 9.559 1.00 61.16 102 SER B C 1
ATOM 3006 O O . SER B 1 104 ? -49.223 -7.376 8.997 1.00 59.27 102 SER B O 1
ATOM 3009 N N . PRO B 1 105 ? -51.151 -8.562 9.211 1.00 67.69 103 PRO B N 1
ATOM 3010 C CA . PRO B 1 105 ? -50.860 -9.520 8.123 1.00 70.04 103 PRO B CA 1
ATOM 3011 C C . PRO B 1 105 ? -50.484 -8.884 6.780 1.00 66.10 103 PRO B C 1
ATOM 3012 O O . PRO B 1 105 ? -49.726 -9.474 6.009 1.00 66.42 103 PRO B O 1
ATOM 3016 N N . GLU B 1 106 ? -51.026 -7.698 6.516 1.00 59.78 104 GLU B N 1
ATOM 3017 C CA . GLU B 1 106 ? -50.885 -7.022 5.232 1.00 57.42 104 GLU B CA 1
ATOM 3018 C C . GLU B 1 106 ? -49.606 -6.181 5.102 1.00 52.46 104 GLU B C 1
ATOM 3019 O O . GLU B 1 106 ? -49.303 -5.674 4.024 1.00 50.18 104 GLU B O 1
ATOM 3025 N N . GLN B 1 107 ? -48.849 -6.056 6.191 1.00 53.31 105 GLN B N 1
ATOM 3026 C CA . GLN B 1 107 ? -47.703 -5.145 6.233 1.00 48.55 105 GLN B CA 1
ATOM 3027 C C . GLN B 1 107 ? -46.354 -5.829 6.497 1.00 45.63 105 GLN B C 1
ATOM 3028 O O . GLN B 1 107 ? -45.435 -5.211 7.027 1.00 41.09 105 GLN B O 1
ATOM 3034 N N . GLN B 1 108 ? -46.242 -7.087 6.080 1.00 45.59 106 GLN B N 1
ATOM 3035 C CA . GLN B 1 108 ? -45.157 -7.988 6.485 1.00 41.40 106 GLN B CA 1
ATOM 3036 C C . GLN B 1 108 ? -43.972 -7.996 5.539 1.00 40.03 106 GLN B C 1
ATOM 3037 O O . GLN B 1 108 ? -42.846 -8.304 5.945 1.00 42.90 106 GLN B O 1
ATOM 3043 N N . LYS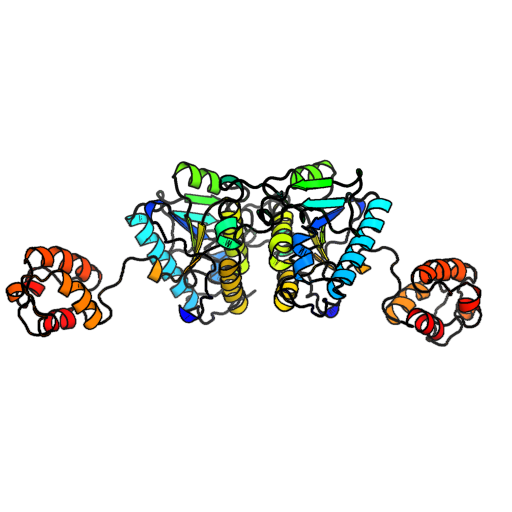 B 1 109 ? -44.244 -7.684 4.277 1.00 33.22 107 LYS B N 1
ATOM 3044 C CA . LYS B 1 109 ? -43.267 -7.769 3.206 1.00 37.90 107 LYS B CA 1
ATOM 3045 C C . LYS B 1 109 ? -42.283 -6.601 3.207 1.00 43.08 107 LYS B C 1
ATOM 3046 O O . LYS B 1 109 ? -42.610 -5.495 3.655 1.00 44.00 107 LYS B O 1
ATOM 3052 N N . VAL B 1 110 ? -41.070 -6.859 2.717 1.00 40.52 108 VAL B N 1
ATOM 3053 C CA . VAL B 1 110 ? -40.088 -5.806 2.498 1.00 36.83 108 VAL B CA 1
ATOM 3054 C C . VAL B 1 110 ? -40.686 -4.744 1.556 1.00 42.20 108 VAL B C 1
ATOM 3055 O O . VAL B 1 110 ? -41.417 -5.078 0.611 1.00 44.40 108 VAL B O 1
ATOM 3059 N N . VAL B 1 111 ? -40.391 -3.474 1.837 1.00 42.07 109 VAL B N 1
ATOM 3060 C CA . VAL B 1 111 ? -40.862 -2.346 1.020 1.00 39.50 109 VAL B CA 1
ATOM 3061 C C . VAL B 1 111 ? -40.615 -2.571 -0.487 1.00 39.20 109 VAL B C 1
ATOM 3062 O O . VAL B 1 111 ? -39.546 -3.036 -0.876 1.00 41.39 109 VAL B O 1
ATOM 3066 N N . ASP B 1 112 ? -41.620 -2.270 -1.313 1.00 37.55 110 ASP B N 1
ATOM 3067 C CA . ASP B 1 112 ? -41.583 -2.524 -2.768 1.00 38.47 110 ASP B CA 1
ATOM 3068 C C . ASP B 1 112 ? -40.246 -2.241 -3.468 1.00 37.75 110 ASP B C 1
ATOM 3069 O O . ASP B 1 112 ? -39.780 -3.041 -4.277 1.00 37.31 110 ASP B O 1
ATOM 3074 N N . ARG B 1 113 ? -39.640 -1.101 -3.157 1.00 39.62 111 ARG B N 1
ATOM 3075 C CA . ARG B 1 113 ? -38.407 -0.661 -3.830 1.00 42.84 111 ARG B CA 1
ATOM 3076 C C . ARG B 1 113 ? -37.151 -1.471 -3.437 1.00 43.35 111 ARG B C 1
ATOM 3077 O O . ARG B 1 113 ? -36.113 -1.399 -4.107 1.00 40.10 111 ARG B O 1
ATOM 3085 N N . LEU B 1 114 ? -37.250 -2.243 -2.355 1.00 42.62 112 LEU B N 1
ATOM 3086 C CA . LEU B 1 114 ? -36.138 -3.082 -1.929 1.00 38.32 112 LEU B CA 1
ATOM 3087 C C . LEU B 1 114 ? -36.447 -4.568 -2.039 1.00 36.86 112 LEU B C 1
ATOM 3088 O O . LEU B 1 114 ? -35.757 -5.387 -1.433 1.00 37.58 112 LEU B O 1
ATOM 3093 N N . THR B 1 115 ? -37.472 -4.897 -2.831 1.00 39.18 113 THR B N 1
ATOM 3094 C CA . THR B 1 115 ? -37.934 -6.276 -3.072 1.00 37.22 113 THR B CA 1
ATOM 3095 C C . THR B 1 115 ? -36.739 -7.226 -3.283 1.00 39.47 113 THR B C 1
ATOM 3096 O O . THR B 1 115 ? -35.940 -7.028 -4.209 1.00 39.29 113 THR B O 1
ATOM 3100 N N . PRO B 1 116 ? -36.595 -8.234 -2.400 1.00 34.79 114 PRO B N 1
ATOM 3101 C CA . PRO B 1 116 ? -35.581 -9.272 -2.566 1.00 35.50 114 PRO B CA 1
ATOM 3102 C C . PRO B 1 116 ? -35.827 -10.164 -3.782 1.00 38.20 114 PRO B C 1
ATOM 3103 O O . PRO B 1 116 ? -36.976 -10.329 -4.217 1.00 38.48 114 PRO B O 1
ATOM 3107 N N . ASP B 1 117 ? -34.750 -10.728 -4.326 1.00 39.42 115 ASP B N 1
ATOM 3108 C CA . ASP B 1 117 ? -34.872 -11.797 -5.321 1.00 39.14 115 ASP B CA 1
ATOM 3109 C C . ASP B 1 117 ? -34.249 -13.102 -4.793 1.00 44.27 115 ASP B C 1
ATOM 3110 O O . ASP B 1 117 ? -33.691 -13.135 -3.676 1.00 47.86 115 ASP B O 1
ATOM 3115 N N . ALA B 1 118 ? -34.361 -14.177 -5.569 1.00 41.37 116 ALA B N 1
ATOM 3116 C CA . ALA B 1 118 ? -33.859 -15.486 -5.136 1.00 42.27 116 ALA B CA 1
ATOM 3117 C C . ALA B 1 118 ? -32.344 -15.538 -4.880 1.00 42.13 116 ALA B C 1
ATOM 3118 O O . ALA B 1 118 ? -31.856 -16.508 -4.309 1.00 43.69 116 ALA B O 1
ATOM 3120 N N . ASP B 1 119 ? -31.611 -14.499 -5.288 1.00 40.60 117 ASP B N 1
ATOM 3121 C CA . ASP B 1 119 ? -30.155 -14.478 -5.138 1.00 37.15 117 ASP B CA 1
ATOM 3122 C C . ASP B 1 119 ? -29.739 -13.776 -3.851 1.00 39.82 117 ASP B C 1
ATOM 3123 O O . ASP B 1 119 ? -28.556 -13.756 -3.510 1.00 43.96 117 ASP B O 1
ATOM 3128 N N . ASP B 1 120 ? -30.716 -13.200 -3.147 1.00 43.67 118 ASP B N 1
ATOM 3129 C CA . ASP B 1 120 ? -30.516 -12.618 -1.806 1.00 42.01 118 ASP B CA 1
ATOM 3130 C C . ASP B 1 120 ? -30.896 -13.628 -0.713 1.00 38.25 118 ASP B C 1
ATOM 3131 O O . ASP B 1 120 ? -31.446 -14.676 -1.013 1.00 38.90 118 ASP B O 1
ATOM 3136 N N . THR B 1 121 ? -30.615 -13.302 0.549 1.00 41.69 119 THR B N 1
ATOM 3137 C CA . THR B 1 121 ? -31.014 -14.147 1.693 1.00 38.28 119 THR B CA 1
ATOM 3138 C C . THR B 1 121 ? -31.951 -13.379 2.623 1.00 38.02 119 THR B C 1
ATOM 3139 O O . THR B 1 121 ? -31.630 -12.291 3.072 1.00 43.88 119 THR B O 1
ATOM 3143 N N . VAL B 1 122 ? -33.112 -13.951 2.903 1.00 42.24 120 VAL B N 1
ATOM 3144 C CA . VAL B 1 122 ? -34.043 -13.376 3.864 1.00 39.30 120 VAL B CA 1
ATOM 3145 C C . VAL B 1 122 ? -33.986 -14.181 5.162 1.00 39.49 120 VAL B C 1
ATOM 3146 O O . VAL B 1 122 ? -34.276 -15.376 5.155 1.00 42.32 120 VAL B O 1
ATOM 3150 N N . LEU B 1 123 ? -33.624 -13.531 6.269 1.00 36.50 121 LEU B N 1
ATOM 3151 C CA . LEU B 1 123 ? -33.573 -14.209 7.576 1.00 43.15 121 LEU B CA 1
ATOM 3152 C C . LEU B 1 123 ? -34.754 -13.835 8.471 1.00 39.71 121 LEU B C 1
ATOM 3153 O O . LEU B 1 123 ? -35.079 -12.659 8.609 1.00 42.63 121 LEU B O 1
ATOM 3158 N N . VAL B 1 124 ? -35.409 -14.847 9.043 1.00 41.51 122 VAL B N 1
ATOM 3159 C CA . VAL B 1 124 ? -36.439 -14.639 10.071 1.00 38.30 122 VAL B CA 1
ATOM 3160 C C . VAL B 1 124 ? -35.768 -13.911 11.242 1.00 40.27 122 VAL B C 1
ATOM 3161 O O . VAL B 1 124 ? -34.778 -14.387 11.800 1.00 40.26 122 VAL B O 1
ATOM 3165 N N . LYS B 1 125 ? -36.287 -12.727 11.554 1.00 42.03 123 LYS B N 1
ATOM 3166 C CA . LYS B 1 125 ? -35.740 -11.859 12.595 1.00 40.80 123 LYS B CA 1
ATOM 3167 C C . LYS B 1 125 ? -36.527 -12.001 13.895 1.00 37.11 123 LYS B C 1
ATOM 3168 O O . LYS B 1 125 ? -37.655 -11.522 13.988 1.00 36.27 123 LYS B O 1
ATOM 3174 N N . TRP B 1 126 ? -35.945 -12.661 14.895 1.00 37.02 124 TRP B N 1
ATOM 3175 C CA . TRP B 1 126 ? -36.669 -12.887 16.153 1.00 36.22 124 TRP B CA 1
ATOM 3176 C C . TRP B 1 126 ? -36.379 -11.833 17.227 1.00 34.66 124 TRP B C 1
ATOM 3177 O O . TRP B 1 126 ? -37.233 -11.562 18.062 1.00 36.43 124 TRP B O 1
ATOM 3188 N N . ARG B 1 127 ? -35.174 -11.259 17.207 1.00 36.94 125 ARG B N 1
ATOM 3189 C CA . ARG B 1 127 ? -34.723 -10.315 18.238 1.00 33.20 125 ARG B CA 1
ATOM 3190 C C . ARG B 1 127 ? -34.035 -9.085 17.606 1.00 38.17 125 ARG B C 1
ATOM 3191 O O . ARG B 1 127 ? -33.970 -8.975 16.368 1.00 34.25 125 ARG B O 1
ATOM 3199 N N . TYR B 1 128 ? -33.504 -8.180 18.442 1.00 35.23 126 TYR B N 1
ATOM 3200 C CA . TYR B 1 128 ? -32.861 -6.958 17.935 1.00 39.31 126 TYR B CA 1
ATOM 3201 C C . TYR B 1 128 ? -31.688 -7.289 17.043 1.00 35.37 126 TYR B C 1
ATOM 3202 O O . TYR B 1 128 ? -31.557 -6.756 15.947 1.00 43.41 126 TYR B O 1
ATOM 3211 N N . SER B 1 129 ? -30.839 -8.173 17.533 1.00 38.54 127 SER B N 1
ATOM 3212 C CA . SER B 1 129 ? -29.661 -8.595 16.810 1.00 37.11 127 SER B CA 1
ATOM 3213 C C . SER B 1 129 ? -30.000 -9.596 15.709 1.00 39.73 127 SER B C 1
ATOM 3214 O O . SER B 1 129 ? -30.709 -10.586 15.947 1.00 33.83 127 SER B O 1
ATOM 3217 N N . ALA B 1 130 ? -29.481 -9.329 14.511 1.00 38.03 128 ALA B N 1
ATOM 3218 C CA . ALA B 1 130 ? -29.727 -10.165 13.335 1.00 42.20 128 ALA B CA 1
ATOM 3219 C C . ALA B 1 130 ? -29.147 -11.558 13.518 1.00 42.21 128 ALA B C 1
ATOM 3220 O O . ALA B 1 130 ? -29.584 -12.502 12.861 1.00 44.86 128 ALA B O 1
ATOM 3222 N N . PHE B 1 131 ? -28.166 -11.652 14.418 1.00 44.76 129 PHE B N 1
ATOM 3223 C CA . PHE B 1 131 ? -27.397 -12.863 14.702 1.00 42.59 129 PHE B CA 1
ATOM 3224 C C . PHE B 1 131 ? -28.092 -13.859 15.610 1.00 40.40 129 PHE B C 1
ATOM 3225 O O . PHE B 1 131 ? -27.730 -15.027 15.605 1.00 50.70 129 PHE B O 1
ATOM 3233 N N . HIS B 1 132 ? -29.060 -13.391 16.394 1.00 38.91 130 HIS B N 1
ATOM 3234 C CA . HIS B 1 132 ? -29.773 -14.216 17.379 1.00 48.27 130 HIS B CA 1
ATOM 3235 C C . HIS B 1 132 ? -30.826 -15.108 16.716 1.00 44.59 130 HIS B C 1
ATOM 3236 O O . HIS B 1 132 ? -31.644 -14.626 15.925 1.00 48.99 130 HIS B O 1
ATOM 3243 N N . ARG B 1 133 ? -30.808 -16.395 17.055 1.00 46.59 131 ARG B N 1
ATOM 3244 C CA . ARG B 1 133 ? -31.792 -17.368 16.560 1.00 50.60 131 ARG B CA 1
ATOM 3245 C C . ARG B 1 133 ? -31.762 -17.404 15.042 1.00 53.46 131 ARG B C 1
ATOM 3246 O O . ARG B 1 133 ? -32.791 -17.658 14.383 1.00 51.36 131 ARG B O 1
ATOM 3254 N N . SER B 1 134 ? -30.567 -17.144 14.499 1.00 49.29 132 SER B N 1
ATOM 3255 C CA . SER B 1 134 ? -30.375 -16.997 13.062 1.00 48.26 132 SER B CA 1
ATOM 3256 C C . SER B 1 134 ? -29.092 -17.692 12.609 1.00 42.77 132 SER B C 1
ATOM 3257 O O . SER B 1 134 ? -28.177 -17.874 13.418 1.00 43.15 132 SER B O 1
ATOM 3260 N N . PRO B 1 135 ? -29.040 -18.115 11.327 1.00 43.07 133 PRO B N 1
ATOM 3261 C CA . PRO B 1 135 ? -27.808 -18.689 10.792 1.00 44.55 133 PRO B CA 1
ATOM 3262 C C . PRO B 1 135 ? -26.834 -17.661 10.233 1.00 37.83 133 PRO B C 1
ATOM 3263 O O . PRO B 1 135 ? -25.932 -18.042 9.504 1.00 43.54 133 PRO B O 1
ATOM 3267 N N . LEU B 1 136 ? -26.996 -16.386 10.590 1.00 40.15 134 LEU B N 1
ATOM 3268 C CA . LEU B 1 136 ? -26.175 -15.309 10.004 1.00 39.59 134 LEU B CA 1
ATOM 3269 C C . LEU B 1 136 ? -24.665 -15.494 10.210 1.00 37.95 134 LEU B C 1
ATOM 3270 O O . LEU B 1 136 ? -23.925 -15.489 9.238 1.00 44.72 134 LEU B O 1
ATOM 3275 N N . GLU B 1 137 ? -24.217 -15.643 11.452 1.00 37.54 135 GLU B N 1
ATOM 3276 C CA . GLU B 1 137 ? -22.781 -15.765 11.735 1.00 38.39 135 GLU B CA 1
ATOM 3277 C C . GLU B 1 137 ? -22.119 -16.902 10.970 1.00 41.72 135 GLU B C 1
ATOM 3278 O O . GLU B 1 137 ? -21.027 -16.734 10.431 1.00 42.72 135 GLU B O 1
ATOM 3284 N N . GLN B 1 138 ? -22.784 -18.060 10.949 1.00 44.17 136 GLN B N 1
ATOM 3285 C CA . GLN B 1 138 ? -22.302 -19.245 10.250 1.00 45.58 136 GLN B CA 1
ATOM 3286 C C . GLN B 1 138 ? -22.230 -19.002 8.743 1.00 43.26 136 GLN B C 1
ATOM 3287 O O . GLN B 1 138 ? -21.192 -19.271 8.118 1.00 46.68 136 GLN B O 1
ATOM 3293 N N . MET B 1 139 ? -23.324 -18.487 8.177 1.00 37.79 137 MET B N 1
ATOM 3294 C CA . MET B 1 139 ? -23.394 -18.108 6.753 1.00 39.54 137 MET B CA 1
ATOM 3295 C C . MET B 1 139 ? -22.244 -17.204 6.337 1.00 41.36 137 MET B C 1
ATOM 3296 O O . MET B 1 139 ? -21.631 -17.411 5.283 1.00 42.51 137 MET B O 1
ATOM 3301 N N . LEU B 1 140 ? -21.951 -16.211 7.176 1.00 41.80 138 LEU B N 1
ATOM 3302 C CA . LEU B 1 140 ? -20.832 -15.286 6.950 1.00 43.34 138 LEU B CA 1
ATOM 3303 C C . LEU B 1 140 ? -19.442 -15.941 7.032 1.00 41.35 138 LEU B C 1
ATOM 3304 O O . LEU B 1 140 ? -18.583 -15.629 6.224 1.00 51.38 138 LEU B O 1
ATOM 3309 N N . LYS B 1 141 ? -19.227 -16.845 7.989 1.00 48.56 139 LYS B N 1
ATOM 3310 C CA . LYS B 1 141 ? -17.909 -17.487 8.205 1.00 48.87 139 LYS B CA 1
ATOM 3311 C C . LYS B 1 141 ? -17.504 -18.403 7.064 1.00 51.49 139 LYS B C 1
ATOM 3312 O O . LYS B 1 141 ? -16.329 -18.452 6.671 1.00 50.74 139 LYS B O 1
ATOM 3314 N N . GLU B 1 142 ? -18.490 -19.131 6.547 1.00 51.49 140 GLU B N 1
ATOM 3315 C CA . GLU B 1 142 ? -18.299 -20.058 5.440 1.00 53.44 140 GLU B CA 1
ATOM 3316 C C . GLU B 1 142 ? -18.009 -19.347 4.114 1.00 56.06 140 GLU B C 1
ATOM 3317 O O . GLU B 1 142 ? -17.440 -19.943 3.192 1.00 55.05 140 GLU B O 1
ATOM 3323 N N . SER B 1 143 ? -18.413 -18.082 4.016 1.00 52.45 141 SER B N 1
ATOM 3324 C CA . SER B 1 143 ? -18.210 -17.311 2.798 1.00 50.84 141 SER B CA 1
ATOM 3325 C C . SER B 1 143 ? -17.001 -16.375 2.888 1.00 47.03 141 SER B C 1
ATOM 3326 O O . SER B 1 143 ? -16.795 -15.537 2.013 1.00 51.22 141 SER B O 1
ATOM 3329 N N . GLY B 1 144 ? -16.203 -16.526 3.941 1.00 44.78 142 GLY B N 1
ATOM 3330 C CA . GLY B 1 144 ? -15.012 -15.700 4.140 1.00 44.56 142 GLY B CA 1
ATOM 3331 C C . GLY B 1 144 ? -15.307 -14.219 4.320 1.00 47.55 142 GLY B C 1
ATOM 3332 O O . GLY B 1 144 ? -14.421 -13.377 4.126 1.00 50.79 142 GLY B O 1
ATOM 3333 N N . ARG B 1 145 ? -16.547 -13.896 4.696 1.00 41.66 143 ARG B N 1
ATOM 3334 C CA . ARG B 1 145 ? -16.964 -12.503 4.890 1.00 38.12 143 ARG B CA 1
ATOM 3335 C C . ARG B 1 145 ? -16.895 -12.090 6.367 1.00 40.40 143 ARG B C 1
ATOM 3336 O O . ARG B 1 145 ? -17.679 -12.576 7.184 1.00 42.88 143 ARG B O 1
ATOM 3344 N N . ASN B 1 146 ? -15.965 -11.194 6.698 1.00 39.27 144 ASN B N 1
ATOM 3345 C CA . ASN B 1 146 ? -15.853 -10.651 8.062 1.00 40.21 144 ASN B CA 1
ATOM 3346 C C . ASN B 1 146 ? -16.142 -9.152 8.204 1.00 43.08 144 ASN B C 1
ATOM 3347 O O . ASN B 1 146 ? -15.790 -8.534 9.217 1.00 40.74 144 ASN B O 1
ATOM 3352 N N . GLN B 1 147 ? -16.780 -8.577 7.183 1.00 42.71 145 GLN B N 1
ATOM 3353 C CA . GLN B 1 147 ? -17.300 -7.207 7.249 1.00 39.32 145 GLN B CA 1
ATOM 3354 C C . GLN B 1 147 ? -18.794 -7.192 6.971 1.00 38.44 145 GLN B C 1
ATOM 3355 O O . GLN B 1 147 ? -19.278 -7.935 6.122 1.00 42.26 145 GLN B O 1
ATOM 3361 N N . LEU B 1 148 ? -19.531 -6.363 7.700 1.00 37.09 146 LEU B N 1
ATOM 3362 C CA . LEU B 1 148 ? -20.969 -6.318 7.521 1.00 36.19 146 LEU B CA 1
ATOM 3363 C C . LEU B 1 148 ? -21.472 -4.892 7.445 1.00 39.65 146 LEU B C 1
ATOM 3364 O O . LEU B 1 148 ? -21.349 -4.138 8.414 1.00 41.33 146 LEU B O 1
ATOM 3369 N N . ILE B 1 149 ? -22.024 -4.541 6.281 1.00 34.38 147 ILE B N 1
ATOM 3370 C CA . ILE B 1 149 ? -22.611 -3.236 6.034 1.00 38.23 147 ILE B CA 1
ATOM 3371 C C . ILE B 1 149 ? -23.993 -3.214 6.633 1.00 40.47 147 ILE B C 1
ATOM 3372 O O . ILE B 1 149 ? -24.846 -4.033 6.280 1.00 45.59 147 ILE B O 1
ATOM 3377 N N . ILE B 1 150 ? -24.236 -2.259 7.519 1.00 42.46 148 ILE B N 1
ATOM 3378 C CA . ILE B 1 150 ? -25.520 -2.203 8.201 1.00 38.93 148 ILE B CA 1
ATOM 3379 C C . ILE B 1 150 ? -26.344 -1.014 7.720 1.00 39.72 148 ILE B C 1
ATOM 3380 O O . ILE B 1 150 ? -25.872 0.118 7.708 1.00 39.91 148 ILE B O 1
ATOM 3385 N N . THR B 1 151 ? -27.571 -1.309 7.281 1.00 44.53 149 THR B N 1
ATOM 3386 C CA . THR B 1 151 ? -28.532 -0.316 6.788 1.00 33.62 149 THR B CA 1
ATOM 3387 C C . THR B 1 151 ? -29.949 -0.663 7.307 1.00 39.29 149 THR B C 1
ATOM 3388 O O . THR B 1 151 ? -30.193 -1.789 7.743 1.00 40.66 149 THR B O 1
ATOM 3392 N N . GLY B 1 152 ? -30.868 0.306 7.281 1.00 40.43 150 GLY B N 1
ATOM 3393 C CA . GLY B 1 152 ? -32.277 0.046 7.612 1.00 36.72 150 GLY B CA 1
ATOM 3394 C C . GLY B 1 152 ? -32.780 0.712 8.879 1.00 33.86 150 GLY B C 1
ATOM 3395 O O . GLY B 1 152 ? -32.279 1.754 9.280 1.00 36.10 150 GLY B O 1
ATOM 3396 N N . VAL B 1 153 ? -33.786 0.110 9.506 1.00 38.86 151 VAL B N 1
ATOM 3397 C CA . VAL B 1 153 ? -34.454 0.710 10.675 1.00 41.91 151 VAL B CA 1
ATOM 3398 C C . VAL B 1 153 ? -34.588 -0.343 11.780 1.00 35.87 151 VAL B C 1
ATOM 3399 O O . VAL B 1 153 ? -34.617 -1.539 11.457 1.00 40.76 151 VAL B O 1
ATOM 3403 N N . TYR B 1 154 ? -34.606 0.034 13.072 1.00 37.85 152 TYR B N 1
ATOM 3404 C CA . TYR B 1 154 ? -34.339 1.376 13.594 1.00 35.80 152 TYR B CA 1
ATOM 3405 C C . TYR B 1 154 ? -32.883 1.460 14.049 1.00 36.33 152 TYR B C 1
ATOM 3406 O O . TYR B 1 154 ? -32.405 0.572 14.737 1.00 35.70 152 TYR B O 1
ATOM 3415 N N . ALA B 1 155 ? -32.202 2.539 13.661 1.00 33.33 153 ALA B N 1
ATOM 3416 C CA . ALA B 1 155 ? -30.766 2.705 13.873 1.00 36.14 153 ALA B CA 1
ATOM 3417 C C . ALA B 1 155 ? -30.245 2.328 15.280 1.00 35.62 153 ALA B C 1
ATOM 3418 O O . ALA B 1 155 ? -29.392 1.451 15.411 1.00 39.23 153 ALA B O 1
ATOM 3420 N N . HIS B 1 156 ? -30.752 2.979 16.322 1.00 38.44 154 HIS B N 1
ATOM 3421 C CA . HIS B 1 156 ? -30.249 2.764 17.688 1.00 31.49 154 HIS B CA 1
ATOM 3422 C C . HIS B 1 156 ? -30.728 1.473 18.366 1.00 38.19 154 HIS B C 1
ATOM 3423 O O . HIS B 1 156 ? -30.226 1.116 19.423 1.00 38.38 154 HIS B O 1
ATOM 3430 N N . ILE B 1 157 ? -31.692 0.778 17.764 1.00 35.06 155 ILE B N 1
ATOM 3431 C CA . ILE B 1 157 ? -32.224 -0.439 18.364 1.00 37.41 155 ILE B CA 1
ATOM 3432 C C . ILE B 1 157 ? -31.625 -1.662 17.666 1.00 37.45 155 ILE B C 1
ATOM 3433 O O . ILE B 1 157 ? -30.522 -2.092 18.005 1.00 43.28 155 ILE B O 1
ATOM 3438 N N . GLY B 1 158 ? -32.339 -2.192 16.670 1.00 35.92 156 GLY B N 1
ATOM 3439 C CA . GLY B 1 158 ? -31.871 -3.343 15.899 1.00 34.99 156 GLY B CA 1
ATOM 3440 C C . GLY B 1 158 ? -30.518 -3.194 15.219 1.00 29.50 156 GLY B C 1
ATOM 3441 O O . GLY B 1 158 ? -29.699 -4.086 15.312 1.00 40.06 156 GLY B O 1
ATOM 3442 N N . CYS B 1 159 ? -30.274 -2.070 14.545 1.00 34.11 157 CYS B N 1
ATOM 3443 C CA . CYS B 1 159 ? -29.034 -1.884 13.771 1.00 35.63 157 CYS B CA 1
ATOM 3444 C C . CYS B 1 159 ? -27.818 -1.733 14.667 1.00 35.02 157 CYS B C 1
ATOM 3445 O O . CYS B 1 159 ? -26.782 -2.339 14.404 1.00 45.46 157 CYS B O 1
ATOM 3448 N N . MET B 1 160 ? -27.950 -0.939 15.730 1.00 35.17 158 MET B N 1
ATOM 3449 C CA . MET B 1 160 ? -26.881 -0.759 16.724 1.00 37.05 158 MET B CA 1
ATOM 3450 C C . MET B 1 160 ? -26.530 -2.030 17.509 1.00 38.06 158 MET B C 1
ATOM 3451 O O . MET B 1 160 ? -25.344 -2.293 17.800 1.00 36.05 158 MET B O 1
ATOM 3456 N N . THR B 1 161 ? -27.558 -2.786 17.885 1.00 31.85 159 THR B N 1
ATOM 3457 C CA . THR B 1 161 ? -27.367 -4.081 18.549 1.00 35.95 159 THR B CA 1
ATOM 3458 C C . THR B 1 161 ? -26.699 -5.090 17.633 1.00 36.62 159 THR B C 1
ATOM 3459 O O . THR B 1 161 ? -25.779 -5.7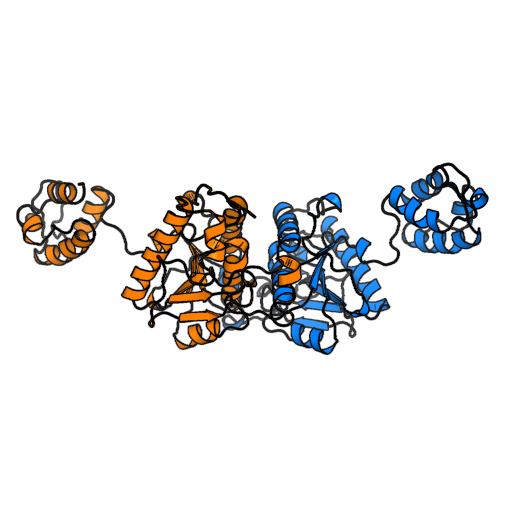82 18.057 1.00 39.38 159 THR B O 1
ATOM 3463 N N . THR B 1 162 ? -27.155 -5.163 16.384 1.00 34.98 160 THR B N 1
ATOM 3464 C CA . THR B 1 162 ? -26.537 -6.032 15.373 1.00 29.93 160 THR B CA 1
ATOM 3465 C C . THR B 1 162 ? -25.047 -5.701 15.154 1.00 36.63 160 THR B C 1
ATOM 3466 O O . THR B 1 162 ? -24.224 -6.616 15.085 1.00 45.03 160 THR B O 1
ATOM 3470 N N . ALA B 1 163 ? -24.713 -4.406 15.080 1.00 35.88 161 ALA B N 1
ATOM 3471 C CA . ALA B 1 163 ? -23.322 -3.917 14.972 1.00 36.05 161 ALA B CA 1
ATOM 3472 C C . ALA B 1 163 ? -22.436 -4.354 16.124 1.00 36.30 161 ALA B C 1
ATOM 3473 O O . ALA B 1 163 ? -21.343 -4.884 15.910 1.00 45.33 161 ALA B O 1
ATOM 3475 N N . THR B 1 164 ? -22.908 -4.121 17.342 1.00 36.82 162 THR B N 1
ATOM 3476 C CA . THR B 1 164 ? -22.224 -4.561 18.556 1.00 39.15 162 THR B CA 1
ATOM 3477 C C . THR B 1 164 ? -22.103 -6.088 18.604 1.00 33.92 162 THR B C 1
ATOM 3478 O O . THR B 1 164 ? -21.033 -6.618 18.914 1.00 37.12 162 THR B O 1
ATOM 3482 N N . ASP B 1 165 ? -23.179 -6.793 18.260 1.00 30.42 163 ASP B N 1
ATOM 3483 C CA . ASP B 1 165 ? -23.141 -8.257 18.240 1.00 36.24 163 ASP B CA 1
ATOM 3484 C C . ASP B 1 165 ? -22.166 -8.792 17.163 1.00 40.65 163 ASP B C 1
ATOM 3485 O O . ASP B 1 165 ? -21.484 -9.792 17.387 1.00 44.94 163 ASP B O 1
ATOM 3490 N N . ALA B 1 166 ? -22.115 -8.123 16.004 1.00 37.65 164 ALA B N 1
ATOM 3491 C CA . ALA B 1 166 ? -21.158 -8.440 14.947 1.00 31.59 164 ALA B CA 1
ATOM 3492 C C . ALA B 1 166 ? -19.721 -8.280 15.442 1.00 36.34 164 ALA B C 1
ATOM 3493 O O . ALA B 1 166 ? -18.897 -9.160 15.266 1.00 36.02 164 ALA B O 1
ATOM 3495 N N . PHE B 1 167 ? -19.439 -7.127 16.040 1.00 36.48 165 PHE B N 1
ATOM 3496 C CA . PHE B 1 167 ? -18.151 -6.795 16.631 1.00 33.27 165 PHE B CA 1
ATOM 3497 C C . PHE B 1 167 ? -17.730 -7.863 17.636 1.00 38.46 165 PHE B C 1
ATOM 3498 O O . PHE B 1 167 ? -16.570 -8.300 17.633 1.00 32.91 165 PHE B O 1
ATOM 3506 N N . MET B 1 168 ? -18.675 -8.306 18.473 1.00 38.95 166 MET B N 1
ATOM 3507 C CA . MET B 1 168 ? -18.391 -9.331 19.481 1.00 36.46 166 MET B CA 1
ATOM 3508 C C . MET B 1 168 ? -18.137 -10.688 18.835 1.00 35.90 166 MET B C 1
ATOM 3509 O O . MET B 1 168 ? -17.364 -11.495 19.345 1.00 36.10 166 MET B O 1
ATOM 3514 N N . ARG B 1 169 ? -18.802 -10.939 17.715 1.00 39.27 167 ARG B N 1
ATOM 3515 C CA . ARG B 1 169 ? -18.601 -12.180 16.956 1.00 37.61 167 ARG B CA 1
ATOM 3516 C C . ARG B 1 169 ? -17.457 -12.088 15.901 1.00 38.78 167 ARG B C 1
ATOM 3517 O O . ARG B 1 169 ? -17.372 -12.930 14.997 1.00 42.01 167 ARG B O 1
ATOM 3525 N N . ASP B 1 170 ? -16.589 -11.074 16.036 1.00 39.29 168 ASP B N 1
ATOM 3526 C CA . ASP B 1 170 ? -15.396 -10.836 15.162 1.00 34.93 168 ASP B CA 1
ATOM 3527 C C . ASP B 1 170 ? -15.727 -10.492 13.704 1.00 33.63 168 ASP B C 1
ATOM 3528 O O . ASP B 1 170 ? -15.019 -10.883 12.780 1.00 41.51 168 ASP B O 1
ATOM 3533 N N . ILE B 1 171 ? -16.820 -9.765 13.519 1.00 37.35 169 ILE B N 1
ATOM 3534 C CA . ILE B 1 171 ? -17.262 -9.258 12.220 1.00 39.53 169 ILE B CA 1
ATOM 3535 C C . ILE B 1 171 ? -17.198 -7.721 12.300 1.00 36.13 169 ILE B C 1
ATOM 3536 O O . ILE B 1 171 ? -17.592 -7.132 13.299 1.00 41.04 169 ILE B O 1
ATOM 3541 N N . LYS B 1 172 ? -16.654 -7.080 11.276 1.00 41.25 170 LYS B N 1
ATOM 3542 C CA . LYS B 1 172 ? -16.477 -5.616 11.280 1.00 38.33 170 LYS B CA 1
ATOM 3543 C C . LYS B 1 172 ? -17.741 -4.916 10.794 1.00 42.15 170 LYS B C 1
ATOM 3544 O O . LYS B 1 172 ? -18.135 -5.080 9.637 1.00 47.88 170 LYS B O 1
ATOM 3550 N N . PRO B 1 173 ? -18.411 -4.168 11.691 1.00 42.02 171 PRO B N 1
ATOM 3551 C CA . PRO B 1 173 ? -19.569 -3.401 11.270 1.00 39.58 171 PRO B CA 1
ATOM 3552 C C . PRO B 1 173 ? -19.170 -2.090 10.573 1.00 38.50 171 PRO B C 1
ATOM 3553 O O . PRO B 1 173 ? -18.261 -1.383 11.020 1.00 41.37 171 PRO B O 1
ATOM 3557 N N . PHE B 1 174 ? -19.838 -1.811 9.463 1.00 34.64 172 PHE B N 1
ATOM 3558 C CA . PHE B 1 174 ? -19.805 -0.518 8.813 1.00 38.85 172 PHE B CA 1
ATOM 3559 C C . PHE B 1 174 ? -21.245 -0.057 8.853 1.00 37.22 172 PHE B C 1
ATOM 3560 O O . PHE B 1 174 ? -22.077 -0.573 8.100 1.00 37.03 172 PHE B O 1
ATOM 3568 N N . MET B 1 175 ? -21.538 0.858 9.787 1.00 43.51 173 MET B N 1
ATOM 3569 C CA . MET B 1 175 ? -22.848 1.510 9.903 1.00 42.42 173 MET B CA 1
ATOM 3570 C C . MET B 1 175 ? -22.957 2.601 8.846 1.00 41.44 173 MET B C 1
ATOM 3571 O O . MET B 1 175 ? -22.085 3.459 8.764 1.00 44.65 173 MET B O 1
ATOM 3576 N N . VAL B 1 176 ? -24.021 2.573 8.043 1.00 44.90 174 VAL B N 1
ATOM 3577 C CA . VAL B 1 176 ? -24.180 3.542 6.954 1.00 38.79 174 VAL B CA 1
ATOM 3578 C C . VAL B 1 176 ? -25.107 4.681 7.349 1.00 37.60 174 VAL B C 1
ATOM 3579 O O . VAL B 1 176 ? -26.334 4.549 7.279 1.00 44.67 174 VAL B O 1
ATOM 3583 N N . ALA B 1 177 ? -24.495 5.790 7.768 1.00 40.08 175 ALA B N 1
ATOM 3584 C CA . ALA B 1 177 ? -25.176 6.977 8.319 1.00 37.55 175 ALA B CA 1
ATOM 3585 C C . ALA B 1 177 ? -26.439 7.433 7.587 1.00 39.96 175 ALA B C 1
ATOM 3586 O O . ALA B 1 177 ? -27.498 7.634 8.211 1.00 39.22 175 ALA B O 1
ATOM 3588 N N . ASP B 1 178 ? -26.330 7.599 6.271 1.00 35.28 176 ASP B N 1
ATOM 3589 C CA . ASP B 1 178 ? -27.453 8.090 5.490 1.00 38.84 176 ASP B CA 1
ATOM 3590 C C . ASP B 1 178 ? -28.312 6.962 4.876 1.00 38.72 176 ASP B C 1
ATOM 3591 O O . ASP B 1 178 ? -29.224 7.212 4.080 1.00 36.67 176 ASP B O 1
ATOM 3596 N N . ALA B 1 179 ? -28.030 5.728 5.281 1.00 39.06 177 ALA B N 1
ATOM 3597 C CA . ALA B 1 179 ? -28.827 4.571 4.889 1.00 36.11 177 ALA B CA 1
ATOM 3598 C C . ALA B 1 179 ? -29.562 3.941 6.093 1.00 35.49 177 ALA B C 1
ATOM 3599 O O . ALA B 1 179 ? -29.995 2.776 6.047 1.00 37.41 177 ALA B O 1
ATOM 3601 N N . LEU B 1 180 ? -29.674 4.720 7.172 1.00 33.80 178 LEU B N 1
ATOM 3602 C CA . LEU B 1 180 ? -30.414 4.341 8.374 1.00 32.45 178 LEU B CA 1
ATOM 3603 C C . LEU B 1 180 ? -31.511 5.375 8.625 1.00 34.18 178 LEU B C 1
ATOM 3604 O O . LEU B 1 180 ? -31.428 6.513 8.154 1.00 37.87 178 LEU B O 1
ATOM 3609 N N . ALA B 1 181 ? -32.549 4.965 9.337 1.00 30.86 179 ALA B N 1
ATOM 3610 C CA . ALA B 1 181 ? -33.494 5.899 9.932 1.00 35.01 179 ALA B CA 1
ATOM 3611 C C . ALA B 1 181 ? -33.802 5.427 11.356 1.00 33.33 179 ALA B C 1
ATOM 3612 O O . ALA B 1 181 ? -33.518 4.273 11.712 1.00 36.27 179 ALA B O 1
ATOM 3614 N N . ASP B 1 182 ? -34.367 6.321 12.164 1.00 28.78 180 ASP B N 1
ATOM 3615 C CA . ASP B 1 182 ? -34.575 6.050 13.586 1.00 32.01 180 ASP B CA 1
ATOM 3616 C C . ASP B 1 182 ? -35.823 6.776 14.071 1.00 32.68 180 ASP B C 1
ATOM 3617 O O . ASP B 1 182 ? -36.439 7.502 13.291 1.00 34.13 180 ASP B O 1
ATOM 3622 N N . PHE B 1 183 ? -36.185 6.576 15.341 1.00 31.35 181 PHE B N 1
ATOM 3623 C CA . PHE B 1 183 ? -37.366 7.231 15.963 1.00 37.92 181 PHE B CA 1
ATOM 3624 C C . PHE B 1 183 ? -37.251 8.771 15.973 1.00 36.55 181 PHE B C 1
ATOM 3625 O O . PHE B 1 183 ? -38.254 9.497 15.934 1.00 36.67 181 PHE B O 1
ATOM 3633 N N . SER B 1 184 ? -36.010 9.240 16.072 1.00 31.31 182 SER B N 1
ATOM 3634 C CA . SER B 1 184 ? -35.675 10.634 16.201 1.00 25.15 182 SER B CA 1
ATOM 3635 C C . SER B 1 184 ? -34.253 10.809 15.716 1.00 28.45 182 SER B C 1
ATOM 3636 O O . SER B 1 184 ? -33.490 9.842 15.663 1.00 29.51 182 SER B O 1
ATOM 3639 N N . ARG B 1 185 ? -33.900 12.049 15.388 1.00 30.64 183 ARG B N 1
ATOM 3640 C CA . ARG B 1 185 ? -32.558 12.413 14.964 1.00 32.36 183 ARG B CA 1
ATOM 3641 C C . ARG B 1 185 ? -31.518 12.207 16.073 1.00 32.43 183 ARG B C 1
ATOM 3642 O O . ARG B 1 185 ? -30.399 11.796 15.788 1.00 31.49 183 ARG B O 1
ATOM 3650 N N . ASP B 1 186 ? -31.880 12.497 17.325 1.00 37.55 184 ASP B N 1
ATOM 3651 C CA . ASP B 1 186 ? -30.946 12.336 18.447 1.00 32.09 184 ASP B CA 1
ATOM 3652 C C . ASP B 1 186 ? -30.536 10.885 18.633 1.00 37.50 184 ASP B C 1
ATOM 3653 O O . ASP B 1 186 ? -29.353 10.585 18.825 1.00 37.23 184 ASP B O 1
ATOM 3658 N N . GLU B 1 187 ? -31.519 9.988 18.572 1.00 39.39 185 GLU B N 1
ATOM 3659 C CA . GLU B 1 187 ? -31.265 8.548 18.699 1.00 37.17 185 GLU B CA 1
ATOM 3660 C C . GLU B 1 187 ? -30.479 7.997 17.504 1.00 37.20 185 GLU B C 1
ATOM 3661 O O . GLU B 1 187 ? -29.603 7.144 17.675 1.00 37.26 185 GLU B O 1
ATOM 3667 N N . HIS B 1 188 ? -30.788 8.502 16.304 1.00 35.94 186 HIS B N 1
ATOM 3668 C CA . HIS B 1 188 ? -29.983 8.242 15.114 1.00 33.71 186 HIS B CA 1
ATOM 3669 C C . HIS B 1 188 ? -28.523 8.667 15.311 1.00 32.64 186 HIS B C 1
ATOM 3670 O O . HIS B 1 188 ? -27.611 7.882 15.083 1.00 34.31 186 HIS B O 1
ATOM 3677 N N . LEU B 1 189 ? -28.311 9.917 15.715 1.00 31.50 187 LEU B N 1
ATOM 3678 C CA . LEU B 1 189 ? -26.963 10.434 15.902 1.00 33.55 187 LEU B CA 1
ATOM 3679 C C . LEU B 1 189 ? -26.208 9.743 17.036 1.00 34.60 187 LEU B C 1
ATOM 3680 O O . LEU B 1 189 ? -25.010 9.489 16.915 1.00 35.76 187 LEU B O 1
ATOM 3685 N N . MET B 1 190 ? -26.904 9.428 18.124 1.00 35.81 188 MET B N 1
ATOM 3686 C CA . MET B 1 190 ? -26.291 8.708 19.244 1.00 37.29 188 MET B CA 1
ATOM 3687 C C . MET B 1 190 ? -25.751 7.346 18.797 1.00 36.50 188 MET B C 1
ATOM 3688 O O . MET B 1 190 ? -24.632 6.962 19.178 1.00 36.28 188 MET B O 1
ATOM 3693 N N . SER B 1 191 ? -26.541 6.622 18.000 1.00 35.21 189 SER B N 1
ATOM 3694 C CA . SER B 1 191 ? -26.107 5.328 17.456 1.00 33.95 189 SER B CA 1
ATOM 3695 C C . SER B 1 191 ? -24.822 5.441 16.621 1.00 37.50 189 SER B C 1
ATOM 3696 O O . SER B 1 191 ? -24.001 4.529 16.632 1.00 36.34 189 SER B O 1
ATOM 3699 N N . LEU B 1 192 ? -24.635 6.564 15.918 1.00 37.61 190 LEU B N 1
ATOM 3700 C CA . LEU B 1 192 ? -23.388 6.786 15.182 1.00 34.12 190 LEU B CA 1
ATOM 3701 C C . LEU B 1 192 ? -22.192 6.963 16.127 1.00 37.29 190 LEU B C 1
ATOM 3702 O O . LEU B 1 192 ? -21.144 6.345 15.931 1.00 40.97 190 LEU B O 1
ATOM 3707 N N . LYS B 1 193 ? -22.362 7.791 17.155 1.00 33.88 191 LYS B N 1
ATOM 3708 C CA . LYS B 1 193 ? -21.357 7.984 18.202 1.00 33.78 191 LYS B CA 1
ATOM 3709 C C . LYS B 1 193 ? -21.001 6.679 18.940 1.00 35.28 191 LYS B C 1
ATOM 3710 O O . LYS B 1 193 ? -19.814 6.384 19.230 1.00 36.28 191 LYS B O 1
ATOM 3716 N N . TYR B 1 194 ? -22.032 5.903 19.231 1.00 33.98 192 TYR B N 1
ATOM 3717 C CA . TYR B 1 194 ? -21.863 4.608 19.876 1.00 35.97 192 TYR B CA 1
ATOM 3718 C C . TYR B 1 194 ? -21.003 3.655 19.048 1.00 35.10 192 TYR B C 1
ATOM 3719 O O . TYR B 1 194 ? -19.971 3.201 19.512 1.00 34.82 192 TYR B O 1
ATOM 3728 N N . VAL B 1 195 ? -21.420 3.356 17.822 1.00 35.92 193 VAL B N 1
ATOM 3729 C CA . VAL B 1 195 ? -20.608 2.518 16.952 1.00 33.25 193 VAL B CA 1
ATOM 3730 C C . VAL B 1 195 ? -19.170 3.080 16.787 1.00 35.53 193 VAL B C 1
ATOM 3731 O O . VAL B 1 195 ? -18.186 2.357 16.953 1.00 41.34 193 VAL B O 1
ATOM 3735 N N . ALA B 1 196 ? -19.063 4.377 16.515 1.00 37.89 194 ALA B N 1
ATOM 3736 C CA . ALA B 1 196 ? -17.780 5.050 16.270 1.00 35.11 194 ALA B CA 1
ATOM 3737 C C . ALA B 1 196 ? -16.729 4.866 17.381 1.00 32.72 194 ALA B C 1
ATOM 3738 O O . ALA B 1 196 ? -15.536 4.716 17.107 1.00 32.39 194 ALA B O 1
ATOM 3740 N N . GLY B 1 197 ? -17.184 4.876 18.628 1.00 34.90 195 GLY B N 1
ATOM 3741 C CA . GLY B 1 197 ? -16.311 4.701 19.762 1.00 35.64 195 GLY B CA 1
ATOM 3742 C C . GLY B 1 197 ? -16.340 3.340 20.424 1.00 39.05 195 GLY B C 1
ATOM 3743 O O . GLY B 1 197 ? -15.505 3.080 21.285 1.00 41.54 195 GLY B O 1
ATOM 3744 N N . ARG B 1 198 ? -17.281 2.471 20.030 1.00 39.00 196 ARG B N 1
ATOM 3745 C CA . ARG B 1 198 ? -17.517 1.210 20.743 1.00 37.28 196 ARG B CA 1
ATOM 3746 C C . ARG B 1 198 ? -17.474 -0.083 19.915 1.00 37.26 196 ARG B C 1
ATOM 3747 O O . ARG B 1 198 ? -17.135 -1.146 20.446 1.00 37.81 196 ARG B O 1
ATOM 3755 N N . SER B 1 199 ? -17.792 -0.015 18.629 1.00 33.93 197 SER B N 1
ATOM 3756 C CA . SER B 1 199 ? -18.059 -1.258 17.892 1.00 42.11 197 SER B CA 1
ATOM 3757 C C . SER B 1 199 ? -17.678 -1.311 16.404 1.00 37.05 197 SER B C 1
ATOM 3758 O O . SER B 1 199 ? -17.562 -2.401 15.843 1.00 39.58 197 SER B O 1
ATOM 3761 N N . GLY B 1 200 ? -17.485 -0.174 15.750 1.00 38.14 198 GLY B N 1
ATOM 3762 C CA . GLY B 1 200 ? -17.086 -0.246 14.342 1.00 38.49 198 GLY B CA 1
ATOM 3763 C C . GLY B 1 200 ? -16.921 1.032 13.554 1.00 42.10 198 GLY B C 1
ATOM 3764 O O . GLY B 1 200 ? -16.674 2.103 14.123 1.00 38.44 198 GLY B O 1
ATOM 3765 N N . ARG B 1 201 ? -17.024 0.900 12.227 1.00 41.68 199 ARG B N 1
ATOM 3766 C CA . ARG B 1 201 ? -16.925 2.052 11.314 1.00 40.23 199 ARG B CA 1
ATOM 3767 C C . ARG B 1 201 ? -18.304 2.671 11.040 1.00 39.38 199 ARG B C 1
ATOM 3768 O O . ARG B 1 201 ? -19.303 1.968 10.930 1.00 38.65 199 ARG B O 1
ATOM 3776 N N . VAL B 1 202 ? -18.346 3.995 10.974 1.00 42.91 200 VAL B N 1
ATOM 3777 C CA . VAL B 1 202 ? -19.533 4.712 10.526 1.00 40.39 200 VAL B CA 1
ATOM 3778 C C . VAL B 1 202 ? -19.137 5.446 9.259 1.00 38.77 200 VAL B C 1
ATOM 3779 O O . VAL B 1 202 ? -18.121 6.144 9.241 1.00 38.38 200 VAL B O 1
ATOM 3783 N N . VAL B 1 203 ? -19.930 5.265 8.203 1.00 38.47 201 VAL B N 1
ATOM 3784 C CA . VAL B 1 203 ? -19.623 5.811 6.870 1.00 35.78 201 VAL B CA 1
ATOM 3785 C C . VAL B 1 203 ? -20.869 6.365 6.179 1.00 38.46 201 VAL B C 1
ATOM 3786 O O . VAL B 1 203 ? -21.996 6.090 6.610 1.00 38.12 201 VAL B O 1
ATOM 3790 N N . MET B 1 204 ? -20.647 7.173 5.136 1.00 35.54 202 MET B N 1
ATOM 3791 C CA . MET B 1 204 ? -21.702 7.636 4.241 1.00 37.48 202 MET B CA 1
ATOM 3792 C C . MET B 1 204 ? -21.828 6.665 3.079 1.00 36.59 202 MET B C 1
ATOM 3793 O O . MET B 1 204 ? -20.820 6.102 2.633 1.00 35.24 202 MET B O 1
ATOM 3798 N N . THR B 1 205 ? -23.057 6.495 2.580 1.00 39.34 203 THR B N 1
ATOM 3799 C CA . THR B 1 205 ? -23.317 5.722 1.356 1.00 40.37 203 THR B CA 1
ATOM 3800 C C . THR B 1 205 ? -22.212 5.913 0.304 1.00 37.20 203 THR B C 1
ATOM 3801 O O . THR B 1 205 ? -21.584 4.937 -0.108 1.00 39.74 203 THR B O 1
ATOM 3805 N N . GLU B 1 206 ? -21.933 7.166 -0.057 1.00 40.08 204 GLU B N 1
ATOM 3806 C CA . GLU B 1 206 ? -20.944 7.506 -1.094 1.00 42.45 204 GLU B CA 1
ATOM 3807 C C . GLU B 1 206 ? -19.534 6.941 -0.871 1.00 44.65 204 GLU B C 1
ATOM 3808 O O . GLU B 1 206 ? -18.790 6.724 -1.833 1.00 41.53 204 GLU B O 1
ATOM 3814 N N . GLU B 1 207 ? -19.165 6.701 0.385 1.00 46.80 205 GLU B N 1
ATOM 3815 C CA . GLU B 1 207 ? -17.822 6.204 0.695 1.00 48.31 205 GLU B CA 1
ATOM 3816 C C . GLU B 1 207 ? -17.647 4.724 0.319 1.00 47.73 205 GLU B C 1
ATOM 3817 O O . GLU B 1 207 ? -16.525 4.237 0.160 1.00 44.70 205 GLU B O 1
ATOM 3823 N N . LEU B 1 208 ? -18.760 4.010 0.198 1.00 44.78 206 LEU B N 1
ATOM 3824 C CA . LEU B 1 208 ? -18.708 2.582 -0.078 1.00 43.93 206 LEU B CA 1
ATOM 3825 C C . LEU B 1 208 ? -18.840 2.304 -1.563 1.00 42.06 206 LEU B C 1
ATOM 3826 O O . LEU B 1 208 ? -18.375 1.270 -2.045 1.00 43.60 206 LEU B O 1
ATOM 3831 N N . LEU B 1 209 ? -19.487 3.232 -2.269 1.00 40.48 207 LEU B N 1
ATOM 3832 C CA . LEU B 1 209 ? -19.703 3.142 -3.711 1.00 39.55 207 LEU B CA 1
ATOM 3833 C C . LEU B 1 209 ? -18.464 3.633 -4.460 1.00 43.60 207 LEU B C 1
ATOM 3834 O O . LEU B 1 209 ? -17.749 4.509 -3.959 1.00 43.96 207 LEU B O 1
ATOM 3839 N N . PRO B 1 210 ? -18.211 3.083 -5.675 1.00 47.98 208 PRO B N 1
ATOM 3840 C CA . PRO B 1 210 ? -17.093 3.540 -6.504 1.00 47.13 208 PRO B CA 1
ATOM 3841 C C . PRO B 1 210 ? -17.094 5.067 -6.698 1.00 52.17 208 PRO B C 1
ATOM 3842 O O . PRO B 1 210 ? -18.173 5.691 -6.765 1.00 45.72 208 PRO B O 1
ATOM 3846 N N . ALA B 1 211 ? -15.895 5.648 -6.792 1.00 52.76 209 ALA B N 1
ATOM 3847 C CA . ALA B 1 211 ? -15.728 7.083 -7.018 1.00 54.47 209 ALA B CA 1
ATOM 3848 C C . ALA B 1 211 ? -16.642 7.560 -8.138 1.00 56.69 209 ALA B C 1
ATOM 3849 O O . ALA B 1 211 ? -16.698 6.928 -9.204 1.00 52.03 209 ALA B O 1
ATOM 3851 N N . PRO B 1 212 ? -17.378 8.665 -7.891 1.00 59.62 210 PRO B N 1
ATOM 3852 C CA . PRO B 1 212 ? -18.277 9.259 -8.890 1.00 59.65 210 PRO B CA 1
ATOM 3853 C C . PRO B 1 212 ? -17.513 10.040 -9.958 1.00 59.20 210 PRO B C 1
ATOM 3854 O O . PRO B 1 212 ? -16.325 10.345 -9.779 1.00 60.54 210 PRO B O 1
ATOM 3858 N N . ILE B 1 213 ? -18.207 10.347 -11.059 1.00 57.69 211 ILE B N 1
ATOM 3859 C CA . ILE B 1 213 ? -17.711 11.239 -12.107 1.00 53.40 211 ILE B CA 1
ATOM 3860 C C . ILE B 1 213 ? -17.001 12.465 -11.508 1.00 51.33 211 ILE B C 1
ATOM 3861 O O . ILE B 1 213 ? -17.553 13.122 -10.609 1.00 50.13 211 ILE B O 1
ATOM 3866 N N . PRO B 1 214 ? -15.770 12.766 -11.995 1.00 50.03 212 PRO B N 1
ATOM 3867 C CA . PRO B 1 214 ? -14.936 13.881 -11.498 1.00 43.80 212 PRO B CA 1
ATOM 3868 C C . PRO B 1 214 ? -15.764 15.128 -11.158 1.00 41.49 212 PRO B C 1
ATOM 3869 O O . PRO B 1 214 ? -16.601 15.693 -12.155 1.00 42.70 212 PRO B O 1
ATOM 3873 N N . ALA B 1 215 ? -15.811 15.368 -9.748 1.00 40.28 213 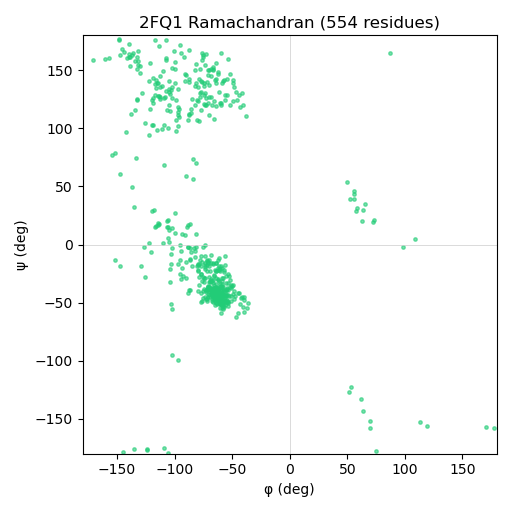ALA B N 1
ATOM 3874 C CA . ALA B 1 215 ? -16.680 16.393 -9.176 1.00 46.30 213 ALA B CA 1
ATOM 3875 C C . ALA B 1 215 ? -16.275 17.816 -9.565 1.00 48.23 213 ALA B C 1
ATOM 3876 O O . ALA B 1 215 ? -17.059 18.765 -9.420 1.00 49.22 213 ALA B O 1
ATOM 3878 N N . SER B 1 216 ? -15.039 17.949 -10.043 1.00 48.71 214 SER B N 1
ATOM 3879 C CA . SER B 1 216 ? -14.443 19.238 -10.395 1.00 46.33 214 SER B CA 1
ATOM 3880 C C . SER B 1 216 ? -13.570 19.023 -11.628 1.00 49.11 214 SER B C 1
ATOM 3881 O O . SER B 1 216 ? -13.280 17.866 -11.984 1.00 47.86 214 SER B O 1
ATOM 3883 N N . LYS B 1 217 ? -13.173 20.123 -12.280 1.00 47.90 215 LYS B N 1
ATOM 3884 C CA . LYS B 1 217 ? -12.238 20.078 -13.411 1.00 46.05 215 LYS B CA 1
ATOM 3885 C C . LYS B 1 217 ? -10.828 19.792 -12.901 1.00 46.62 215 LYS B C 1
ATOM 3886 O O . LYS B 1 217 ? -10.002 19.202 -13.615 1.00 53.62 215 LYS B O 1
ATOM 3892 N N . ALA B 1 218 ? -10.572 20.212 -11.663 1.00 41.77 216 ALA B N 1
ATOM 3893 C CA . ALA B 1 218 ? -9.329 19.921 -10.963 1.00 46.56 216 ALA B CA 1
ATOM 3894 C C . ALA B 1 218 ? -9.248 18.425 -10.657 1.00 54.79 216 ALA B C 1
ATOM 3895 O O . ALA B 1 218 ? -8.175 17.817 -10.778 1.00 58.17 216 ALA B O 1
ATOM 3897 N N . ALA B 1 219 ? -10.389 17.841 -10.271 1.00 55.70 217 ALA B N 1
ATOM 3898 C CA . ALA B 1 219 ? -10.517 16.394 -10.090 1.00 58.17 217 ALA B CA 1
ATOM 3899 C C . ALA B 1 219 ? -10.307 15.635 -11.406 1.00 57.74 217 ALA B C 1
ATOM 3900 O O . ALA B 1 219 ? -9.647 14.596 -11.422 1.00 61.57 217 ALA B O 1
ATOM 3902 N N . LEU B 1 220 ? -10.860 16.162 -12.499 1.00 55.28 218 LEU B N 1
ATOM 3903 C CA . LEU B 1 220 ? -10.625 15.615 -13.843 1.00 51.68 218 LEU B CA 1
ATOM 3904 C C . LEU B 1 220 ? -9.143 15.666 -14.241 1.00 54.39 218 LEU B C 1
ATOM 3905 O O . LEU B 1 220 ? -8.586 14.657 -14.659 1.00 59.92 218 LEU B O 1
ATOM 3910 N N . ARG B 1 221 ? -8.511 16.832 -14.099 1.00 52.47 219 ARG B N 1
ATOM 3911 C CA . ARG B 1 221 ? -7.074 16.989 -14.365 1.00 49.82 219 ARG B CA 1
ATOM 3912 C C . ARG B 1 221 ? -6.195 15.997 -13.574 1.00 51.13 219 ARG B C 1
ATOM 3913 O O . ARG B 1 221 ? -5.198 15.489 -14.099 1.00 52.24 219 ARG B O 1
ATOM 3921 N N . GLU B 1 222 ? -6.575 15.714 -12.328 1.00 49.26 220 GLU B N 1
ATOM 3922 C CA . GLU B 1 222 ? -5.826 14.776 -11.491 1.00 51.31 220 GLU B CA 1
ATOM 3923 C C . GLU B 1 222 ? -5.975 13.328 -11.974 1.00 52.00 220 GLU B C 1
ATOM 3924 O O . GLU B 1 222 ? -5.043 12.523 -11.846 1.00 50.03 220 GLU B O 1
ATOM 3926 N N . VAL B 1 223 ? -7.142 13.003 -12.532 1.00 50.69 221 VAL B N 1
ATOM 3927 C CA . VAL B 1 223 ? -7.359 11.701 -13.171 1.00 51.31 221 VAL B CA 1
ATOM 3928 C C . VAL B 1 223 ? -6.410 11.551 -14.363 1.00 54.48 221 VAL B C 1
ATOM 3929 O O . VAL B 1 223 ? -5.835 10.481 -14.583 1.00 62.50 221 VAL B O 1
ATOM 3933 N N . ILE B 1 224 ? -6.213 12.641 -15.096 1.00 51.80 222 ILE B N 1
ATOM 3934 C CA . ILE B 1 224 ? -5.553 12.587 -16.396 1.00 53.11 222 ILE B CA 1
ATOM 3935 C C . ILE B 1 224 ? -4.024 12.723 -16.367 1.00 52.80 222 ILE B C 1
ATOM 3936 O O . ILE B 1 224 ? -3.332 11.998 -17.073 1.00 58.31 222 ILE B O 1
ATOM 3941 N N . LEU B 1 225 ? -3.499 13.627 -15.551 1.00 50.90 223 LEU B N 1
ATOM 3942 C CA . LEU B 1 225 ? -2.059 13.893 -15.554 1.00 54.74 223 LEU B CA 1
ATOM 3943 C C . LEU B 1 225 ? -1.135 12.650 -15.499 1.00 55.81 223 LEU B C 1
ATOM 3944 O O . LEU B 1 225 ? -0.170 12.595 -16.257 1.00 54.23 223 LEU B O 1
ATOM 3949 N N . PRO B 1 226 ? -1.405 11.669 -14.596 1.00 59.70 224 PRO B N 1
ATOM 3950 C CA . PRO B 1 226 ? -0.591 10.431 -14.586 1.00 58.10 224 PRO B CA 1
ATOM 3951 C C . PRO B 1 226 ? -0.639 9.577 -15.863 1.00 56.74 224 PRO B C 1
ATOM 3952 O O . PRO B 1 226 ? 0.192 8.678 -16.033 1.00 54.10 224 PRO B O 1
ATOM 3956 N N . LEU B 1 227 ? -1.598 9.857 -16.744 1.00 54.06 225 LEU B N 1
ATOM 3957 C CA . LEU B 1 227 ? -1.713 9.157 -18.024 1.00 52.80 225 LEU B CA 1
ATOM 3958 C C . LEU B 1 227 ? -0.863 9.803 -19.127 1.00 53.00 225 LEU B C 1
ATOM 3959 O O . LEU B 1 227 ? -0.801 9.291 -20.253 1.00 52.01 225 LEU B O 1
ATOM 3964 N N . LEU B 1 228 ? -0.204 10.913 -18.785 1.00 51.21 226 LEU B N 1
ATOM 3965 C CA . LEU B 1 228 ? 0.604 11.694 -19.731 1.00 50.45 226 LEU B CA 1
ATOM 3966 C C . LEU B 1 228 ? 2.103 11.434 -19.571 1.00 51.98 226 LEU B C 1
ATOM 3967 O O . LEU B 1 228 ? 2.560 11.083 -18.488 1.00 52.44 226 LEU B O 1
ATOM 3972 N N . ASP B 1 229 ? 2.855 11.595 -20.660 1.00 57.61 227 ASP B N 1
ATOM 3973 C CA . ASP B 1 229 ? 4.291 11.309 -20.675 1.00 62.06 227 ASP B CA 1
ATOM 3974 C C . ASP B 1 229 ? 5.114 12.589 -20.642 1.00 68.45 227 ASP B C 1
ATOM 3975 O O . ASP B 1 229 ? 6.213 12.611 -20.074 1.00 65.00 227 ASP B O 1
ATOM 3977 N N . GLU B 1 230 ? 4.570 13.651 -21.242 1.00 74.90 228 GLU B N 1
ATOM 3978 C CA . GLU B 1 230 ? 5.259 14.943 -21.326 1.00 77.94 228 GLU B CA 1
ATOM 3979 C C . GLU B 1 230 ? 5.707 15.467 -19.978 1.00 78.69 228 GLU B C 1
ATOM 3980 O O . GLU B 1 230 ? 4.921 15.541 -19.028 1.00 79.38 228 GLU B O 1
ATOM 3986 N N . SER B 1 231 ? 6.986 15.826 -19.922 1.00 79.63 229 SER B N 1
ATOM 3987 C CA . SER B 1 231 ? 7.589 16.478 -18.771 1.00 80.16 229 SER B CA 1
ATOM 3988 C C . SER B 1 231 ? 6.660 17.550 -18.174 1.00 80.96 229 SER B C 1
ATOM 3989 O O . SER B 1 231 ? 6.474 17.603 -16.949 1.00 80.50 229 SER B O 1
ATOM 3992 N N . ASP B 1 232 ? 6.057 18.371 -19.040 1.00 75.79 230 ASP B N 1
ATOM 3993 C CA . ASP B 1 232 ? 5.242 19.509 -18.597 1.00 70.26 230 ASP B CA 1
ATOM 3994 C C . ASP B 1 232 ? 3.734 19.277 -18.596 1.00 62.91 230 ASP B C 1
ATOM 3995 O O . ASP B 1 232 ? 3.219 18.415 -19.301 1.00 64.67 230 ASP B O 1
ATOM 4000 N N . GLU B 1 233 ? 3.042 20.063 -17.779 1.00 57.90 231 GLU B N 1
ATOM 4001 C CA . GLU B 1 233 ? 1.604 19.948 -17.576 1.00 54.66 231 GLU B CA 1
ATOM 4002 C C . GLU B 1 233 ? 0.841 20.681 -18.687 1.00 54.71 231 GLU B C 1
ATOM 4003 O O . GLU B 1 233 ? 1.229 21.786 -19.068 1.00 58.51 231 GLU B O 1
ATOM 4009 N N . PRO B 1 234 ? -0.236 20.068 -19.231 1.00 54.87 232 PRO B N 1
ATOM 4010 C CA . PRO B 1 234 ? -0.958 20.762 -20.303 1.00 53.71 232 PRO B CA 1
ATOM 4011 C C . PRO B 1 234 ? -1.841 21.905 -19.774 1.00 56.11 232 PRO B C 1
ATOM 4012 O O . PRO B 1 234 ? -2.186 21.929 -18.587 1.00 57.38 232 PRO B O 1
ATOM 4016 N N . PHE B 1 235 ? -2.179 22.849 -20.649 1.00 52.86 233 PHE B N 1
ATOM 4017 C CA . PHE B 1 235 ? -3.281 23.755 -20.385 1.00 47.94 233 PHE B CA 1
ATOM 4018 C C . PHE B 1 235 ? -4.571 22.954 -20.540 1.00 43.85 233 PHE B C 1
ATOM 4019 O O . PHE B 1 235 ? -4.567 21.878 -21.122 1.00 42.96 233 PHE B O 1
ATOM 4027 N N . ASP B 1 236 ? -5.679 23.478 -20.034 1.00 41.07 234 ASP B N 1
ATOM 4028 C CA . ASP B 1 236 ? -6.972 22.816 -20.220 1.00 40.51 234 ASP B CA 1
ATOM 4029 C C . ASP B 1 236 ? -7.421 22.744 -21.701 1.00 42.09 234 ASP B C 1
ATOM 4030 O O . ASP B 1 236 ? -8.317 21.977 -22.024 1.00 45.84 234 ASP B O 1
ATOM 4035 N N . ASP B 1 237 ? -6.807 23.543 -22.582 1.00 46.55 235 ASP B N 1
ATOM 4036 C CA . ASP B 1 237 ? -7.164 23.548 -24.008 1.00 45.38 235 ASP B CA 1
ATOM 4037 C C . ASP B 1 237 ? -6.136 22.868 -24.908 1.00 46.39 235 ASP B C 1
ATOM 4038 O O . ASP B 1 237 ? -6.256 22.903 -26.152 1.00 48.80 235 ASP B O 1
ATOM 4043 N N . ASP B 1 238 ? -5.124 22.262 -24.288 1.00 45.56 236 ASP B N 1
ATOM 4044 C CA . ASP B 1 238 ? -4.090 21.554 -25.027 1.00 46.38 236 ASP B CA 1
ATOM 4045 C C . ASP B 1 238 ? -4.612 20.187 -25.449 1.00 52.04 236 ASP B C 1
ATOM 4046 O O . ASP B 1 238 ? -5.344 19.529 -24.716 1.00 45.70 236 ASP B O 1
ATOM 4051 N N . ASN B 1 239 ? -4.219 19.781 -26.650 1.00 55.03 237 ASN B N 1
ATOM 4052 C CA . ASN B 1 239 ? -4.462 18.445 -27.144 1.00 49.13 237 ASN B CA 1
ATOM 4053 C C . ASN B 1 239 ? -3.702 17.431 -26.284 1.00 52.00 237 ASN B C 1
ATOM 4054 O O . ASN B 1 239 ? -2.470 17.488 -26.171 1.00 53.54 237 ASN B O 1
ATOM 4059 N N . LEU B 1 240 ? -4.456 16.529 -25.655 1.00 45.44 238 LEU B N 1
ATOM 4060 C CA . LEU B 1 240 ? -3.922 15.624 -24.645 1.00 48.03 238 LEU B CA 1
ATOM 4061 C C . LEU B 1 240 ? -3.131 14.473 -25.236 1.00 48.41 238 LEU B C 1
ATOM 4062 O O . LEU B 1 240 ? -2.354 13.841 -24.524 1.00 46.20 238 LEU B O 1
ATOM 4067 N N . ILE B 1 241 ? -3.337 14.217 -26.532 1.00 47.80 239 ILE B N 1
ATOM 4068 C CA . ILE B 1 241 ? -2.616 13.175 -27.267 1.00 44.33 239 ILE B CA 1
ATOM 4069 C C . ILE B 1 241 ? -1.198 13.648 -27.652 1.00 43.38 239 ILE B C 1
ATOM 4070 O O . ILE B 1 241 ? -0.247 12.860 -27.649 1.00 44.50 239 ILE B O 1
ATOM 4075 N N . ASP B 1 242 ? -1.083 14.943 -27.954 1.00 48.09 240 ASP B N 1
ATOM 4076 C CA . ASP B 1 242 ? 0.186 15.677 -28.029 1.00 47.85 240 ASP B CA 1
ATOM 4077 C C . ASP B 1 242 ? 1.039 15.522 -26.765 1.00 49.42 240 ASP B C 1
ATOM 4078 O O . ASP B 1 242 ? 2.265 15.643 -26.825 1.00 47.71 240 ASP B O 1
ATOM 4083 N N . TYR B 1 243 ? 0.374 15.281 -25.630 1.00 48.29 241 TYR B N 1
ATOM 4084 C CA . TYR B 1 243 ? 1.020 15.221 -24.316 1.00 43.00 241 TYR B CA 1
ATOM 4085 C C . TYR B 1 243 ? 1.387 13.822 -23.857 1.00 47.87 241 TYR B C 1
ATOM 4086 O O . TYR B 1 243 ? 1.953 13.631 -22.766 1.00 44.30 241 TYR B O 1
ATOM 4095 N N . GLY B 1 244 ? 1.073 12.848 -24.708 1.00 46.23 242 GLY B N 1
ATOM 4096 C CA . GLY B 1 244 ? 1.462 11.473 -24.483 1.00 45.37 242 GLY B CA 1
ATOM 4097 C C . GLY B 1 244 ? 0.319 10.554 -24.125 1.00 47.71 242 GLY B C 1
ATOM 4098 O O . GLY B 1 244 ? 0.546 9.377 -23.836 1.00 54.36 242 GLY B O 1
ATOM 4099 N N . LEU B 1 245 ? -0.909 11.067 -24.145 1.00 46.88 243 LEU B N 1
ATOM 4100 C CA . LEU B 1 245 ? -2.057 10.211 -23.875 1.00 46.50 243 LEU B CA 1
ATOM 4101 C C . LEU B 1 245 ? -2.201 9.213 -25.006 1.00 51.54 243 LEU B C 1
ATOM 4102 O O . LEU B 1 245 ? -2.327 9.593 -26.180 1.00 51.95 243 LEU B O 1
ATOM 4107 N N . ASP B 1 246 ? -2.118 7.936 -24.639 1.00 51.63 244 ASP B N 1
ATOM 4108 C CA . ASP B 1 246 ? -2.369 6.836 -25.548 1.00 47.70 244 ASP B CA 1
ATOM 4109 C C . ASP B 1 246 ? -3.874 6.789 -25.751 1.00 46.41 244 ASP B C 1
ATOM 4110 O O . ASP B 1 246 ? -4.619 6.653 -24.785 1.00 43.31 244 ASP B O 1
ATOM 4115 N N . SER B 1 247 ? -4.306 6.929 -27.003 1.00 45.03 245 SER B N 1
ATOM 4116 C CA . SER B 1 247 ? -5.729 6.981 -27.382 1.00 53.29 245 SER B CA 1
ATOM 4117 C C . SER B 1 247 ? -6.627 5.866 -26.819 1.00 52.35 245 SER B C 1
ATOM 4118 O O . SER B 1 247 ? -7.793 6.115 -26.506 1.00 53.34 245 SER B O 1
ATOM 4121 N N . VAL B 1 248 ? -6.087 4.653 -26.709 1.00 49.14 246 VAL B N 1
ATOM 4122 C CA . VAL B 1 248 ? -6.814 3.517 -26.149 1.00 51.09 246 VAL B CA 1
ATOM 4123 C C . VAL B 1 248 ? -7.451 3.841 -24.785 1.00 52.63 246 VAL B C 1
ATOM 4124 O O . VAL B 1 248 ? -8.548 3.367 -24.482 1.00 51.25 246 VAL B O 1
ATOM 4128 N N . ARG B 1 249 ? -6.761 4.667 -23.992 1.00 54.83 247 ARG B N 1
ATOM 4129 C CA . ARG B 1 249 ? -7.223 5.117 -22.668 1.00 52.11 247 ARG B CA 1
ATOM 4130 C C . ARG B 1 249 ? -8.612 5.747 -22.691 1.00 52.06 247 ARG B C 1
ATOM 4131 O O . ARG B 1 249 ? -9.299 5.759 -21.672 1.00 57.22 247 ARG B O 1
ATOM 4139 N N . MET B 1 250 ? -9.009 6.280 -23.847 1.00 52.89 248 MET B N 1
ATOM 4140 C CA . MET B 1 250 ? -10.286 6.982 -23.988 1.00 52.36 248 MET B CA 1
ATOM 4141 C C . MET B 1 250 ? -11.465 6.025 -23.942 1.00 53.96 248 MET B C 1
ATOM 4142 O O . MET B 1 250 ? -12.590 6.438 -23.629 1.00 53.13 248 MET B O 1
ATOM 4147 N N . MET B 1 251 ? -11.198 4.754 -24.250 1.00 52.56 249 MET B N 1
ATOM 4148 C CA . MET B 1 251 ? -12.203 3.694 -24.150 1.00 53.73 249 MET B CA 1
ATOM 4149 C C . MET B 1 251 ? -12.597 3.417 -22.700 1.00 52.10 249 MET B C 1
ATOM 4150 O O . MET B 1 251 ? -13.791 3.364 -22.377 1.00 50.53 249 MET B O 1
ATOM 4155 N N . ALA B 1 252 ? -11.595 3.257 -21.835 1.00 46.94 250 ALA B N 1
ATOM 4156 C CA . ALA B 1 252 ? -11.838 3.071 -20.409 1.00 47.48 250 ALA B CA 1
ATOM 4157 C C . ALA B 1 252 ? -12.443 4.324 -19.766 1.00 51.91 250 ALA B C 1
ATOM 4158 O O . ALA B 1 252 ? -13.214 4.224 -18.820 1.00 59.14 250 ALA B O 1
ATOM 4160 N N . LEU B 1 253 ? -12.102 5.501 -20.290 1.00 54.16 251 LEU B N 1
ATOM 4161 C CA . LEU B 1 253 ? -12.663 6.769 -19.799 1.00 53.64 251 LEU B CA 1
ATOM 4162 C C . LEU B 1 253 ? -14.138 6.988 -20.184 1.00 51.37 251 LEU B C 1
ATOM 4163 O O . LEU B 1 253 ? -14.953 7.353 -19.338 1.00 56.24 251 LEU B O 1
ATOM 4168 N N . ALA B 1 254 ? -14.471 6.754 -21.451 1.00 51.01 252 ALA B N 1
ATOM 4169 C CA . ALA B 1 254 ? -15.842 6.913 -21.952 1.00 49.68 252 ALA B CA 1
ATOM 4170 C C . ALA B 1 254 ? -16.831 5.956 -21.287 1.00 51.87 252 ALA B C 1
ATOM 4171 O O . ALA B 1 254 ? -17.945 6.362 -20.960 1.00 54.88 252 ALA B O 1
ATOM 4173 N N . ALA B 1 255 ? -16.416 4.696 -21.101 1.00 50.69 253 ALA B N 1
ATOM 4174 C CA . ALA B 1 255 ? -17.227 3.663 -20.444 1.00 51.00 253 ALA B CA 1
ATOM 4175 C C . ALA B 1 255 ? -17.628 4.017 -19.010 1.00 52.78 253 ALA B C 1
ATOM 4176 O O . ALA B 1 255 ? -18.764 3.773 -18.607 1.00 55.36 253 ALA B O 1
ATOM 4178 N N . ARG B 1 256 ? -16.688 4.592 -18.256 1.00 57.35 254 ARG B N 1
ATOM 4179 C CA . ARG B 1 256 ? -16.935 5.083 -16.896 1.00 55.03 254 ARG B CA 1
ATOM 4180 C C . ARG B 1 256 ? -17.858 6.300 -16.884 1.00 54.11 254 ARG B C 1
ATOM 4181 O O . ARG B 1 256 ? -18.741 6.394 -16.030 1.00 55.01 254 ARG B O 1
ATOM 4183 N N . TRP B 1 257 ? -17.657 7.220 -17.830 1.00 52.60 255 TRP B N 1
ATOM 4184 C CA . TRP B 1 257 ? -18.484 8.432 -17.926 1.00 52.78 255 TRP B CA 1
ATOM 4185 C C . TRP B 1 257 ? -19.859 8.197 -18.575 1.00 55.92 255 TRP B C 1
ATOM 4186 O O . TRP B 1 257 ? -20.761 9.039 -18.430 1.00 54.55 255 TRP B O 1
ATOM 4197 N N . ARG B 1 258 ? -20.012 7.058 -19.270 1.00 57.79 256 ARG B N 1
ATOM 4198 C CA . ARG B 1 258 ? -21.280 6.661 -19.910 1.00 59.22 256 ARG B CA 1
ATOM 4199 C C . ARG B 1 258 ? -22.322 6.203 -18.889 1.00 63.44 256 ARG B C 1
ATOM 4200 O O . ARG B 1 258 ? -23.496 5.988 -19.231 1.00 67.56 256 ARG B O 1
ATOM 4208 N N . LYS B 1 259 ? -21.878 6.043 -1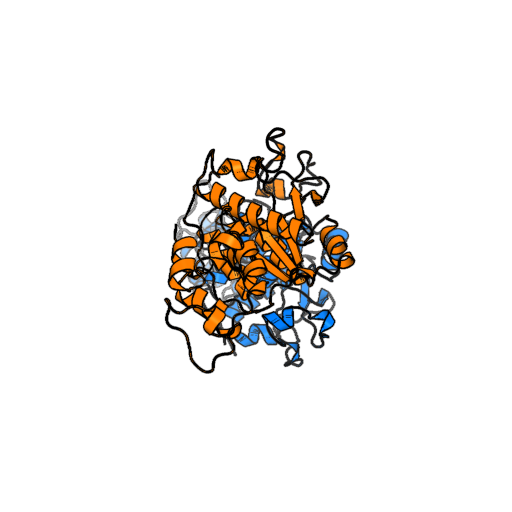7.640 1.00 65.51 257 LYS B N 1
ATOM 4209 C CA . LYS B 1 259 ? -22.740 5.639 -16.527 1.00 62.70 257 LYS B CA 1
ATOM 4210 C C . LYS B 1 259 ? -23.591 6.800 -16.031 1.00 64.44 257 LYS B C 1
ATOM 4211 O O . LYS B 1 259 ? -24.665 6.593 -15.444 1.00 70.61 257 LYS B O 1
ATOM 4217 N N . VAL B 1 260 ? -23.088 8.015 -16.253 1.00 68.30 258 VAL B N 1
ATOM 4218 C CA . VAL B 1 260 ? -23.807 9.247 -15.916 1.00 68.09 258 VAL B CA 1
ATOM 4219 C C . VAL B 1 260 ? -24.413 9.867 -17.186 1.00 65.17 258 VAL B C 1
ATOM 4220 O O . VAL B 1 260 ? -25.632 10.087 -17.252 1.00 65.80 258 VAL B O 1
ATOM 4224 N N . HIS B 1 261 ? -23.573 10.116 -18.196 1.00 62.10 259 HIS B N 1
ATOM 4225 C CA . HIS B 1 261 ? -24.058 10.631 -19.479 1.00 57.91 259 HIS B CA 1
ATOM 4226 C C . HIS B 1 261 ? -23.957 9.565 -20.583 1.00 55.98 259 HIS B C 1
ATOM 4227 O O . HIS B 1 261 ? -22.875 9.304 -21.118 1.00 59.58 259 HIS B O 1
ATOM 4234 N N . GLY B 1 262 ? -25.098 8.966 -20.919 1.00 51.49 260 GLY B N 1
ATOM 4235 C CA . GLY B 1 262 ? -25.165 7.820 -21.827 1.00 49.01 260 GLY B CA 1
ATOM 4236 C C . GLY B 1 262 ? -24.612 8.019 -23.230 1.00 53.81 260 GLY B C 1
ATOM 4237 O O . GLY B 1 262 ? -24.279 7.046 -23.911 1.00 51.53 260 GLY B O 1
ATOM 4238 N N . ASP B 1 263 ? -24.505 9.273 -23.665 1.00 53.61 261 ASP B N 1
ATOM 4239 C CA . ASP B 1 263 ? -24.096 9.573 -25.039 1.00 54.27 261 ASP B CA 1
ATOM 4240 C C . ASP B 1 263 ? -22.574 9.598 -25.258 1.00 51.96 261 ASP B C 1
ATOM 4241 O O . ASP B 1 263 ? -22.106 9.480 -26.389 1.00 52.69 261 ASP B O 1
ATOM 4246 N N . ILE B 1 264 ? -21.820 9.739 -24.169 1.00 51.79 262 ILE B N 1
ATOM 4247 C CA . ILE B 1 264 ? -20.360 9.808 -24.217 1.00 48.39 262 ILE B CA 1
ATOM 4248 C C . ILE B 1 264 ? -19.753 8.494 -24.702 1.00 48.62 262 ILE B C 1
ATOM 4249 O O . ILE B 1 264 ? -19.768 7.500 -23.987 1.00 50.77 262 ILE B O 1
ATOM 4254 N N . ASP B 1 265 ? -19.229 8.502 -25.927 1.00 52.07 263 ASP B N 1
ATOM 4255 C CA . ASP B 1 265 ? -18.476 7.365 -26.471 1.00 51.67 263 ASP B CA 1
ATOM 4256 C C . ASP B 1 265 ? -17.083 7.793 -26.931 1.00 51.74 263 ASP B C 1
ATOM 4257 O O . ASP B 1 265 ? -16.703 8.961 -26.772 1.00 53.47 263 ASP B O 1
ATOM 4262 N N . PHE B 1 266 ? -16.328 6.850 -27.498 1.00 53.42 264 PHE B N 1
ATOM 4263 C CA . PHE B 1 266 ? -14.964 7.117 -27.961 1.00 48.89 264 PHE B CA 1
ATOM 4264 C C . PHE B 1 266 ? -14.907 8.268 -28.963 1.00 46.76 264 PHE B C 1
ATOM 4265 O O . PHE B 1 266 ? -14.025 9.120 -28.876 1.00 52.60 264 PHE B O 1
ATOM 4273 N N . VAL B 1 267 ? -15.848 8.287 -29.904 1.00 45.37 265 VAL B N 1
ATOM 4274 C CA . VAL B 1 267 ? -15.924 9.343 -30.923 1.00 45.83 265 VAL B CA 1
ATOM 4275 C C . VAL B 1 267 ? -16.063 10.739 -30.311 1.00 47.42 265 VAL B C 1
ATOM 4276 O O . VAL B 1 267 ? -15.335 11.652 -30.694 1.00 49.01 265 VAL B O 1
ATOM 4280 N N . MET B 1 268 ? -16.976 10.880 -29.347 1.00 47.73 266 MET B N 1
ATOM 4281 C CA . MET B 1 268 ? -17.270 12.161 -28.716 1.00 47.04 266 MET B CA 1
ATOM 4282 C C . MET B 1 268 ? -16.067 12.767 -27.966 1.00 47.91 266 MET B C 1
ATOM 4283 O O . MET B 1 268 ? -15.862 13.997 -27.979 1.00 38.27 266 MET B O 1
ATOM 4288 N N . LEU B 1 269 ? -15.286 11.907 -27.315 1.00 46.28 267 LEU B N 1
ATOM 4289 C CA . LEU B 1 269 ? -14.081 12.347 -26.611 1.00 45.28 267 LEU B CA 1
ATOM 4290 C C . LEU B 1 269 ? -12.929 12.611 -27.582 1.00 46.17 267 LEU B C 1
ATOM 4291 O O . LEU B 1 269 ? -12.286 13.657 -27.506 1.00 49.55 267 LEU B O 1
ATOM 4296 N N . ALA B 1 270 ? -12.669 11.646 -28.471 1.00 50.12 268 ALA B N 1
ATOM 4297 C CA . ALA B 1 270 ? -11.531 11.683 -29.415 1.00 52.17 268 ALA B CA 1
ATOM 4298 C C . ALA B 1 270 ? -11.526 12.878 -30.373 1.00 48.29 268 ALA B C 1
ATOM 4299 O O . ALA B 1 270 ? -10.464 13.405 -30.692 1.00 46.58 268 ALA B O 1
ATOM 4301 N N . LYS B 1 271 ? -12.712 13.290 -30.819 1.00 48.90 269 LYS B N 1
ATOM 4302 C CA . LYS B 1 271 ? -12.866 14.426 -31.728 1.00 46.31 269 LYS B CA 1
ATOM 4303 C C . LYS B 1 271 ? -12.332 15.731 -31.132 1.00 44.53 269 LYS B C 1
ATOM 4304 O O . LYS B 1 271 ? -11.994 16.662 -31.859 1.00 44.08 269 LYS B O 1
ATOM 4310 N N . ASN B 1 272 ? -12.263 15.791 -29.804 1.00 50.30 270 ASN B N 1
ATOM 4311 C CA . ASN B 1 272 ? -11.735 16.955 -29.105 1.00 45.47 270 ASN B CA 1
ATOM 4312 C C . ASN B 1 272 ? -11.128 16.542 -27.769 1.00 44.53 270 ASN B C 1
ATOM 4313 O O . ASN B 1 272 ? -11.747 16.701 -26.723 1.00 47.15 270 ASN B O 1
ATOM 4318 N N . PRO B 1 273 ? -9.902 16.000 -27.806 1.00 47.52 271 PRO B N 1
ATOM 4319 C CA . PRO B 1 273 ? -9.283 15.434 -26.608 1.00 49.79 271 PRO B CA 1
ATOM 4320 C C . PRO B 1 273 ? -8.630 16.472 -25.680 1.00 49.86 271 PRO B C 1
ATOM 4321 O O . PRO B 1 273 ? -7.404 16.516 -25.575 1.00 51.26 271 PRO B O 1
ATOM 4325 N N . THR B 1 274 ? -9.443 17.292 -25.011 1.00 46.61 272 THR B N 1
ATOM 4326 C CA . THR B 1 274 ? -8.924 18.313 -24.084 1.00 50.06 272 THR B CA 1
ATOM 4327 C C . THR B 1 274 ? -9.659 18.280 -22.746 1.00 54.82 272 THR B C 1
ATOM 4328 O O . THR B 1 274 ? -10.792 17.794 -22.667 1.00 53.56 272 THR B O 1
ATOM 4332 N N . ILE B 1 275 ? -9.014 18.813 -21.704 1.00 53.93 273 ILE B N 1
ATOM 4333 C CA . ILE B 1 275 ? -9.598 18.855 -20.358 1.00 48.52 273 ILE B CA 1
ATOM 4334 C C . ILE B 1 275 ? -10.800 19.806 -20.338 1.00 48.64 273 ILE B C 1
ATOM 4335 O O . ILE B 1 275 ? -11.827 19.489 -19.749 1.00 53.00 273 ILE B O 1
ATOM 4340 N N . ASP B 1 276 ? -10.671 20.954 -21.004 1.00 52.74 274 ASP B N 1
ATOM 4341 C CA . ASP B 1 276 ? -11.780 21.907 -21.178 1.00 49.74 274 ASP B CA 1
ATOM 4342 C C . ASP B 1 276 ? -13.033 21.261 -21.766 1.00 47.98 274 ASP B C 1
ATOM 4343 O O . ASP B 1 276 ? -14.124 21.392 -21.203 1.00 51.85 274 ASP B O 1
ATOM 4348 N N . ALA B 1 277 ? -12.863 20.577 -22.900 1.00 46.43 275 ALA B N 1
ATOM 4349 C CA . ALA B 1 277 ? -13.981 20.030 -23.684 1.00 49.75 275 ALA B CA 1
ATOM 4350 C C . ALA B 1 277 ? -14.698 18.872 -22.987 1.00 51.09 275 ALA B C 1
ATOM 4351 O O . ALA B 1 277 ? -15.925 18.761 -23.062 1.00 48.61 275 ALA B O 1
ATOM 4353 N N . TRP B 1 278 ? -13.914 18.019 -22.322 1.00 50.45 276 TRP B N 1
ATOM 4354 C CA . TRP B 1 278 ? -14.420 16.856 -21.603 1.00 49.31 276 TRP B CA 1
ATOM 4355 C C . TRP B 1 278 ? -15.169 17.251 -20.358 1.00 53.44 276 TRP B C 1
ATOM 4356 O O . TRP B 1 278 ? -16.157 16.610 -19.996 1.00 54.39 276 TRP B O 1
ATOM 4367 N N . TRP B 1 279 ? -14.692 18.307 -19.702 1.00 52.66 277 TRP B N 1
ATOM 4368 C CA . TRP B 1 279 ? -15.356 18.834 -18.528 1.00 47.51 277 TRP B CA 1
ATOM 4369 C C . TRP B 1 279 ? -16.704 19.441 -18.915 1.00 46.16 277 TRP B C 1
ATOM 4370 O O . TRP B 1 279 ? -17.681 19.271 -18.191 1.00 45.14 277 TRP B O 1
ATOM 4381 N N . LYS B 1 280 ? -16.759 20.133 -20.054 1.00 46.71 278 LYS B N 1
ATOM 4382 C CA . LYS B 1 280 ? -18.036 20.605 -20.609 1.00 48.48 278 LYS B CA 1
ATOM 4383 C C . LYS B 1 280 ? -19.029 19.463 -20.807 1.00 50.90 278 LYS B C 1
ATOM 4384 O O . LYS B 1 280 ? -20.225 19.639 -20.562 1.00 53.73 278 LYS B O 1
ATOM 4386 N N . LEU B 1 281 ? -18.538 18.302 -21.246 1.00 46.59 279 LEU B N 1
ATOM 4387 C CA . LEU B 1 281 ? -19.388 17.120 -21.404 1.00 45.17 279 LEU B CA 1
ATOM 4388 C C . LEU B 1 281 ? -19.894 16.610 -20.047 1.00 44.87 279 LEU B C 1
ATOM 4389 O O . LEU B 1 281 ? -21.087 16.402 -19.874 1.00 44.87 279 LEU B O 1
ATOM 4394 N N . LEU B 1 282 ? -18.987 16.445 -19.087 1.00 47.49 280 LEU B N 1
ATOM 4395 C CA . LEU B 1 282 ? -19.338 16.025 -17.722 1.00 49.65 280 LEU B CA 1
ATOM 4396 C C . LEU B 1 282 ? -20.164 17.046 -16.925 1.00 53.82 280 LEU B C 1
ATOM 4397 O O . LEU B 1 282 ? -20.761 16.696 -15.903 1.00 55.27 280 LEU B O 1
ATOM 4402 N N . SER B 1 283 ? -20.199 18.290 -17.408 1.00 58.05 281 SER B N 1
ATOM 4403 C CA . SER B 1 283 ? -20.937 19.392 -16.776 1.00 64.77 281 SER B CA 1
ATOM 4404 C C . SER B 1 283 ? -22.169 19.794 -17.593 1.00 67.31 281 SER B C 1
ATOM 4405 O O . SER B 1 283 ? -22.199 20.882 -18.179 1.00 71.62 281 SER B O 1
ATOM 4408 N N . ARG B 1 284 ? -23.173 18.920 -17.644 1.00 66.93 282 ARG B N 1
ATOM 4409 C CA . ARG B 1 284 ? -24.439 19.226 -18.317 1.00 63.61 282 ARG B CA 1
ATOM 4410 C C . ARG B 1 284 ? -25.542 18.298 -17.832 1.00 63.86 282 ARG B C 1
ATOM 4411 O O . ARG B 1 284 ? -25.701 18.100 -16.629 1.00 62.54 282 ARG B O 1
#

Sequence (558 aa):
KLQAYALPESHDIPQNKVDWAFEPQRAALLIHDMQDYFVSFWGENCPMMEQVIANIAALRDYCKQHNIPVYYTAQPKEQSDEDRALLNDMWGPGLTRSPEQQKVVDRLTPDADDTVLVKWRYSAFHRSPLEQMLKESGRNQLIITGVYAHIGCMTTATDAFMRDIKPFMVADALADFSRDEHLMSLKYVAGRSGRVVMTEELLPAPIPASKAALREVILPLLDESDEPFDDDNLIDYGLDSVRMMALAARWRKVHGDIDFVMLAKNPTIDAWWKLLSREPKLQAYALPESHDIPQNKVDWAFEPQRAALLIHDMQDYFVSFWGENCPMMEQVIANIAALRDYCKQHNIPVYYTAQPKEQSDEDRALLNDMWGPGLTRSPEQQKVVDRLTPDADDTVLVKWRYSAFHRSPLEQMLKESGRNQLIITGVYAHIGCMTTATDAFMRDIKPFMVADALADFSRDEHLMSLKYVAGRSGRVVMTEELLPAPIPASKAALREVILPLLDESDEPFDDDNLIDYGLDSVRMMALAARWRKVHGDIDFVMLAKNPTIDAWWKLLSR

Foldseek 3Di:
DFEDDDFDDPVLQDAFPDDDDDDLLQEAEEAEAQWQLVVCVHPPPDVLVVQLLVLSLLVVVQNVVSVHAYEYEFAALDADCVQLPCVCVVPNCRCVVVSVRRARDPSNDDDPRHHYWHDRALASPPPTCVLVVSVVSNHQEYEFAEPDLQTSRLNNQQVSQVSNHAYEYARSNHHHSDPVSSSVSSVCCSYPGHHYHHSVSPDDDAPDPDLVSVLVVLVVQFDDPDRDDQQDASVVRRHDLVVQQVVQVNLCVPPVVRHSVQCVVRPGSNSVRVVSPDD/DAAEDDDFDDPVLQDAFPDDDDDDLQQEAEEAEAQWQLVLCSHPPPHVLVVQLLVLVLVVVVQNVVSVHAYEYEFEDLDADCVQLPCVCVVPNPRCVVPPPTGAHPPSVHDDPRHHYWHPRALASPPPTCVLVVSVVSNHQEYEFAEPDLLTSRLVNQQVSQVSRHAYEYARSNHHHRDVVSSSVSSVCCRYPGHHYYHSQSNDPDADQPDLVSVLVVQPVQFDAPDRDDQQDQRVVRPRDLVVLQVVQVRLCVPVVVRHSCCCVVRPGSVSVVVVSVD

CATH classification: 3.40.50.850 (+1 more: 1.10.1200.10)

Solvent-accessible surface area: 25284 Å² total; per-residue (Å²): 138,42,81,55,34,70,26,2,98,73,148,36,29,46,178,25,98,6,132,21,75,43,77,53,161,90,0,0,0,0,0,3,4,1,0,39,39,18,20,55,76,21,44,175,123,14,97,13,7,88,94,0,21,49,19,0,4,40,1,30,83,20,0,64,139,90,124,4,41,3,11,1,1,10,42,21,24,145,26,65,118,152,54,12,22,19,18,51,68,4,77,23,57,16,3,27,193,23,60,143,55,55,60,19,10,129,152,2,84,41,66,109,129,15,44,76,8,80,8,58,8,19,0,1,6,15,125,27,62,0,65,111,68,0,78,128,59,36,36,34,1,0,1,0,0,0,2,27,0,3,9,4,0,6,15,0,0,7,3,0,5,5,46,51,8,34,0,1,0,0,0,19,0,0,0,0,50,41,80,116,46,0,42,39,0,0,125,11,0,2,14,23,0,0,45,3,4,20,6,72,94,8,37,97,62,48,74,9,76,46,61,67,35,0,47,132,47,0,44,104,52,23,105,102,116,98,121,2,157,37,105,38,58,0,66,114,45,22,5,70,53,110,67,3,115,54,4,1,54,100,2,96,94,72,27,66,75,0,62,66,103,41,0,35,149,75,11,13,0,61,15,0,68,152,30,12,59,90,148,117,89,21,80,52,36,68,31,2,96,67,144,39,31,28,178,32,103,8,130,18,73,43,61,44,122,85,0,0,0,0,0,2,5,0,0,43,42,18,18,64,65,19,42,97,125,12,102,13,4,94,89,0,22,48,18,0,3,39,0,29,80,22,0,72,120,88,124,3,39,3,10,0,1,19,42,16,121,119,28,65,118,150,54,10,20,18,18,44,72,6,74,24,71,17,0,38,191,14,92,130,50,15,166,18,10,127,154,1,85,37,65,112,129,18,42,81,7,78,7,46,10,18,0,1,5,17,122,27,67,0,64,113,68,1,72,133,53,37,38,37,0,0,0,0,0,0,1,24,0,2,8,4,0,5,16,0,0,8,2,0,5,7,51,48,8,35,0,0,0,0,0,18,0,0,0,0,36,40,81,114,27,0,47,42,0,0,133,10,0,0,12,25,0,0,47,3,2,18,7,101,91,8,46,85,99,104,34,18,94,42,71,75,38,0,47,68,67,0,64,104,42,23,87,95,115,103,104,5,156,30,102,36,62,0,68,104,45,28,4,84,48,113,115,2,89,77,18,0,46,49,6,89,164,94,32,59,82,0,63,64,105,46,0,32,145,71,11,14,1,71,24,0,65,62,25,14,58,147

Radius of gyration: 30.53 Å; Cα contacts (8 Å, |Δi|>4): 973; chains: 2; bounding box: 66×48×107 Å

InterPro domains:
  IPR000868 Isochorismatase-like domain [PF00857] (31-204)
  IPR009081 Phosphopantetheine binding ACP domain [PF00550] (217-276)
  IPR009081 Phosphopantetheine binding ACP domain [PS50075] (209-284)
  IPR016291 Isochorismatase [PIRSF001111] (1-283)
  IPR016291 Isochorismatase [PR01398] (2-14)
  IPR016291 Isochorismatase [PR01398] (63-80)
  IPR016291 Isochorismatase [PR01398] (80-99)
  IPR016291 Isochorismatase [PR01398] (112-134)
  IPR016291 Isochorismatase [PR01398] (168-186)
  IPR016291 Isochorismatase [PR01398] (186-203)
  IPR036380 Isochorismatase-like superfamily [G3DSA:3.40.50.850] (1-207)
  IPR036380 Isochorismatase-like superfamily [SSF52499] (1-209)
  IPR036736 ACP-like superfamily [G3DSA:1.10.1200.10] (210-285)
  IPR036736 ACP-like superfamily [SSF47336] (209-280)
  IPR050272 Isochorismatase-like hydrolase [PTHR43540] (20-208)

B-factor: mean 45.0, std 9.8, range [21.63, 86.97]

Organism: Escherichia coli (strain K12) (NCBI:txid83333)